Protein AF-0000000067845368 (afdb_homodimer)

Secondary structure (DSSP, 8-state):
-TTHHHHHHHHHH-GGGGS-HHHHHHHHHHHHHHSTTS--TTHHHHHHHHHHHS-GGG--HHHHHHHHHHHHHHHHHHHHHHHHHHHHTT--EETTEE-HHHHHGGGHHHHHHHHHHHHHHHHHHHHTTSTTHHHHHHHHHHHHHHHHHHHHHHHHHSTTGGG--SGGG--HHHHHHHHIIIIIIIIIIHHHHHHHHHTT---HHHHHHHHHHHHHHHHHHHHHHHHHHHHS--BTTB-S-HHHHHT---HHHHHHHHH--HHHHHHHHHHTT---HHHHHHHHHHHHHHTHHHHHHHHHHHHHHHHHHHHHT--TTS-HHHHHHHHHHHS-------/-TTHHHHHHHHHH-GGGGS-HHHHHHHHHHHHHHSTTS--TTHHHHHHHHHHHS-GGG--HHHHHHHHHHHHHHHHHHHHHHHHHHHHTT--EETTEE-HHHHHGGGHHHHHHHHHHHHHHHHHHHHTTSTTHHHHHHHHHHHHHHHHHHHHHHHHHSTTGGG--SSTT--HHHHHHHHIIIIIIIIIIHHHHHHHHHTT---HHHHHHHHHHHHHHHHHHHHHHHHHHHHS--BTTB-S-HHHHHT---HHHHHHHHH--HHHHHHHHHHTT---HHHHHHHHHHHHHHTHHHHHHHHHHHHHHHHHHHHHT--TTS-HHHHHHHHHHHS-------

pLDDT: mean 93.43, std 10.05, range [41.44, 98.81]

InterPro domains:
  IPR000092 Polyprenyl synthetase-like [PF00348] (25-289)
  IPR000092 Polyprenyl synthetase-like [cd00685] (25-271)
  IPR008949 Isoprenoid synthase domain superfamily [G3DSA:1.10.600.10] (2-333)
  IPR008949 Isoprenoid synthase domain superfamily [SSF48576] (16-329)
  IPR039702 Farnesyl pyrophosphate synthase-like [PTHR11525] (3-329)

Sequence (676 aa):
MAIWPDIVRELSEEEYNEELPDVKKWIKKVLEYTVPKGGKRRSVPTVIAYKLLASQDQLTEENIRLARILAWSIEIMQTCHIIIDDILDNANMRRNQPTWHVKVGLGAINDSLILETCTYKLIKKYFKSKNCYTDIVDIFLKYNTKAAHGECLDILISTDWAKNENFNLFSMDRYNHLIKYKTSYFSFILPFSLAMRFAGIIDPEMHREAEKILIKIGHLFQVQNDFLDYYSKEEIGEKSGTDIQEGKCTWPIMIALERATAEQKRILKECYGVADEEKVKRVKEIYDKIGISNIYFDYEEETHNLLNTYIQQLSSKLPPEYFLYLLATSCSKVGRKHMAIWPDIVRELSEEEYNEELPDVKKWIKKVLEYTVPKGGKRRSVPTVIAYKLLASQDQLTEENIRLARILAWSIEIMQTCHIIIDDILDNANMRRNQPTWHVKVGLGAINDSLILETCTYKLIKKYFKSKNCYTDIVDIFLKYNTKAAHGECLDILISTDWAKNENFNLFSMDRYNHLIKYKTSYFSFILPFSLAMRFAGIIDPEMHREAEKILIKIGHLFQVQNDFLDYYSKEEIGEKSGTDIQEGKCTWPIMIALERATAEQKRILKECYGVADEEKVKRVKEIYDKIGISNIYFDYEEETHNLLNTYIQQLSSKLPPEYFLYLLATSCSKVGRKH

Solvent-accessible surface area (backbone atoms only — not comparable to full-atom values): 35754 Å² total; per-residue (Å²): 127,85,56,54,70,59,51,44,48,54,73,26,63,43,83,80,32,76,73,35,55,70,44,26,56,46,46,38,52,51,50,67,67,62,42,72,74,60,88,50,74,41,26,52,53,16,37,52,39,26,66,71,64,29,50,76,88,54,69,38,73,66,48,52,51,49,37,46,50,52,15,49,33,49,44,34,38,49,36,21,55,47,50,52,48,32,60,74,65,66,42,59,59,50,84,88,34,68,22,66,43,70,75,64,34,70,62,41,58,54,49,26,51,45,31,43,39,50,27,52,50,52,47,45,73,77,26,60,89,41,93,49,29,66,57,51,53,49,52,51,51,51,33,52,40,37,26,44,48,14,50,46,42,51,50,69,45,14,26,59,33,93,67,37,72,51,72,82,61,59,43,71,65,55,43,52,43,30,39,41,24,44,38,6,37,44,55,40,36,44,31,46,52,50,19,37,42,74,48,68,52,81,58,64,64,59,53,50,56,49,42,60,52,31,40,53,51,28,44,52,34,49,44,48,52,42,43,45,31,64,65,43,68,69,48,95,79,54,79,49,38,56,52,43,28,55,17,51,78,43,53,61,60,56,53,41,68,74,66,46,50,74,68,52,47,52,50,39,55,71,22,56,31,33,88,39,72,69,36,41,48,52,46,49,49,50,40,56,74,75,35,48,66,60,54,45,48,53,49,52,52,53,48,53,54,52,50,52,54,54,49,72,66,50,60,90,87,56,63,49,67,55,58,52,47,45,43,60,69,66,48,53,79,82,68,80,82,126,124,84,56,55,69,59,50,45,49,54,73,25,61,45,84,78,31,76,75,36,55,70,45,25,55,47,46,38,51,50,50,67,69,62,42,72,74,57,87,49,74,41,28,54,53,15,39,52,39,25,65,70,67,30,51,74,87,54,68,38,73,65,48,52,51,49,36,44,50,53,15,50,33,48,43,34,39,50,36,22,54,48,49,54,48,33,60,72,65,67,43,59,57,50,84,85,34,69,21,64,43,70,75,64,34,70,64,40,58,55,48,24,52,44,32,43,39,48,26,54,51,53,48,46,73,76,27,60,90,41,93,49,31,67,57,50,53,50,51,51,52,52,33,52,40,36,26,43,48,12,49,47,42,52,51,69,46,12,27,59,35,90,68,39,72,53,69,81,62,60,45,71,65,56,43,51,43,28,39,43,24,45,38,7,37,45,55,41,37,42,30,47,52,50,20,37,42,74,50,68,51,79,56,64,64,60,51,50,56,49,44,60,54,32,42,52,50,28,43,52,32,49,44,49,51,42,43,44,32,64,65,44,67,70,49,94,76,52,78,50,38,55,52,42,28,57,16,52,79,43,53,61,60,56,54,42,68,74,66,48,50,74,69,51,47,53,50,39,54,72,22,54,32,33,86,40,72,68,34,43,50,52,47,51,49,51,40,57,73,74,36,49,68,59,54,47,49,53,49,51,52,54,49,51,53,51,50,51,53,53,47,72,65,51,57,90,86,54,65,50,67,55,58,52,48,45,43,59,70,67,48,52,78,81,66,81,82,126

Organism: Apis mellifera (NCBI:txid7460)

Radius of gyration: 26.82 Å; Cα contacts (8 Å, |Δi|>4): 865; chains: 2; bounding box: 61×74×62 Å

Structure (mmCIF, N/CA/C/O backbone):
data_AF-0000000067845368-model_v1
#
loop_
_entity.id
_entity.type
_entity.pdbx_description
1 polymer 'Farnesyl pyrophosphate synthase-like isoform X2'
#
loop_
_atom_site.group_PDB
_atom_site.id
_atom_site.type_symbol
_atom_site.label_atom_id
_atom_site.label_alt_id
_atom_site.label_comp_id
_atom_site.label_asym_id
_atom_site.label_entity_id
_atom_site.label_seq_id
_atom_site.pdbx_PDB_ins_code
_atom_site.Cartn_x
_atom_site.Cartn_y
_atom_site.Cartn_z
_atom_site.occupancy
_atom_site.B_iso_or_equiv
_atom_site.auth_seq_id
_atom_site.auth_comp_id
_atom_site.auth_asym_id
_atom_site.auth_atom_id
_atom_site.pdbx_PDB_model_num
ATOM 1 N N . MET A 1 1 ? -4.355 0.866 26.234 1 75.12 1 MET A N 1
ATOM 2 C CA . MET A 1 1 ? -3.727 0.412 25 1 75.12 1 MET A CA 1
ATOM 3 C C . MET A 1 1 ? -2.957 -0.885 25.219 1 75.12 1 MET A C 1
ATOM 5 O O . MET A 1 1 ? -2.148 -1.286 24.391 1 75.12 1 MET A O 1
ATOM 9 N N . ALA A 1 2 ? -3.328 -1.576 26.125 1 84.44 2 ALA A N 1
ATOM 10 C CA . ALA A 1 2 ? -2.582 -2.74 26.594 1 84.44 2 ALA A CA 1
ATOM 11 C C . ALA A 1 2 ? -2.943 -3.984 25.781 1 84.44 2 ALA A C 1
ATOM 13 O O . ALA A 1 2 ? -2.473 -5.086 26.078 1 84.44 2 ALA A O 1
ATOM 14 N N . ILE A 1 3 ? -3.57 -3.846 24.672 1 94 3 ILE A N 1
ATOM 15 C CA . ILE A 1 3 ? -4.047 -5.035 23.969 1 94 3 ILE A CA 1
ATOM 16 C C . ILE A 1 3 ? -3.133 -5.336 22.781 1 94 3 ILE A C 1
ATOM 18 O O . ILE A 1 3 ? -3.424 -6.223 21.984 1 94 3 ILE A O 1
ATOM 22 N N . TRP A 1 4 ? -2.008 -4.711 22.656 1 95.19 4 TRP A N 1
ATOM 23 C CA . TRP A 1 4 ? -1.117 -4.812 21.5 1 95.19 4 TRP A CA 1
ATOM 24 C C . TRP A 1 4 ? -0.586 -6.234 21.344 1 95.19 4 TRP A C 1
ATOM 26 O O . TRP A 1 4 ? -0.615 -6.797 20.25 1 95.19 4 TRP A O 1
ATOM 36 N N . PRO A 1 5 ? -0.193 -6.91 22.484 1 95 5 PRO A N 1
ATOM 37 C CA . PRO A 1 5 ? 0.302 -8.281 22.312 1 95 5 PRO A CA 1
ATOM 38 C C . PRO A 1 5 ? -0.749 -9.219 21.719 1 95 5 PRO A C 1
ATOM 40 O O . PRO A 1 5 ? -0.416 -10.109 20.938 1 95 5 PRO A O 1
ATOM 43 N N . ASP A 1 6 ? -1.971 -8.969 22.062 1 95.31 6 ASP A N 1
ATOM 44 C CA . ASP A 1 6 ? -3.055 -9.781 21.531 1 95.31 6 ASP A CA 1
ATOM 45 C C . ASP A 1 6 ? -3.256 -9.516 20.047 1 95.31 6 ASP A C 1
ATOM 47 O O . ASP A 1 6 ? -3.51 -10.445 19.266 1 95.31 6 ASP A O 1
ATOM 51 N N . ILE A 1 7 ? -3.123 -8.281 19.672 1 96.12 7 ILE A N 1
ATOM 52 C CA . ILE A 1 7 ? -3.277 -7.891 18.281 1 96.12 7 ILE A CA 1
ATOM 53 C C . ILE A 1 7 ? -2.168 -8.523 17.438 1 96.12 7 ILE A C 1
ATOM 55 O O . ILE A 1 7 ? -2.426 -9.062 16.359 1 96.12 7 ILE A O 1
ATOM 59 N N . VAL A 1 8 ? -0.957 -8.516 17.953 1 96.31 8 VAL A N 1
ATOM 60 C CA . VAL A 1 8 ? 0.176 -9.109 17.25 1 96.31 8 VAL A CA 1
ATOM 61 C C . VAL A 1 8 ? -0.061 -10.602 17.047 1 96.31 8 VAL A C 1
ATOM 63 O O . VAL A 1 8 ? 0.148 -11.133 15.953 1 96.31 8 VAL A O 1
ATOM 66 N N . ARG A 1 9 ? -0.494 -11.234 18.078 1 94.19 9 ARG A N 1
ATOM 67 C CA . ARG A 1 9 ? -0.759 -12.664 18 1 94.19 9 ARG A CA 1
ATOM 68 C C . ARG A 1 9 ? -1.844 -12.969 16.984 1 94.19 9 ARG A C 1
ATOM 70 O O . ARG A 1 9 ? -1.704 -13.891 16.172 1 94.19 9 ARG A O 1
ATOM 77 N N . GLU A 1 10 ? -2.771 -12.188 17 1 93.19 10 GLU A N 1
ATOM 78 C CA . GLU A 1 10 ? -3.902 -12.406 16.094 1 93.19 10 GLU A CA 1
ATOM 79 C C . GLU A 1 10 ? -3.506 -12.18 14.641 1 93.19 10 GLU A C 1
ATOM 81 O O . GLU A 1 10 ? -3.928 -12.922 13.758 1 93.19 10 GLU A O 1
ATOM 86 N N . LEU A 1 11 ? -2.729 -11.188 14.438 1 94.62 11 LEU A N 1
ATOM 87 C CA . LEU A 1 11 ? -2.348 -10.836 13.078 1 94.62 11 LEU A CA 1
ATOM 88 C C . LEU A 1 11 ? -1.277 -11.781 12.547 1 94.62 11 LEU A C 1
ATOM 90 O O . LEU A 1 11 ? -1.144 -11.953 11.336 1 94.62 11 LEU A O 1
ATOM 94 N N . SER A 1 12 ? -0.542 -12.398 13.445 1 91.44 12 SER A N 1
ATOM 95 C CA . SER A 1 12 ? 0.58 -13.219 13 1 91.44 12 SER A CA 1
ATOM 96 C C . SER A 1 12 ? 0.233 -14.703 13.062 1 91.44 12 SER A C 1
ATOM 98 O O . SER A 1 12 ? 0.894 -15.531 12.43 1 91.44 12 SER A O 1
ATOM 100 N N . GLU A 1 13 ? -0.783 -15.18 13.82 1 81.06 13 GLU A N 1
ATOM 101 C CA . GLU A 1 13 ? -1.066 -16.594 14 1 81.06 13 GLU A CA 1
ATOM 102 C C . GLU A 1 13 ? -2.314 -17.016 13.227 1 81.06 13 GLU A C 1
ATOM 104 O O . GLU A 1 13 ? -2.689 -18.188 13.227 1 81.06 13 GLU A O 1
ATOM 109 N N . GLU A 1 14 ? -2.82 -16.281 12.336 1 65.38 14 GLU A N 1
ATOM 110 C CA . GLU A 1 14 ? -4.066 -16.625 11.656 1 65.38 14 GLU A CA 1
ATOM 111 C C . GLU A 1 14 ? -3.943 -17.953 10.922 1 65.38 14 GLU A C 1
ATOM 113 O O . GLU A 1 14 ? -2.84 -18.375 10.578 1 65.38 14 GLU A O 1
ATOM 118 N N . GLU A 1 15 ? -5.148 -18.766 10.68 1 56.59 15 GLU A N 1
ATOM 119 C CA . GLU A 1 15 ? -5.375 -20.125 10.211 1 56.59 15 GLU A CA 1
ATOM 120 C C . GLU A 1 15 ? -4.605 -20.406 8.922 1 56.59 15 GLU A C 1
ATOM 122 O O . GLU A 1 15 ? -4.031 -21.484 8.75 1 56.59 15 GLU A O 1
ATOM 127 N N . TYR A 1 16 ? -4.586 -19.484 7.938 1 54.91 16 TYR A N 1
ATOM 128 C CA . TYR A 1 16 ? -3.949 -19.844 6.676 1 54.91 16 TYR A CA 1
ATOM 129 C C . TYR A 1 16 ? -2.439 -19.953 6.836 1 54.91 16 TYR A C 1
ATOM 131 O O . TYR A 1 16 ? -1.74 -20.391 5.922 1 54.91 16 TYR A O 1
ATOM 139 N N . ASN A 1 17 ? -2.045 -19.812 8.156 1 62.56 17 ASN A N 1
ATOM 140 C CA . ASN A 1 17 ? -0.643 -19.531 8.453 1 62.56 17 ASN A CA 1
ATOM 141 C C . ASN A 1 17 ? 0.162 -20.812 8.617 1 62.56 17 ASN A C 1
ATOM 143 O O . ASN A 1 17 ? 1.394 -20.781 8.664 1 62.56 17 ASN A O 1
ATOM 147 N N . GLU A 1 18 ? -0.631 -21.891 8.32 1 84.25 18 GLU A N 1
ATOM 148 C CA . GLU A 1 18 ? 0.215 -23.078 8.445 1 84.25 18 GLU A CA 1
ATOM 149 C C . GLU A 1 18 ? 1.049 -23.297 7.188 1 84.25 18 GLU A C 1
ATOM 151 O O . GLU A 1 18 ? 2.109 -23.922 7.238 1 84.25 18 GLU A O 1
ATOM 156 N N . GLU A 1 19 ? 0.576 -22.688 6.164 1 92.75 19 GLU A N 1
ATOM 157 C CA . GLU A 1 19 ? 1.27 -22.844 4.887 1 92.75 19 GLU A CA 1
ATOM 158 C C . GLU A 1 19 ? 2.434 -21.859 4.777 1 92.75 19 GLU A C 1
ATOM 160 O O . GLU A 1 19 ? 3.328 -22.047 3.949 1 92.75 19 GLU A O 1
ATOM 165 N N . LEU A 1 20 ? 2.361 -20.844 5.625 1 94.5 20 LEU A N 1
ATOM 166 C CA . LEU A 1 20 ? 3.377 -19.797 5.512 1 94.5 20 LEU A CA 1
ATOM 167 C C . LEU A 1 20 ? 3.996 -19.484 6.871 1 94.5 20 LEU A C 1
ATOM 169 O O . LEU A 1 20 ? 3.969 -18.344 7.324 1 94.5 20 LEU A O 1
ATOM 173 N N . PRO A 1 21 ? 4.629 -20.484 7.465 1 93.5 21 PRO A N 1
ATOM 174 C CA . PRO A 1 21 ? 5.195 -20.25 8.789 1 93.5 21 PRO A CA 1
ATOM 175 C C . PRO A 1 21 ? 6.25 -19.141 8.789 1 93.5 21 PRO A C 1
ATOM 177 O O . PRO A 1 21 ? 6.34 -18.359 9.742 1 93.5 21 PRO A O 1
ATOM 180 N N . ASP A 1 22 ? 7.066 -19.062 7.727 1 93 22 ASP A N 1
ATOM 181 C CA . ASP A 1 22 ? 8.094 -18.031 7.625 1 93 22 ASP A CA 1
ATOM 182 C C . ASP A 1 22 ? 7.473 -16.625 7.594 1 93 22 ASP A C 1
ATOM 184 O O . ASP A 1 22 ? 7.969 -15.711 8.242 1 93 22 ASP A O 1
ATOM 188 N N . VAL A 1 23 ? 6.395 -16.5 6.934 1 95.44 23 VAL A N 1
ATOM 189 C CA . VAL A 1 23 ? 5.719 -15.211 6.77 1 95.44 23 VAL A CA 1
ATOM 190 C C . VAL A 1 23 ? 5.082 -14.789 8.094 1 95.44 23 VAL A C 1
ATOM 192 O O . VAL A 1 23 ? 5.148 -13.617 8.477 1 95.44 23 VAL A O 1
ATOM 195 N N . LYS A 1 24 ? 4.508 -15.773 8.789 1 95 24 LYS A N 1
ATOM 196 C CA . LYS A 1 24 ? 3.906 -15.5 10.094 1 95 24 LYS A CA 1
ATOM 197 C C . LYS A 1 24 ? 4.934 -14.938 11.07 1 95 24 LYS A C 1
ATOM 199 O O . LYS A 1 24 ? 4.676 -13.945 11.75 1 95 24 LYS A O 1
ATOM 204 N N . LYS A 1 25 ? 6.004 -15.609 11.094 1 95.19 25 LYS A N 1
ATOM 205 C CA . LYS A 1 25 ? 7.082 -15.164 11.969 1 95.19 25 LYS A CA 1
ATOM 206 C C . LYS A 1 25 ? 7.574 -13.773 11.57 1 95.19 25 LYS A C 1
ATOM 208 O O . LYS A 1 25 ? 7.855 -12.938 12.438 1 95.19 25 LYS A O 1
ATOM 213 N N . TRP A 1 26 ? 7.641 -13.578 10.312 1 96.44 26 TRP A N 1
ATOM 214 C CA . TRP A 1 26 ? 8.133 -12.297 9.812 1 96.44 26 TRP A CA 1
ATOM 215 C C . TRP A 1 26 ? 7.152 -11.172 10.141 1 96.44 26 TRP A C 1
ATOM 217 O O . TRP A 1 26 ? 7.559 -10.086 10.562 1 96.44 26 TRP A O 1
ATOM 227 N N . ILE A 1 27 ? 5.863 -11.43 9.992 1 97 27 ILE A N 1
ATOM 228 C CA . ILE A 1 27 ? 4.844 -10.43 10.289 1 97 27 ILE A CA 1
ATOM 229 C C . ILE A 1 27 ? 4.918 -10.039 11.766 1 97 27 ILE A C 1
ATOM 231 O O . ILE A 1 27 ? 4.832 -8.852 12.102 1 97 27 ILE A O 1
ATOM 235 N N . LYS A 1 28 ? 5.105 -11.008 12.578 1 96.88 28 LYS A N 1
ATOM 236 C CA . LYS A 1 28 ? 5.27 -10.734 14 1 96.88 28 LYS A CA 1
ATOM 237 C C . LYS A 1 28 ? 6.453 -9.797 14.242 1 96.88 28 LYS A C 1
ATOM 239 O O . LYS A 1 28 ? 6.336 -8.82 14.992 1 96.88 28 LYS A O 1
ATOM 244 N N . LYS A 1 29 ? 7.535 -10.062 13.602 1 97.25 29 LYS A N 1
ATOM 245 C CA . LYS A 1 29 ? 8.734 -9.25 13.734 1 97.25 29 LYS A CA 1
ATOM 246 C C . LYS A 1 29 ? 8.492 -7.82 13.258 1 97.25 29 LYS A C 1
ATOM 248 O O . LYS A 1 29 ? 8.898 -6.859 13.914 1 97.25 29 LYS A O 1
ATOM 253 N N . VAL A 1 30 ? 7.82 -7.691 12.109 1 97.69 30 VAL A N 1
ATOM 254 C CA . VAL A 1 30 ? 7.512 -6.383 11.547 1 97.69 30 VAL A CA 1
ATOM 255 C C . VAL A 1 30 ? 6.652 -5.582 12.523 1 97.69 30 VAL A C 1
ATOM 257 O O . VAL A 1 30 ? 6.961 -4.43 12.828 1 97.69 30 VAL A O 1
ATOM 260 N N . LEU A 1 31 ? 5.617 -6.227 13.008 1 97.38 31 LEU A N 1
ATOM 261 C CA . LEU A 1 31 ? 4.68 -5.555 13.906 1 97.38 31 LEU A CA 1
ATOM 262 C C . LEU A 1 31 ? 5.371 -5.113 15.188 1 97.38 31 LEU A C 1
ATOM 264 O O . LEU A 1 31 ? 5.223 -3.969 15.617 1 97.38 31 LEU A O 1
ATOM 268 N N . GLU A 1 32 ? 6.152 -5.918 15.734 1 97 32 GLU A N 1
ATOM 269 C CA . GLU A 1 32 ? 6.773 -5.652 17.031 1 97 32 GLU A CA 1
ATOM 270 C C . GLU A 1 32 ? 7.848 -4.574 16.906 1 97 32 GLU A C 1
ATOM 272 O O . GLU A 1 32 ? 8.039 -3.781 17.844 1 97 32 GLU A O 1
ATOM 277 N N . TYR A 1 33 ? 8.484 -4.531 15.82 1 97.31 33 TYR A N 1
ATOM 278 C CA . TYR A 1 33 ? 9.594 -3.594 15.664 1 97.31 33 TYR A CA 1
ATOM 279 C C . TYR A 1 33 ? 9.086 -2.215 15.266 1 97.31 33 TYR A C 1
ATOM 281 O O . TYR A 1 33 ? 9.602 -1.196 15.734 1 97.31 33 TYR A O 1
ATOM 289 N N . THR A 1 34 ? 8.031 -2.176 14.453 1 97 34 THR A N 1
ATOM 290 C CA . THR A 1 34 ? 7.801 -0.932 13.727 1 97 34 THR A CA 1
ATOM 291 C C . THR A 1 34 ? 6.621 -0.171 14.32 1 97 34 THR A C 1
ATOM 293 O O . THR A 1 34 ? 6.508 1.044 14.148 1 97 34 THR A O 1
ATOM 296 N N . VAL A 1 35 ? 5.715 -0.759 15.125 1 95.94 35 VAL A N 1
ATOM 297 C CA . VAL A 1 35 ? 4.43 -0.125 15.406 1 95.94 35 VAL A CA 1
ATOM 298 C C . VAL A 1 35 ? 4.453 0.475 16.812 1 95.94 35 VAL A C 1
ATOM 300 O O . VAL A 1 35 ? 4.094 1.641 17 1 95.94 35 VAL A O 1
ATOM 303 N N . PRO A 1 36 ? 4.879 -0.242 17.875 1 89.81 36 PRO A N 1
ATOM 304 C CA . PRO A 1 36 ? 4.566 0.177 19.234 1 89.81 36 PRO A CA 1
ATOM 305 C C . PRO A 1 36 ? 5.406 1.369 19.703 1 89.81 36 PRO A C 1
ATOM 307 O O . PRO A 1 36 ? 5.031 2.066 20.641 1 89.81 36 PRO A O 1
ATOM 310 N N . LYS A 1 37 ? 6.484 1.79 19.125 1 82.38 37 LYS A N 1
ATOM 311 C CA . LYS A 1 37 ? 7.426 2.732 19.719 1 82.38 37 LYS A CA 1
ATOM 312 C C . LYS A 1 37 ? 7.051 4.172 19.391 1 82.38 37 LYS A C 1
ATOM 314 O O . LYS A 1 37 ? 7.777 5.105 19.734 1 82.38 37 LYS A O 1
ATOM 319 N N . GLY A 1 38 ? 5.898 4.402 18.906 1 79.88 38 GLY A N 1
ATOM 320 C CA . GLY A 1 38 ? 5.492 5.773 18.625 1 79.88 38 GLY A CA 1
ATOM 321 C C . GLY A 1 38 ? 4.77 6.422 19.797 1 79.88 38 GLY A C 1
ATOM 322 O O . GLY A 1 38 ? 4.469 5.762 20.797 1 79.88 38 GLY A O 1
ATOM 323 N N . GLY A 1 39 ? 4.535 7.727 19.766 1 78.88 39 GLY A N 1
ATOM 324 C CA . GLY A 1 39 ? 3.932 8.531 20.828 1 78.88 39 GLY A CA 1
ATOM 325 C C . GLY A 1 39 ? 2.441 8.297 20.969 1 78.88 39 GLY A C 1
ATOM 326 O O . GLY A 1 39 ? 1.799 8.891 21.844 1 78.88 39 GLY A O 1
ATOM 327 N N . LYS A 1 40 ? 1.882 7.418 20.172 1 88.31 40 LYS A N 1
ATOM 328 C CA . LYS A 1 40 ? 0.465 7.066 20.203 1 88.31 40 LYS A CA 1
ATOM 329 C C . LYS A 1 40 ? -0.413 8.312 20.078 1 88.31 40 LYS A C 1
ATOM 331 O O . LYS A 1 40 ? -1.432 8.43 20.766 1 88.31 40 LYS A O 1
ATOM 336 N N . ARG A 1 41 ? -0.001 9.203 19.297 1 88.75 41 ARG A N 1
ATOM 337 C CA . ARG A 1 41 ? -0.648 10.5 19.125 1 88.75 41 ARG A CA 1
ATOM 338 C C . ARG A 1 41 ? -1.949 10.367 18.344 1 88.75 41 ARG A C 1
ATOM 340 O O . ARG A 1 41 ? -2.777 11.281 18.359 1 88.75 41 ARG A O 1
ATOM 347 N N . ARG A 1 42 ? -2.197 9.258 17.766 1 94.19 42 ARG A N 1
ATOM 348 C CA . ARG A 1 42 ? -3.424 9.031 17.016 1 94.19 42 ARG A CA 1
ATOM 349 C C . ARG A 1 42 ? -4.332 8.039 17.719 1 94.19 42 ARG A C 1
ATOM 351 O O . ARG A 1 42 ? -5.555 8.195 17.734 1 94.19 42 ARG A O 1
ATOM 358 N N . SER A 1 43 ? -3.686 7.086 18.375 1 94.69 43 SER A N 1
ATOM 359 C CA . SER A 1 43 ? -4.426 6 19 1 94.69 43 SER A CA 1
ATOM 360 C C . SER A 1 43 ? -5.16 6.48 20.25 1 94.69 43 SER A C 1
ATOM 362 O O . SER A 1 43 ? -6.387 6.367 20.344 1 94.69 43 SER A O 1
ATOM 364 N N . VAL A 1 44 ? -4.422 7.176 21.125 1 96.12 44 VAL A N 1
ATOM 365 C CA . VAL A 1 44 ? -5.004 7.605 22.391 1 96.12 44 VAL A CA 1
ATOM 366 C C . VAL A 1 44 ? -6.137 8.594 22.125 1 96.12 44 VAL A C 1
ATOM 368 O O . VAL A 1 44 ? -7.242 8.43 22.641 1 96.12 44 VAL A O 1
ATOM 371 N N . PRO A 1 45 ? -5.945 9.523 21.281 1 98 45 PRO A N 1
ATOM 372 C CA . PRO A 1 45 ? -7.043 10.445 20.984 1 98 45 PRO A CA 1
ATOM 373 C C . PRO A 1 45 ? -8.266 9.742 20.406 1 98 45 PRO A C 1
ATOM 375 O O . PRO A 1 45 ? -9.398 10.172 20.656 1 98 45 PRO A O 1
ATOM 378 N N . THR A 1 46 ? -8.102 8.688 19.656 1 98.44 46 THR A N 1
ATOM 379 C CA . THR A 1 46 ? -9.234 7.945 19.109 1 98.44 46 THR A CA 1
ATOM 380 C C . THR A 1 46 ? -10.109 7.391 20.234 1 98.44 46 THR A C 1
ATOM 382 O O . THR A 1 46 ? -11.336 7.512 20.188 1 98.44 46 THR A O 1
ATOM 385 N N . VAL A 1 47 ? -9.477 6.82 21.203 1 98.44 47 VAL A N 1
ATOM 386 C CA . VAL A 1 47 ? -10.195 6.238 22.328 1 98.44 47 VAL A CA 1
ATOM 387 C C . VAL A 1 47 ? -10.875 7.344 23.141 1 98.44 47 VAL A C 1
ATOM 389 O O . VAL A 1 47 ? -12.031 7.207 23.547 1 98.44 47 VAL A O 1
ATOM 392 N N . ILE A 1 48 ? -10.156 8.484 23.344 1 98.5 48 ILE A N 1
ATOM 393 C CA . ILE A 1 48 ? -10.703 9.617 24.078 1 98.5 48 ILE A CA 1
ATOM 394 C C . ILE A 1 48 ? -11.914 10.18 23.328 1 98.5 48 ILE A C 1
ATOM 396 O O . ILE A 1 48 ? -12.961 10.438 23.938 1 98.5 48 ILE A O 1
ATOM 400 N N . ALA A 1 49 ? -11.781 10.336 22.047 1 98.75 49 ALA A N 1
ATOM 401 C CA . ALA A 1 49 ? -12.898 10.828 21.234 1 98.75 49 ALA A CA 1
ATOM 402 C C . ALA A 1 49 ? -14.125 9.93 21.375 1 98.75 49 ALA A C 1
ATOM 404 O O . ALA A 1 49 ? -15.234 10.422 21.578 1 98.75 49 ALA A O 1
ATOM 405 N N . TYR A 1 50 ? -13.922 8.586 21.328 1 98.75 50 TYR A N 1
ATOM 406 C CA . TYR A 1 50 ? -15.039 7.664 21.469 1 98.75 50 TYR A CA 1
ATOM 407 C C . TYR A 1 50 ? -15.719 7.82 22.812 1 98.75 50 TYR A C 1
ATOM 409 O O . TYR A 1 50 ? -16.953 7.898 22.906 1 98.75 50 TYR A O 1
ATOM 417 N N . LYS A 1 51 ? -14.93 7.91 23.844 1 98.56 51 LYS A N 1
ATOM 418 C CA . LYS A 1 51 ? -15.477 8.016 25.188 1 98.56 51 LYS A CA 1
ATOM 419 C C . LYS A 1 51 ? -16.281 9.297 25.359 1 98.56 51 LYS A C 1
ATOM 421 O O . LYS A 1 51 ? -17.266 9.32 26.094 1 98.56 51 LYS A O 1
ATOM 426 N N . LEU A 1 52 ? -15.883 10.352 24.688 1 98.31 52 LEU A N 1
ATOM 427 C CA . LEU A 1 52 ? -16.531 11.648 24.828 1 98.31 52 LEU A CA 1
ATOM 428 C C . LEU A 1 52 ? -17.781 11.727 23.938 1 98.31 52 LEU A C 1
ATOM 430 O O . LEU A 1 52 ? -18.719 12.461 24.25 1 98.31 52 LEU A O 1
ATOM 434 N N . LEU A 1 53 ? -17.828 10.945 22.891 1 98.25 53 LEU A N 1
ATOM 435 C CA . LEU A 1 53 ? -18.891 11.039 21.906 1 98.25 53 LEU A CA 1
ATOM 436 C C . LEU A 1 53 ? -19.984 10.008 22.188 1 98.25 53 LEU A C 1
ATOM 438 O O . LEU A 1 53 ? -21.156 10.234 21.891 1 98.25 53 LEU A O 1
ATOM 442 N N . ALA A 1 54 ? -19.547 8.859 22.734 1 98.06 54 ALA A N 1
ATOM 443 C CA . ALA A 1 54 ? -20.469 7.738 22.938 1 98.06 54 ALA A CA 1
ATOM 444 C C . ALA A 1 54 ? -21.453 8.039 24.047 1 98.06 54 ALA A C 1
ATOM 446 O O . ALA A 1 54 ? -21.141 8.742 25.016 1 98.06 54 ALA A O 1
ATOM 447 N N . SER A 1 55 ? -22.625 7.504 23.906 1 97.5 55 SER A N 1
ATOM 448 C CA . SER A 1 55 ? -23.578 7.566 25.016 1 97.5 55 SER A CA 1
ATOM 449 C C . SER A 1 55 ? -23.172 6.645 26.156 1 97.5 55 SER A C 1
ATOM 451 O O . SER A 1 55 ? -22.359 5.738 25.969 1 97.5 55 SER A O 1
ATOM 453 N N . GLN A 1 56 ? -23.75 6.902 27.188 1 97.56 56 GLN A N 1
ATOM 454 C CA . GLN A 1 56 ? -23.391 6.152 28.391 1 97.56 56 GLN A CA 1
ATOM 455 C C . GLN A 1 56 ? -23.609 4.656 28.188 1 97.56 56 GLN A C 1
ATOM 457 O O . GLN A 1 56 ? -22.797 3.84 28.641 1 97.56 56 GLN A O 1
ATOM 462 N N . ASP A 1 57 ? -24.625 4.312 27.547 1 97.81 57 ASP A N 1
ATOM 463 C CA . ASP A 1 57 ? -24.953 2.904 27.328 1 97.81 57 ASP A CA 1
ATOM 464 C C . ASP A 1 57 ? -23.969 2.248 26.375 1 97.81 57 ASP A C 1
ATOM 466 O O . ASP A 1 57 ? -23.844 1.021 26.344 1 97.81 57 ASP A O 1
ATOM 470 N N . GLN A 1 58 ? -23.234 3.023 25.625 1 98.12 58 GLN A N 1
ATOM 471 C CA . GLN A 1 58 ? -22.266 2.518 24.672 1 98.12 58 GLN A CA 1
ATOM 472 C C . GLN A 1 58 ? -20.891 2.35 25.312 1 98.12 58 GLN A C 1
ATOM 474 O O . GLN A 1 58 ? -20 1.713 24.75 1 98.12 58 GLN A O 1
ATOM 479 N N . LEU A 1 59 ? -20.797 2.902 26.469 1 98.44 59 LEU A N 1
ATOM 480 C CA . LEU A 1 59 ? -19.5 2.844 27.141 1 98.44 59 LEU A CA 1
ATOM 481 C C . LEU A 1 59 ? -19.344 1.533 27.906 1 98.44 59 LEU A C 1
ATOM 483 O O . LEU A 1 59 ? -19.125 1.539 29.125 1 98.44 59 LEU A O 1
ATOM 487 N N . THR A 1 60 ? -19.391 0.448 27.188 1 98.38 60 THR A N 1
ATOM 488 C CA . THR A 1 60 ? -19.156 -0.888 27.734 1 98.38 60 THR A CA 1
ATOM 489 C C . THR A 1 60 ? -17.688 -1.285 27.578 1 98.38 60 THR A C 1
ATOM 491 O O . THR A 1 60 ? -16.953 -0.69 26.781 1 98.38 60 THR A O 1
ATOM 494 N N . GLU A 1 61 ? -17.328 -2.23 28.312 1 97.62 61 GLU A N 1
ATOM 495 C CA . GLU A 1 61 ? -15.953 -2.74 28.203 1 97.62 61 GLU A CA 1
ATOM 496 C C . GLU A 1 61 ? -15.664 -3.238 26.797 1 97.62 61 GLU A C 1
ATOM 498 O O . GLU A 1 61 ? -14.57 -3.018 26.266 1 97.62 61 GLU A O 1
ATOM 503 N N . GLU A 1 62 ? -16.594 -3.869 26.234 1 97.88 62 GLU A N 1
ATOM 504 C CA . GLU A 1 62 ? -16.438 -4.395 24.875 1 97.88 62 GLU A CA 1
ATOM 505 C C . GLU A 1 62 ? -16.266 -3.264 23.875 1 97.88 62 GLU A C 1
ATOM 507 O O . GLU A 1 62 ? -15.391 -3.324 23 1 97.88 62 GLU A O 1
ATOM 512 N N . ASN A 1 63 ? -17.094 -2.293 24 1 98.56 63 ASN A N 1
ATOM 513 C CA . ASN A 1 63 ? -17 -1.183 23.062 1 98.56 63 ASN A CA 1
ATOM 514 C C . ASN A 1 63 ? -15.695 -0.399 23.25 1 98.56 63 ASN A C 1
ATOM 516 O O . ASN A 1 63 ? -15.117 0.088 22.281 1 98.56 63 ASN A O 1
ATOM 520 N N . ILE A 1 64 ? -15.258 -0.26 24.453 1 98.38 64 ILE A N 1
ATOM 521 C CA . ILE A 1 64 ? -13.984 0.4 24.719 1 98.38 64 ILE A CA 1
ATOM 522 C C . ILE A 1 64 ? -12.852 -0.417 24.109 1 98.38 64 ILE A C 1
ATOM 524 O O . ILE A 1 64 ? -11.914 0.142 23.516 1 98.38 64 ILE A O 1
ATOM 528 N N . ARG A 1 65 ? -12.914 -1.694 24.219 1 98.19 65 ARG A N 1
ATOM 529 C CA . ARG A 1 65 ? -11.93 -2.568 23.578 1 98.19 65 ARG A CA 1
ATOM 530 C C . ARG A 1 65 ? -11.938 -2.385 22.062 1 98.19 65 ARG A C 1
ATOM 532 O O . ARG A 1 65 ? -10.875 -2.309 21.453 1 98.19 65 ARG A O 1
ATOM 539 N N . LEU A 1 66 ? -13.117 -2.281 21.5 1 98.62 66 LEU A N 1
ATOM 540 C CA . LEU A 1 66 ? -13.234 -2.084 20.062 1 98.62 66 LEU A CA 1
ATOM 541 C C . LEU A 1 66 ? -12.656 -0.733 19.656 1 98.62 66 LEU A C 1
ATOM 543 O O . LEU A 1 66 ? -12.039 -0.613 18.594 1 98.62 66 LEU A O 1
ATOM 547 N N . ALA A 1 67 ? -12.852 0.284 20.469 1 98.69 67 ALA A N 1
ATOM 548 C CA . ALA A 1 67 ? -12.227 1.581 20.219 1 98.69 67 ALA A CA 1
ATOM 549 C C . ALA A 1 67 ? -10.711 1.47 20.203 1 98.69 67 ALA A C 1
ATOM 551 O O . ALA A 1 67 ? -10.031 2.111 19.406 1 98.69 67 ALA A O 1
ATOM 552 N N . ARG A 1 68 ? -10.211 0.666 21.094 1 98.31 68 ARG A N 1
ATOM 553 C CA . ARG A 1 68 ? -8.766 0.431 21.125 1 98.31 68 ARG A CA 1
ATOM 554 C C . ARG A 1 68 ? -8.297 -0.309 19.875 1 98.31 68 ARG A C 1
ATOM 556 O O . ARG A 1 68 ? -7.199 -0.065 19.391 1 98.31 68 ARG A O 1
ATOM 563 N N . ILE A 1 69 ? -9.102 -1.191 19.344 1 98.38 69 ILE A N 1
ATOM 564 C CA . ILE A 1 69 ? -8.789 -1.896 18.109 1 98.38 69 ILE A CA 1
ATOM 565 C C . ILE A 1 69 ? -8.703 -0.901 16.953 1 98.38 69 ILE A C 1
ATOM 567 O O . ILE A 1 69 ? -7.77 -0.95 16.156 1 98.38 69 ILE A O 1
ATOM 571 N N . LEU A 1 70 ? -9.641 0.018 16.922 1 98.69 70 LEU A N 1
ATOM 572 C CA . LEU A 1 70 ? -9.586 1.062 15.914 1 98.69 70 LEU A CA 1
ATOM 573 C C . LEU A 1 70 ? -8.32 1.898 16.062 1 98.69 70 LEU A C 1
ATOM 575 O O . LEU A 1 70 ? -7.664 2.213 15.062 1 98.69 70 LEU A O 1
ATOM 579 N N . ALA A 1 71 ? -8.023 2.195 17.266 1 98.19 71 ALA A N 1
ATOM 580 C CA . ALA A 1 71 ? -6.844 3.008 17.562 1 98.19 71 ALA A CA 1
ATOM 581 C C . ALA A 1 71 ? -5.57 2.318 17.078 1 98.19 71 ALA A C 1
ATOM 583 O O . ALA A 1 71 ? -4.73 2.941 16.422 1 98.19 71 ALA A O 1
ATOM 584 N N . TRP A 1 72 ? -5.441 1.062 17.375 1 97.62 72 TRP A N 1
ATOM 585 C CA . TRP A 1 72 ? -4.262 0.316 16.938 1 97.62 72 TRP A CA 1
ATOM 586 C C . TRP A 1 72 ? -4.25 0.141 15.43 1 97.62 72 TRP A C 1
ATOM 588 O O . TRP A 1 72 ? -3.182 0.113 14.805 1 97.62 72 TRP A O 1
ATOM 598 N N . SER A 1 73 ? -5.426 0.018 14.805 1 98.31 73 SER A N 1
ATOM 599 C CA . SER A 1 73 ? -5.496 -0.047 13.352 1 98.31 73 SER A CA 1
ATOM 600 C C . SER A 1 73 ? -4.918 1.212 12.711 1 98.31 73 SER A C 1
ATOM 602 O O . SER A 1 73 ? -4.23 1.136 11.695 1 98.31 73 SER A O 1
ATOM 604 N N . ILE A 1 74 ? -5.137 2.324 13.367 1 98.25 74 ILE A N 1
ATOM 605 C CA . ILE A 1 74 ? -4.578 3.58 12.875 1 98.25 74 ILE A CA 1
ATOM 606 C C . ILE A 1 74 ? -3.055 3.553 13 1 98.25 74 ILE A C 1
ATOM 608 O O . ILE A 1 74 ? -2.34 3.963 12.086 1 98.25 74 ILE A O 1
ATOM 612 N N . GLU A 1 75 ? -2.57 3.057 14.133 1 97.5 75 GLU A N 1
ATOM 613 C CA . GLU A 1 75 ? -1.129 3.002 14.352 1 97.5 75 GLU A CA 1
ATOM 614 C C . GLU A 1 75 ? -0.45 2.088 13.336 1 97.5 75 GLU A C 1
ATOM 616 O O . GLU A 1 75 ? 0.652 2.381 12.867 1 97.5 75 GLU A O 1
ATOM 621 N N . ILE A 1 76 ? -1.09 1.016 13.047 1 97.75 76 ILE A N 1
ATOM 622 C CA . ILE A 1 76 ? -0.539 0.097 12.055 1 97.75 76 ILE A CA 1
ATOM 623 C C . ILE A 1 76 ? -0.5 0.774 10.688 1 97.75 76 ILE A C 1
ATOM 625 O O . ILE A 1 76 ? 0.524 0.742 10 1 97.75 76 ILE A O 1
ATOM 629 N N . MET A 1 77 ? -1.565 1.411 10.305 1 97.94 77 MET A N 1
ATOM 630 C CA . MET A 1 77 ? -1.608 2.113 9.023 1 97.94 77 MET A CA 1
ATOM 631 C C . MET A 1 77 ? -0.586 3.244 8.984 1 97.94 77 MET A C 1
ATOM 633 O O . MET A 1 77 ? 0.067 3.465 7.965 1 97.94 77 MET A O 1
ATOM 637 N N . GLN A 1 78 ? -0.499 3.967 10.086 1 97.44 78 GLN A N 1
ATOM 638 C CA . GLN A 1 78 ? 0.509 5.016 10.18 1 97.44 78 GLN A CA 1
ATOM 639 C C . GLN A 1 78 ? 1.906 4.465 9.914 1 97.44 78 GLN A C 1
ATOM 641 O O . GLN A 1 78 ? 2.727 5.125 9.273 1 97.44 78 GLN A O 1
ATOM 646 N N . THR A 1 79 ? 2.164 3.316 10.414 1 97.56 79 THR A N 1
ATOM 647 C CA . THR A 1 79 ? 3.477 2.703 10.258 1 97.56 79 THR A CA 1
ATOM 648 C C . THR A 1 79 ? 3.738 2.363 8.789 1 97.56 79 THR A C 1
ATOM 650 O O . THR A 1 79 ? 4.875 2.449 8.32 1 97.56 79 THR A O 1
ATOM 653 N N . CYS A 1 80 ? 2.693 1.984 8.078 1 97.81 80 CYS A N 1
ATOM 654 C CA . CYS A 1 80 ? 2.816 1.82 6.637 1 97.81 80 CYS A CA 1
ATOM 655 C C . CYS A 1 80 ? 3.398 3.072 5.992 1 97.81 80 CYS A C 1
ATOM 657 O O . CYS A 1 80 ? 4.391 2.998 5.266 1 97.81 80 CYS A O 1
ATOM 659 N N . HIS A 1 81 ? 2.855 4.18 6.301 1 97.88 81 HIS A N 1
ATOM 660 C CA . HIS A 1 81 ? 3.297 5.449 5.73 1 97.88 81 HIS A CA 1
ATOM 661 C C . HIS A 1 81 ? 4.699 5.812 6.215 1 97.88 81 HIS A C 1
ATOM 663 O O . HIS A 1 81 ? 5.5 6.359 5.457 1 97.88 81 HIS A O 1
ATOM 669 N N . ILE A 1 82 ? 5.027 5.484 7.449 1 96.88 82 ILE A N 1
ATOM 670 C CA . ILE A 1 82 ? 6.32 5.816 8.039 1 96.88 82 ILE A CA 1
ATOM 671 C C . ILE A 1 82 ? 7.426 5.047 7.316 1 96.88 82 ILE A C 1
ATOM 673 O O . ILE A 1 82 ? 8.477 5.609 7.004 1 96.88 82 ILE A O 1
ATOM 677 N N . ILE A 1 83 ? 7.195 3.816 7.043 1 98.12 83 ILE A N 1
ATOM 678 C CA . ILE A 1 83 ? 8.195 2.994 6.371 1 98.12 83 ILE A CA 1
ATOM 679 C C . ILE A 1 83 ? 8.484 3.564 4.984 1 98.12 83 ILE A C 1
ATOM 681 O O . ILE A 1 83 ? 9.648 3.703 4.594 1 98.12 83 ILE A O 1
ATOM 685 N N . ILE A 1 84 ? 7.477 3.945 4.281 1 98.19 84 ILE A N 1
ATOM 686 C CA . ILE A 1 84 ? 7.629 4.516 2.949 1 98.19 84 ILE A CA 1
ATOM 687 C C . ILE A 1 84 ? 8.391 5.836 3.035 1 98.19 84 ILE A C 1
ATOM 689 O O . ILE A 1 84 ? 9.367 6.047 2.311 1 98.19 84 ILE A O 1
ATOM 693 N N . ASP A 1 85 ? 7.98 6.617 3.965 1 96.5 85 ASP A N 1
ATOM 694 C CA . ASP A 1 85 ? 8.609 7.918 4.156 1 96.5 85 ASP A CA 1
ATOM 695 C C . ASP A 1 85 ? 10.094 7.766 4.5 1 96.5 85 ASP A C 1
ATOM 697 O O . ASP A 1 85 ? 10.938 8.5 3.977 1 96.5 85 ASP A O 1
ATOM 701 N N . ASP A 1 86 ? 10.391 6.848 5.402 1 96.62 86 ASP A N 1
ATOM 702 C CA . ASP A 1 86 ? 11.766 6.621 5.82 1 96.62 86 ASP A CA 1
ATOM 703 C C . ASP A 1 86 ? 12.641 6.207 4.641 1 96.62 86 ASP A C 1
ATOM 705 O O . ASP A 1 86 ? 13.797 6.629 4.535 1 96.62 86 ASP A O 1
ATOM 709 N N . ILE A 1 87 ? 12.102 5.426 3.781 1 97.5 87 ILE A N 1
ATOM 710 C CA . ILE A 1 87 ? 12.844 4.977 2.607 1 97.5 87 ILE A CA 1
ATOM 711 C C . ILE A 1 87 ? 13.07 6.152 1.66 1 97.5 87 ILE A C 1
ATOM 713 O O . ILE A 1 87 ? 14.188 6.375 1.191 1 97.5 87 ILE A O 1
ATOM 717 N N . LEU A 1 88 ? 12.055 6.922 1.406 1 95.25 88 LEU A N 1
ATOM 718 C CA . LEU A 1 88 ? 12.109 8.016 0.449 1 95.25 88 LEU A CA 1
ATOM 719 C C . LEU A 1 88 ? 13.062 9.109 0.934 1 95.25 88 LEU A C 1
ATOM 721 O O . LEU A 1 88 ? 13.742 9.75 0.128 1 95.25 88 LEU A O 1
ATOM 725 N N . ASP A 1 89 ? 13.117 9.195 2.258 1 92.5 89 ASP A N 1
ATOM 726 C CA . ASP A 1 89 ? 13.938 10.25 2.848 1 92.5 89 ASP A CA 1
ATOM 727 C C . ASP A 1 89 ? 15.328 9.734 3.199 1 92.5 89 ASP A C 1
ATOM 729 O O . ASP A 1 89 ? 16.156 10.484 3.713 1 92.5 89 ASP A O 1
ATOM 733 N N . ASN A 1 90 ? 15.562 8.508 2.98 1 92.25 90 ASN A N 1
ATOM 734 C CA . ASN A 1 90 ? 16.812 7.867 3.377 1 92.25 90 ASN A CA 1
ATOM 735 C C . ASN A 1 90 ? 17.094 8.062 4.863 1 92.25 90 ASN A C 1
ATOM 737 O O . ASN A 1 90 ? 18.219 8.406 5.242 1 92.25 90 ASN A O 1
ATOM 741 N N . ALA A 1 91 ? 16.031 7.922 5.617 1 92.62 91 ALA A N 1
ATOM 742 C CA . ALA A 1 91 ? 16.188 8.086 7.059 1 92.62 91 ALA A CA 1
ATOM 743 C C . ALA A 1 91 ? 16.812 6.84 7.688 1 92.62 91 ALA A C 1
ATOM 745 O O . ALA A 1 91 ? 16.359 5.723 7.457 1 92.62 91 ALA A O 1
ATOM 746 N N . ASN A 1 92 ? 17.781 7.059 8.57 1 93.31 92 ASN A N 1
ATOM 747 C CA . ASN A 1 92 ? 18.484 5.93 9.172 1 93.31 92 ASN A CA 1
ATOM 748 C C . ASN A 1 92 ? 17.938 5.605 10.562 1 93.31 92 ASN A C 1
ATOM 750 O O . ASN A 1 92 ? 18.078 4.477 11.039 1 93.31 92 ASN A O 1
ATOM 754 N N . MET A 1 93 ? 17.266 6.617 11.164 1 91.62 93 MET A N 1
ATOM 755 C CA . MET A 1 93 ? 16.766 6.434 12.523 1 91.62 93 MET A CA 1
ATOM 756 C C . MET A 1 93 ? 15.328 6.922 12.641 1 91.62 93 MET A C 1
ATOM 758 O O . MET A 1 93 ? 14.945 7.898 12 1 91.62 93 MET A O 1
ATOM 762 N N . ARG A 1 94 ? 14.57 6.266 13.477 1 89.5 94 ARG A N 1
ATOM 763 C CA . ARG A 1 94 ? 13.195 6.602 13.844 1 89.5 94 ARG A CA 1
ATOM 764 C C . ARG A 1 94 ? 12.867 6.094 15.242 1 89.5 94 ARG A C 1
ATOM 766 O O . ARG A 1 94 ? 13.109 4.926 15.562 1 89.5 94 ARG A O 1
ATOM 773 N N . ARG A 1 95 ? 12.422 6.961 16.031 1 87.94 95 ARG A N 1
ATOM 774 C CA . ARG A 1 95 ? 12.039 6.582 17.391 1 87.94 95 ARG A CA 1
ATOM 775 C C . ARG A 1 95 ? 13.203 5.93 18.125 1 87.94 95 ARG A C 1
ATOM 777 O O . ARG A 1 95 ? 13.047 4.871 18.734 1 87.94 95 ARG A O 1
ATOM 784 N N . ASN A 1 96 ? 14.305 6.449 17.922 1 87.5 96 ASN A N 1
ATOM 785 C CA . ASN A 1 96 ? 15.547 6.09 18.609 1 87.5 96 ASN A CA 1
ATOM 786 C C . ASN A 1 96 ? 15.992 4.676 18.25 1 87.5 96 ASN A C 1
ATOM 788 O O . ASN A 1 96 ? 16.625 3.992 19.062 1 87.5 96 ASN A O 1
ATOM 792 N N . GLN A 1 97 ? 15.609 4.227 17.062 1 92.75 97 GLN A N 1
ATOM 793 C CA . GLN A 1 97 ? 16.078 2.953 16.531 1 92.75 97 GLN A CA 1
ATOM 794 C C . GLN A 1 97 ? 16.297 3.037 15.023 1 92.75 97 GLN A C 1
ATOM 796 O O . GLN A 1 97 ? 15.781 3.939 14.367 1 92.75 97 GLN A O 1
ATOM 801 N N . PRO A 1 98 ? 17.125 2.15 14.508 1 96.06 98 PRO A N 1
ATOM 802 C CA . PRO A 1 98 ? 17.266 2.143 13.047 1 96.06 98 PRO A CA 1
ATOM 803 C C . PRO A 1 98 ? 15.938 1.973 12.32 1 96.06 98 PRO A C 1
ATOM 805 O O . PRO A 1 98 ? 15.07 1.226 12.781 1 96.06 98 PRO A O 1
ATOM 808 N N . THR A 1 99 ? 15.812 2.701 11.266 1 97.12 99 THR A N 1
ATOM 809 C CA . THR A 1 99 ? 14.609 2.523 10.469 1 97.12 99 THR A CA 1
ATOM 810 C C . THR A 1 99 ? 14.531 1.106 9.914 1 97.12 99 THR A C 1
ATOM 812 O O . THR A 1 99 ? 15.547 0.415 9.812 1 97.12 99 THR A O 1
ATOM 815 N N . TRP A 1 100 ? 13.375 0.72 9.594 1 97.88 100 TRP A N 1
ATOM 816 C CA . TRP A 1 100 ? 13.133 -0.677 9.242 1 97.88 100 TRP A CA 1
ATOM 817 C C . TRP A 1 100 ? 13.914 -1.07 7.996 1 97.88 100 TRP A C 1
ATOM 819 O O . TRP A 1 100 ? 14.5 -2.154 7.941 1 97.88 100 TRP A O 1
ATOM 829 N N . HIS A 1 101 ? 14.008 -0.171 6.996 1 97.81 101 HIS A N 1
ATOM 830 C CA . HIS A 1 101 ? 14.703 -0.496 5.754 1 97.81 101 HIS A CA 1
ATOM 831 C C . HIS A 1 101 ? 16.203 -0.601 5.973 1 97.81 101 HIS A C 1
ATOM 833 O O . HIS A 1 101 ? 16.906 -1.28 5.215 1 97.81 101 HIS A O 1
ATOM 839 N N . VAL A 1 102 ? 16.688 0.122 6.977 1 97.38 102 VAL A N 1
ATOM 840 C CA . VAL A 1 102 ? 18.094 0.003 7.34 1 97.38 102 VAL A CA 1
ATOM 841 C C . VAL A 1 102 ? 18.375 -1.398 7.875 1 97.38 102 VAL A C 1
ATOM 843 O O . VAL A 1 102 ? 19.422 -1.976 7.605 1 97.38 102 VAL A O 1
ATOM 846 N N . LYS A 1 103 ? 17.422 -1.94 8.523 1 95.94 103 LYS A N 1
ATOM 847 C CA . LYS A 1 103 ? 17.594 -3.252 9.141 1 95.94 103 LYS A CA 1
ATOM 848 C C . LYS A 1 103 ? 17.406 -4.371 8.117 1 95.94 103 LYS A C 1
ATOM 850 O O . LYS A 1 103 ? 18.125 -5.371 8.156 1 95.94 103 LYS A O 1
ATOM 855 N N . VAL A 1 104 ? 16.484 -4.16 7.195 1 96.12 104 VAL A N 1
ATOM 856 C CA . VAL A 1 104 ? 16.094 -5.355 6.457 1 96.12 104 VAL A CA 1
ATOM 857 C C . VAL A 1 104 ? 16.25 -5.105 4.957 1 96.12 104 VAL A C 1
ATOM 859 O O . VAL A 1 104 ? 16.016 -6.008 4.148 1 96.12 104 VAL A O 1
ATOM 862 N N . GLY A 1 105 ? 16.578 -3.92 4.547 1 95.31 105 GLY A N 1
ATOM 863 C CA . GLY A 1 105 ? 16.656 -3.572 3.137 1 95.31 105 GLY A CA 1
ATOM 864 C C . GLY A 1 105 ? 15.328 -3.146 2.543 1 95.31 105 GLY A C 1
ATOM 865 O O . GLY A 1 105 ? 14.406 -2.787 3.273 1 95.31 105 GLY A O 1
ATOM 866 N N . LEU A 1 106 ? 15.258 -3.182 1.234 1 96.25 106 LEU A N 1
ATOM 867 C CA . LEU A 1 106 ? 14.109 -2.641 0.519 1 96.25 106 LEU A CA 1
ATOM 868 C C . LEU A 1 106 ? 12.922 -3.592 0.599 1 96.25 106 LEU A C 1
ATOM 870 O O . LEU A 1 106 ? 11.797 -3.225 0.237 1 96.25 106 LEU A O 1
ATOM 874 N N . GLY A 1 107 ? 13.148 -4.801 1.153 1 96.94 107 GLY A N 1
ATOM 875 C CA . GLY A 1 107 ? 12 -5.645 1.468 1 96.94 107 GLY A CA 1
ATOM 876 C C . GLY A 1 107 ? 10.992 -4.965 2.367 1 96.94 107 GLY A C 1
ATOM 877 O O . GLY A 1 107 ? 9.828 -5.383 2.432 1 96.94 107 GLY A O 1
ATOM 878 N N . ALA A 1 108 ? 11.453 -3.887 3.021 1 98.31 108 ALA A N 1
ATOM 879 C CA . ALA A 1 108 ? 10.586 -3.086 3.885 1 98.31 108 ALA A CA 1
ATOM 880 C C . ALA A 1 108 ? 9.398 -2.525 3.104 1 98.31 108 ALA A C 1
ATOM 882 O O . ALA A 1 108 ? 8.344 -2.248 3.68 1 98.31 108 ALA A O 1
ATOM 883 N N . ILE A 1 109 ? 9.547 -2.375 1.802 1 98.69 109 ILE A N 1
ATOM 884 C CA . ILE A 1 109 ? 8.469 -1.869 0.958 1 98.69 109 ILE A CA 1
ATOM 885 C C . ILE A 1 109 ? 7.281 -2.828 1.005 1 98.69 109 ILE A C 1
ATOM 887 O O . ILE A 1 109 ? 6.145 -2.404 1.223 1 98.69 109 ILE A O 1
ATOM 891 N N . ASN A 1 110 ? 7.512 -4.062 0.883 1 98.56 110 ASN A N 1
ATOM 892 C CA . ASN A 1 110 ? 6.441 -5.047 0.987 1 98.56 110 ASN A CA 1
ATOM 893 C C . ASN A 1 110 ? 5.867 -5.105 2.4 1 98.56 110 ASN A C 1
ATOM 895 O O . ASN A 1 110 ? 4.668 -5.332 2.58 1 98.56 110 ASN A O 1
ATOM 899 N N . ASP A 1 111 ? 6.77 -4.91 3.367 1 98.62 111 ASP A N 1
ATOM 900 C CA . ASP A 1 111 ? 6.297 -4.898 4.746 1 98.62 111 ASP A CA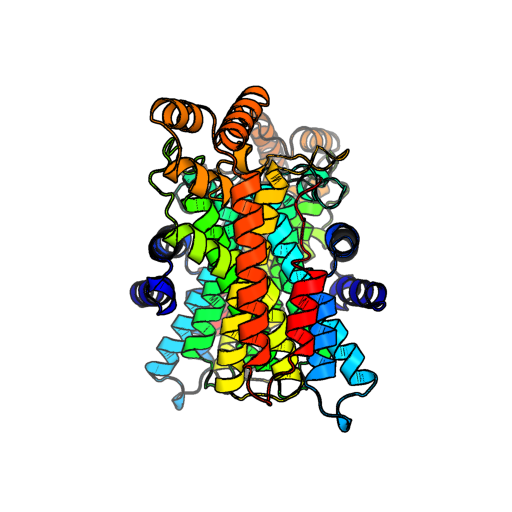 1
ATOM 901 C C . ASP A 1 111 ? 5.289 -3.773 4.977 1 98.62 111 ASP A C 1
ATOM 903 O O . ASP A 1 111 ? 4.352 -3.922 5.758 1 98.62 111 ASP A O 1
ATOM 907 N N . SER A 1 112 ? 5.516 -2.656 4.32 1 98.75 112 SER A N 1
ATOM 908 C CA . SER A 1 112 ? 4.531 -1.582 4.398 1 98.75 112 SER A CA 1
ATOM 909 C C . SER A 1 112 ? 3.176 -2.033 3.869 1 98.75 112 SER A C 1
ATOM 911 O O . SER A 1 112 ? 2.139 -1.736 4.465 1 98.75 112 SER A O 1
ATOM 913 N N . LEU A 1 113 ? 3.146 -2.756 2.805 1 98.38 113 LEU A N 1
ATOM 914 C CA . LEU A 1 113 ? 1.906 -3.297 2.258 1 98.38 113 LEU A CA 1
ATOM 915 C C . LEU A 1 113 ? 1.282 -4.305 3.219 1 98.38 113 LEU A C 1
ATOM 917 O O . LEU A 1 113 ? 0.066 -4.305 3.42 1 98.38 113 LEU A O 1
ATOM 921 N N . ILE A 1 114 ? 2.102 -5.137 3.793 1 97.81 114 ILE A N 1
ATOM 922 C CA . ILE A 1 114 ? 1.623 -6.125 4.754 1 97.81 114 ILE A CA 1
ATOM 923 C C . ILE A 1 114 ? 0.953 -5.422 5.93 1 97.81 114 ILE A C 1
ATOM 925 O O . ILE A 1 114 ? -0.118 -5.836 6.383 1 97.81 114 ILE A O 1
ATOM 929 N N . LEU A 1 115 ? 1.547 -4.371 6.371 1 98.31 115 LEU A N 1
ATOM 930 C CA . LEU A 1 115 ? 0.958 -3.611 7.469 1 98.31 115 LEU A CA 1
ATOM 931 C C . LEU A 1 115 ? -0.394 -3.031 7.066 1 98.31 115 LEU A C 1
ATOM 933 O O . LEU A 1 115 ? -1.346 -3.062 7.848 1 98.31 115 LEU A O 1
ATOM 937 N N . GLU A 1 116 ? -0.469 -2.529 5.902 1 98.19 116 GLU A N 1
ATOM 938 C CA . GLU A 1 116 ? -1.752 -2.029 5.418 1 98.19 116 GLU A CA 1
ATOM 939 C C . GLU A 1 116 ? -2.812 -3.125 5.434 1 98.19 116 GLU A C 1
ATOM 941 O O . GLU A 1 116 ? -3.938 -2.902 5.887 1 98.19 116 GLU A O 1
ATOM 946 N N . THR A 1 117 ? -2.449 -4.277 4.965 1 96.25 117 THR A N 1
ATOM 947 C CA . THR A 1 117 ? -3.418 -5.367 4.926 1 96.25 117 THR A CA 1
ATOM 948 C C . THR A 1 117 ? -3.793 -5.805 6.34 1 96.25 117 THR A C 1
ATOM 950 O O . THR A 1 117 ? -4.93 -6.211 6.59 1 96.25 117 THR A O 1
ATOM 953 N N . CYS A 1 118 ? -2.848 -5.738 7.254 1 97.25 118 CYS A N 1
ATOM 954 C CA . CYS A 1 118 ? -3.117 -6.062 8.648 1 97.25 118 CYS A CA 1
ATOM 955 C C . CYS A 1 118 ? -4.188 -5.145 9.227 1 97.25 118 CYS A C 1
ATOM 957 O O . CYS A 1 118 ? -5.023 -5.578 10.023 1 97.25 118 CYS A O 1
ATOM 959 N N . THR A 1 119 ? -4.168 -3.91 8.828 1 98.06 119 THR A N 1
ATOM 960 C CA . THR A 1 119 ? -5.164 -2.943 9.273 1 98.06 119 THR A CA 1
ATOM 961 C C . THR A 1 119 ? -6.57 -3.414 8.914 1 98.06 119 THR A C 1
ATOM 963 O O . THR A 1 119 ? -7.449 -3.482 9.781 1 98.06 119 THR A O 1
ATOM 966 N N . TYR A 1 120 ? -6.734 -3.816 7.719 1 97.56 120 TYR A N 1
ATOM 967 C CA . TYR A 1 120 ? -8.062 -4.18 7.25 1 97.56 120 TYR A CA 1
ATOM 968 C C . TYR A 1 120 ? -8.469 -5.551 7.773 1 97.56 120 TYR A C 1
ATOM 970 O O . TYR A 1 120 ? -9.656 -5.809 8.008 1 97.56 120 TYR A O 1
ATOM 978 N N . LYS A 1 121 ? -7.48 -6.391 7.996 1 96.19 121 LYS A N 1
ATOM 979 C CA . LYS A 1 121 ? -7.77 -7.676 8.633 1 96.19 121 LYS A CA 1
ATOM 980 C C . LYS A 1 121 ? -8.344 -7.477 10.031 1 96.19 121 LYS A C 1
ATOM 982 O O . LYS A 1 121 ? -9.32 -8.133 10.406 1 96.19 121 LYS A O 1
ATOM 987 N N . LEU A 1 122 ? -7.758 -6.613 10.727 1 96.75 122 LEU A N 1
ATOM 988 C CA . LEU A 1 122 ? -8.211 -6.32 12.078 1 96.75 122 LEU A CA 1
ATOM 989 C C . LEU A 1 122 ? -9.617 -5.727 12.062 1 96.75 122 LEU A C 1
ATOM 991 O O . LEU A 1 122 ? -10.477 -6.133 12.852 1 96.75 122 LEU A O 1
ATOM 995 N N . ILE A 1 123 ? -9.852 -4.805 11.195 1 98.38 123 ILE A N 1
ATOM 996 C CA . ILE A 1 123 ? -11.148 -4.145 11.086 1 98.38 123 ILE A CA 1
ATOM 997 C C . ILE A 1 123 ? -12.219 -5.164 10.711 1 98.38 123 ILE A C 1
ATOM 999 O O . ILE A 1 123 ? -13.305 -5.18 11.305 1 98.38 123 ILE A O 1
ATOM 1003 N N . LYS A 1 124 ? -11.898 -6.008 9.797 1 97.62 124 LYS A N 1
ATOM 1004 C CA . LYS A 1 124 ? -12.867 -7.023 9.391 1 97.62 124 LYS A CA 1
ATOM 1005 C C . LYS A 1 124 ? -13.18 -7.969 10.547 1 97.62 124 LYS A C 1
ATOM 1007 O O . LYS A 1 124 ? -14.344 -8.266 10.812 1 97.62 124 LYS A O 1
ATOM 1012 N N . LYS A 1 125 ? -12.219 -8.375 11.211 1 96.25 125 LYS A N 1
ATOM 1013 C CA . LYS A 1 125 ? -12.383 -9.344 12.297 1 96.25 125 LYS A CA 1
ATOM 1014 C C . LYS A 1 125 ? -13.328 -8.805 13.367 1 96.25 125 LYS A C 1
ATOM 1016 O O . LYS A 1 125 ? -14.195 -9.531 13.852 1 96.25 125 LYS A O 1
ATOM 1021 N N . TYR A 1 126 ? -13.219 -7.57 13.664 1 97.94 126 TYR A N 1
ATOM 1022 C CA . TYR A 1 126 ? -13.891 -7.078 14.859 1 97.94 126 TYR A CA 1
ATOM 1023 C C . TYR A 1 126 ? -15.141 -6.289 14.492 1 97.94 126 TYR A C 1
ATOM 1025 O O . TYR A 1 126 ? -16.047 -6.121 15.32 1 97.94 126 TYR A O 1
ATOM 1033 N N . PHE A 1 127 ? -15.234 -5.863 13.211 1 98.56 127 PHE A N 1
ATOM 1034 C CA . PHE A 1 127 ? -16.312 -4.926 12.922 1 98.56 127 PHE A CA 1
ATOM 1035 C C . PHE A 1 127 ? -17.203 -5.449 11.805 1 98.56 127 PHE A C 1
ATOM 1037 O O . PHE A 1 127 ? -18.219 -4.84 11.477 1 98.56 127 PHE A O 1
ATOM 1044 N N . LYS A 1 128 ? -16.938 -6.609 11.242 1 97.81 128 LYS A N 1
ATOM 1045 C CA . LYS A 1 128 ? -17.672 -7.121 10.086 1 97.81 128 LYS A CA 1
ATOM 1046 C C . LYS A 1 128 ? -19.156 -7.234 10.391 1 97.81 128 LYS A C 1
ATOM 1048 O O . LYS A 1 128 ? -20 -7 9.516 1 97.81 128 LYS A O 1
ATOM 1053 N N . SER A 1 129 ? -19.484 -7.582 11.602 1 97.56 129 SER A N 1
ATOM 1054 C CA . SER A 1 129 ? -20.875 -7.809 11.961 1 97.56 129 SER A CA 1
ATOM 1055 C C . SER A 1 129 ? -21.562 -6.516 12.406 1 97.56 129 SER A C 1
ATOM 1057 O O . SER A 1 129 ? -22.766 -6.496 12.672 1 97.56 129 SER A O 1
ATOM 1059 N N . LYS A 1 130 ? -20.766 -5.469 12.508 1 97.75 130 LYS A N 1
ATOM 1060 C CA . LYS A 1 130 ? -21.312 -4.191 12.953 1 97.75 130 LYS A CA 1
ATOM 1061 C C . LYS A 1 130 ? -21.859 -3.389 11.773 1 97.75 130 LYS A C 1
ATOM 1063 O O . LYS A 1 130 ? -21.312 -3.443 10.672 1 97.75 130 LYS A O 1
ATOM 1068 N N . ASN A 1 131 ? -22.891 -2.625 12.047 1 96.5 131 ASN A N 1
ATOM 1069 C CA . ASN A 1 131 ? -23.531 -1.817 11.016 1 96.5 131 ASN A CA 1
ATOM 1070 C C . ASN A 1 131 ? -22.578 -0.768 10.453 1 96.5 131 ASN A C 1
ATOM 1072 O O . ASN A 1 131 ? -22.766 -0.297 9.328 1 96.5 131 ASN A O 1
ATOM 1076 N N . CYS A 1 132 ? -21.531 -0.436 11.266 1 98 132 CYS A N 1
ATOM 1077 C CA . CYS A 1 132 ? -20.625 0.633 10.844 1 98 132 CYS A CA 1
ATOM 1078 C C . CYS A 1 132 ? -19.422 0.072 10.086 1 98 132 CYS A C 1
ATOM 1080 O O . CYS A 1 132 ? -18.531 0.818 9.711 1 98 132 CYS A O 1
ATOM 1082 N N . TYR A 1 133 ? -19.375 -1.21 9.781 1 98.44 133 TYR A N 1
ATOM 1083 C CA . TYR A 1 133 ? -18.203 -1.856 9.188 1 98.44 133 TYR A CA 1
ATOM 1084 C C . TYR A 1 133 ? -17.812 -1.19 7.875 1 98.44 133 TYR A C 1
ATOM 1086 O O . TYR A 1 133 ? -16.672 -0.75 7.707 1 98.44 133 TYR A O 1
ATOM 1094 N N . THR A 1 134 ? -18.781 -1.048 6.945 1 97.81 134 THR A N 1
ATOM 1095 C CA . THR A 1 134 ? -18.5 -0.493 5.625 1 97.81 134 THR A CA 1
ATOM 1096 C C . THR A 1 134 ? -18.016 0.95 5.734 1 97.81 134 THR A C 1
ATOM 1098 O O . THR A 1 134 ? -17.078 1.354 5.035 1 97.81 134 THR A O 1
ATOM 1101 N N . ASP A 1 135 ? -18.609 1.679 6.656 1 98.19 135 ASP A N 1
ATOM 1102 C CA . ASP A 1 135 ? -18.219 3.07 6.855 1 98.19 135 ASP A CA 1
ATOM 1103 C C . ASP A 1 135 ? -16.781 3.164 7.391 1 98.19 135 ASP A C 1
ATOM 1105 O O . ASP A 1 135 ? -16.016 4.031 6.977 1 98.19 135 ASP A O 1
ATOM 1109 N N . ILE A 1 136 ? -16.469 2.271 8.32 1 98.69 136 ILE A N 1
ATOM 1110 C CA . ILE A 1 136 ? -15.141 2.275 8.914 1 98.69 136 ILE A CA 1
ATOM 1111 C C . ILE A 1 136 ? -14.094 1.967 7.848 1 98.69 136 ILE A C 1
ATOM 1113 O O . ILE A 1 136 ? -13.07 2.646 7.758 1 98.69 136 ILE A O 1
ATOM 1117 N N . VAL A 1 137 ? -14.383 1.016 6.98 1 98.62 137 VAL A N 1
ATOM 1118 C CA . VAL A 1 137 ? -13.477 0.674 5.883 1 98.62 137 VAL A CA 1
ATOM 1119 C C . VAL A 1 137 ? -13.336 1.867 4.941 1 98.62 137 VAL A C 1
ATOM 1121 O O . VAL A 1 137 ? -12.219 2.252 4.582 1 98.62 137 VAL A O 1
ATOM 1124 N N . ASP A 1 138 ? -14.445 2.504 4.645 1 98 138 ASP A N 1
ATOM 1125 C CA . ASP A 1 138 ? -14.445 3.645 3.732 1 98 138 ASP A CA 1
ATOM 1126 C C . ASP A 1 138 ? -13.648 4.812 4.316 1 98 138 ASP A C 1
ATOM 1128 O O . ASP A 1 138 ? -12.961 5.527 3.588 1 98 138 ASP A O 1
ATOM 1132 N N . ILE A 1 139 ? -13.773 5.008 5.605 1 98.38 139 ILE A N 1
ATOM 1133 C CA . ILE A 1 139 ? -13.062 6.086 6.277 1 98.38 139 ILE A CA 1
ATOM 1134 C C . ILE A 1 139 ? -11.555 5.836 6.203 1 98.38 139 ILE A C 1
ATOM 1136 O O . ILE A 1 139 ? -10.789 6.738 5.863 1 98.38 139 ILE A O 1
ATOM 1140 N N . PHE A 1 140 ? -11.125 4.605 6.449 1 98.56 140 PHE A N 1
ATOM 1141 C CA . PHE A 1 140 ? -9.711 4.27 6.336 1 98.56 140 PHE A CA 1
ATOM 1142 C C . PHE A 1 140 ? -9.219 4.469 4.91 1 98.56 140 PHE A C 1
ATOM 1144 O O . PHE A 1 140 ? -8.156 5.055 4.691 1 98.56 140 PHE A O 1
ATOM 1151 N N . LEU A 1 141 ? -9.984 4.027 3.971 1 97.62 141 LEU A N 1
ATOM 1152 C CA . LEU A 1 141 ? -9.594 4.148 2.57 1 97.62 141 LEU A CA 1
ATOM 1153 C C . LEU A 1 141 ? -9.484 5.609 2.16 1 97.62 141 LEU A C 1
ATOM 1155 O O . LEU A 1 141 ? -8.539 6 1.469 1 97.62 141 LEU A O 1
ATOM 1159 N N . LYS A 1 142 ? -10.398 6.391 2.604 1 96.75 142 LYS A N 1
ATOM 1160 C CA . LYS A 1 142 ? -10.445 7.809 2.27 1 96.75 142 LYS A CA 1
ATOM 1161 C C . LYS A 1 142 ? -9.203 8.531 2.781 1 96.75 142 LYS A C 1
ATOM 1163 O O . LYS A 1 142 ? -8.516 9.219 2.018 1 96.75 142 LYS A O 1
ATOM 1168 N N . TYR A 1 143 ? -8.938 8.32 3.98 1 97.75 143 TYR A N 1
ATOM 1169 C CA . TYR A 1 143 ? -7.871 9.133 4.562 1 97.75 143 TYR A CA 1
ATOM 1170 C C . TYR A 1 143 ? -6.504 8.531 4.254 1 97.75 143 TYR A C 1
ATOM 1172 O O . TYR A 1 143 ? -5.5 9.25 4.23 1 97.75 143 TYR A O 1
ATOM 1180 N N . ASN A 1 144 ? -6.426 7.203 3.994 1 97.38 144 ASN A N 1
ATOM 1181 C CA . ASN A 1 144 ? -5.219 6.629 3.41 1 97.38 144 ASN A CA 1
ATOM 1182 C C . ASN A 1 144 ? -4.898 7.262 2.059 1 97.38 144 ASN A C 1
ATOM 1184 O O . ASN A 1 144 ? -3.736 7.566 1.771 1 97.38 144 ASN A O 1
ATOM 1188 N N . THR A 1 145 ? -5.91 7.477 1.262 1 96.69 145 THR A N 1
ATOM 1189 C CA . THR A 1 145 ? -5.762 8.117 -0.04 1 96.69 145 THR A CA 1
ATOM 1190 C C . THR A 1 145 ? -5.223 9.539 0.116 1 96.69 145 THR A C 1
ATOM 1192 O O . THR A 1 145 ? -4.285 9.93 -0.583 1 96.69 145 THR A O 1
ATOM 1195 N N . LYS A 1 146 ? -5.789 10.242 1.025 1 96.94 146 LYS A N 1
ATOM 1196 C CA . LYS A 1 146 ? -5.367 11.625 1.232 1 96.94 146 LYS A CA 1
ATOM 1197 C C . LYS A 1 146 ? -3.914 11.695 1.698 1 96.94 146 LYS A C 1
ATOM 1199 O O . LYS A 1 146 ? -3.145 12.539 1.232 1 96.94 146 LYS A O 1
ATOM 1204 N N . ALA A 1 147 ? -3.564 10.789 2.572 1 97.69 147 ALA A N 1
ATOM 1205 C CA . ALA A 1 147 ? -2.182 10.742 3.041 1 97.69 147 ALA A CA 1
ATOM 1206 C C . ALA A 1 147 ? -1.225 10.438 1.892 1 97.69 147 ALA A C 1
ATOM 1208 O O . ALA A 1 147 ? -0.165 11.062 1.778 1 97.69 147 ALA A O 1
ATOM 1209 N N . ALA A 1 148 ? -1.59 9.508 1.031 1 97.44 148 ALA A N 1
ATOM 1210 C CA . ALA A 1 148 ? -0.76 9.156 -0.119 1 97.44 148 ALA A CA 1
ATOM 1211 C C . ALA A 1 148 ? -0.611 10.344 -1.068 1 97.44 148 ALA A C 1
ATOM 1213 O O . ALA A 1 148 ? 0.458 10.555 -1.647 1 97.44 148 ALA A O 1
ATOM 1214 N N . HIS A 1 149 ? -1.675 11.094 -1.222 1 97 149 HIS A N 1
ATOM 1215 C CA . HIS A 1 149 ? -1.629 12.281 -2.064 1 97 149 HIS A CA 1
ATOM 1216 C C . HIS A 1 149 ? -0.73 13.352 -1.457 1 97 149 HIS A C 1
ATOM 1218 O O . HIS A 1 149 ? 0.001 14.039 -2.178 1 97 149 HIS A O 1
ATOM 1224 N N . GLY A 1 150 ? -0.863 13.523 -0.146 1 97.44 150 GLY A N 1
ATOM 1225 C CA . GLY A 1 150 ? 0.04 14.445 0.521 1 97.44 150 GLY A CA 1
ATOM 1226 C C . GLY A 1 150 ? 1.502 14.078 0.351 1 97.44 150 GLY A C 1
ATOM 1227 O O . GLY A 1 150 ? 2.338 14.945 0.084 1 97.44 150 GLY A O 1
ATOM 1228 N N . GLU A 1 151 ? 1.828 12.797 0.52 1 97.69 151 GLU A N 1
ATOM 1229 C CA . GLU A 1 151 ? 3.189 12.32 0.3 1 97.69 151 GLU A CA 1
ATOM 1230 C C . GLU A 1 151 ? 3.635 12.555 -1.14 1 97.69 151 GLU A C 1
ATOM 1232 O O . GLU A 1 151 ? 4.785 12.922 -1.386 1 97.69 151 GLU A O 1
ATOM 1237 N N . CYS A 1 152 ? 2.729 12.352 -2.053 1 96.81 152 CYS A N 1
ATOM 1238 C CA . CYS A 1 152 ? 3.02 12.609 -3.459 1 96.81 152 CYS A CA 1
ATOM 1239 C C . CYS A 1 152 ? 3.414 14.07 -3.674 1 96.81 152 CYS A C 1
ATOM 1241 O O . CYS A 1 152 ? 4.41 14.352 -4.34 1 96.81 152 CYS A O 1
ATOM 1243 N N . LEU A 1 153 ? 2.633 14.953 -3.139 1 96.31 153 LEU A N 1
ATOM 1244 C CA . LEU A 1 153 ? 2.947 16.375 -3.262 1 96.31 153 LEU A CA 1
ATOM 1245 C C . LEU A 1 153 ? 4.301 16.688 -2.629 1 96.31 153 LEU A C 1
ATOM 1247 O O . LEU A 1 153 ? 5.102 17.422 -3.201 1 96.31 153 LEU A O 1
ATOM 1251 N N . ASP A 1 154 ? 4.562 16.109 -1.455 1 96.69 154 ASP A N 1
ATOM 1252 C CA . ASP A 1 154 ? 5.836 16.297 -0.763 1 96.69 154 ASP A CA 1
ATOM 1253 C C . ASP A 1 154 ? 7.008 15.914 -1.663 1 96.69 154 ASP A C 1
ATOM 1255 O O . ASP A 1 154 ? 7.992 16.641 -1.756 1 96.69 154 ASP A O 1
ATOM 1259 N N . ILE A 1 155 ? 6.832 14.812 -2.361 1 95.44 155 ILE A N 1
ATOM 1260 C CA . ILE A 1 155 ? 7.871 14.305 -3.254 1 95.44 155 ILE A CA 1
ATOM 1261 C C . ILE A 1 155 ? 8.031 15.25 -4.441 1 95.44 155 ILE A C 1
ATOM 1263 O O . ILE A 1 155 ? 9.156 15.656 -4.773 1 95.44 155 ILE A O 1
ATOM 1267 N N . LEU A 1 156 ? 6.949 15.719 -5.016 1 94.5 156 LEU A N 1
ATOM 1268 C CA . LEU A 1 156 ? 6.957 16.469 -6.27 1 94.5 156 LEU A CA 1
ATOM 1269 C C . LEU A 1 156 ? 7.547 17.859 -6.078 1 94.5 156 LEU A C 1
ATOM 1271 O O . LEU A 1 156 ? 8.156 18.406 -6.996 1 94.5 156 LEU A O 1
ATOM 1275 N N . ILE A 1 157 ? 7.426 18.391 -4.871 1 93.88 157 ILE A N 1
ATOM 1276 C CA . ILE A 1 157 ? 7.805 19.781 -4.754 1 93.88 157 ILE A CA 1
ATOM 1277 C C . ILE A 1 157 ? 9.141 19.906 -4.027 1 93.88 157 ILE A C 1
ATOM 1279 O O . ILE A 1 157 ? 9.711 20.984 -3.932 1 93.88 157 ILE A O 1
ATOM 1283 N N . SER A 1 158 ? 9.648 18.75 -3.496 1 91.94 158 SER A N 1
ATOM 1284 C CA . SER A 1 158 ? 10.953 18.797 -2.85 1 91.94 158 SER A CA 1
ATOM 1285 C C . SER A 1 158 ? 12.039 19.234 -3.83 1 91.94 158 SER A C 1
ATOM 1287 O O . SER A 1 158 ? 11.961 18.922 -5.023 1 91.94 158 SER A O 1
ATOM 1289 N N . THR A 1 159 ? 13.07 19.844 -3.371 1 85.38 159 THR A N 1
ATOM 1290 C CA . THR A 1 159 ? 14.07 20.422 -4.262 1 85.38 159 THR A CA 1
ATOM 1291 C C . THR A 1 159 ? 14.961 19.328 -4.859 1 85.38 159 THR A C 1
ATOM 1293 O O . THR A 1 159 ? 15.609 19.547 -5.879 1 85.38 159 THR A O 1
ATOM 1296 N N . ASP A 1 160 ? 15.047 18.297 -4.227 1 71.12 160 ASP A N 1
ATOM 1297 C CA . ASP A 1 160 ? 15.898 17.219 -4.719 1 71.12 160 ASP A CA 1
ATOM 1298 C C . ASP A 1 160 ? 15.164 16.344 -5.742 1 71.12 160 ASP A C 1
ATOM 1300 O O . ASP A 1 160 ? 15.773 15.508 -6.402 1 71.12 160 ASP A O 1
ATOM 1304 N N . TRP A 1 161 ? 13.883 16.781 -5.77 1 68.25 161 TRP A N 1
ATOM 1305 C CA . TRP A 1 161 ? 13.117 16.016 -6.762 1 68.25 161 TRP A CA 1
ATOM 1306 C C . TRP A 1 161 ? 13.359 16.562 -8.164 1 68.25 161 TRP A C 1
ATOM 1308 O O . TRP A 1 161 ? 13.438 17.781 -8.359 1 68.25 161 TRP A O 1
ATOM 1318 N N . ALA A 1 162 ? 13.484 15.812 -9.211 1 59.44 162 ALA A N 1
ATOM 1319 C CA . ALA A 1 162 ? 13.719 16.125 -10.617 1 59.44 162 ALA A CA 1
ATOM 1320 C C . ALA A 1 162 ? 14.852 17.141 -10.773 1 59.44 162 ALA A C 1
ATOM 1322 O O . ALA A 1 162 ? 14.914 17.859 -11.773 1 59.44 162 ALA A O 1
ATOM 1323 N N . LYS A 1 163 ? 15.773 17.203 -9.695 1 56.81 163 LYS A N 1
ATOM 1324 C CA . LYS A 1 163 ? 16.953 18.062 -9.727 1 56.81 163 LYS A CA 1
ATOM 1325 C C . LYS A 1 163 ? 16.562 19.531 -9.867 1 56.81 163 LYS A C 1
ATOM 1327 O O . LYS A 1 163 ? 17.234 20.297 -10.57 1 56.81 163 LYS A O 1
ATOM 1332 N N . ASN A 1 164 ? 15.281 19.688 -9.562 1 55.25 164 ASN A N 1
ATOM 1333 C CA . ASN A 1 164 ? 14.875 21.078 -9.688 1 55.25 164 ASN A CA 1
ATOM 1334 C C . ASN A 1 164 ? 15.555 21.953 -8.641 1 55.25 164 ASN A C 1
ATOM 1336 O O . ASN A 1 164 ? 15.305 21.812 -7.445 1 55.25 164 ASN A O 1
ATOM 1340 N N . GLU A 1 165 ? 16.797 22.203 -8.852 1 59.5 165 GLU A N 1
ATOM 1341 C CA . GLU A 1 165 ? 17.641 23.016 -7.957 1 59.5 165 GLU A CA 1
ATOM 1342 C C . GLU A 1 165 ? 16.906 24.266 -7.508 1 59.5 165 GLU A C 1
ATOM 1344 O O . GLU A 1 165 ? 17.5 25.156 -6.887 1 59.5 165 GLU A O 1
ATOM 1349 N N . ASN A 1 166 ? 15.539 24.391 -7.703 1 72.62 166 ASN A N 1
ATOM 1350 C CA . ASN A 1 166 ? 15.094 25.75 -7.367 1 72.62 166 ASN A CA 1
ATOM 1351 C C . ASN A 1 166 ? 13.82 25.719 -6.531 1 72.62 166 ASN A C 1
ATOM 1353 O O . ASN A 1 166 ? 13.258 24.656 -6.27 1 72.62 166 ASN A O 1
ATOM 1357 N N . PHE A 1 167 ? 13.57 26.75 -5.613 1 90.12 167 PHE A N 1
ATOM 1358 C CA . PHE A 1 167 ? 12.453 27.047 -4.723 1 90.12 167 PHE A CA 1
ATOM 1359 C C . PHE A 1 167 ? 11.203 27.391 -5.52 1 90.12 167 PHE A C 1
ATOM 1361 O O . PHE A 1 167 ? 10.203 27.828 -4.949 1 90.12 167 PHE A O 1
ATOM 1368 N N . ASN A 1 168 ? 11.242 27.047 -6.848 1 87.94 168 ASN A N 1
ATOM 1369 C CA . ASN A 1 168 ? 10.18 27.516 -7.73 1 87.94 168 ASN A CA 1
ATOM 1370 C C . ASN A 1 168 ? 8.859 26.812 -7.426 1 87.94 168 ASN A C 1
ATOM 1372 O O . ASN A 1 168 ? 7.785 27.375 -7.68 1 87.94 168 ASN A O 1
ATOM 1376 N N . LEU A 1 169 ? 9 25.719 -6.773 1 91.5 169 LEU A N 1
ATOM 1377 C CA . LEU A 1 169 ? 7.766 24.984 -6.52 1 91.5 169 LEU A CA 1
ATOM 1378 C C . LEU A 1 169 ? 7.262 25.234 -5.102 1 91.5 169 LEU A C 1
ATOM 1380 O O . LEU A 1 169 ? 6.188 24.766 -4.727 1 91.5 169 LEU A O 1
ATOM 1384 N N . PHE A 1 170 ? 8.078 25.984 -4.395 1 94.81 170 PHE A N 1
ATOM 1385 C CA . PHE A 1 170 ? 7.656 26.297 -3.035 1 94.81 170 PHE A CA 1
ATOM 1386 C C . PHE A 1 170 ? 6.656 27.438 -3.023 1 94.81 170 PHE A C 1
ATOM 1388 O O . PHE A 1 170 ? 6.91 28.5 -3.605 1 94.81 170 PHE A O 1
ATOM 1395 N N . SER A 1 171 ? 5.516 27.266 -2.482 1 95.25 171 SER A N 1
ATOM 1396 C CA . SER A 1 171 ? 4.512 28.281 -2.213 1 95.25 171 SER A CA 1
ATOM 1397 C C . SER A 1 171 ? 3.723 27.969 -0.948 1 95.25 171 SER A C 1
ATOM 1399 O O . SER A 1 171 ? 3.592 26.797 -0.568 1 95.25 171 SER A O 1
ATOM 1401 N N . MET A 1 172 ? 3.193 29 -0.355 1 96 172 MET A N 1
ATOM 1402 C CA . MET A 1 172 ? 2.424 28.781 0.869 1 96 172 MET A CA 1
ATOM 1403 C C . MET A 1 172 ? 1.183 27.938 0.595 1 96 172 MET A C 1
ATOM 1405 O O . MET A 1 172 ? 0.765 27.156 1.442 1 96 172 MET A O 1
ATOM 1409 N N . ASP A 1 173 ? 0.653 28.078 -0.584 1 96.12 173 ASP A N 1
ATOM 1410 C CA . ASP A 1 173 ? -0.506 27.266 -0.95 1 96.12 173 ASP A CA 1
ATOM 1411 C C . ASP A 1 173 ? -0.146 25.781 -1.007 1 96.12 173 ASP A C 1
ATOM 1413 O O . ASP A 1 173 ? -0.848 24.953 -0.435 1 96.12 173 ASP A O 1
ATOM 1417 N N . ARG A 1 174 ? 0.944 25.484 -1.683 1 95.62 174 ARG A N 1
ATOM 1418 C CA . ARG A 1 174 ? 1.39 24.094 -1.77 1 95.62 174 ARG A CA 1
ATOM 1419 C C . ARG A 1 174 ? 1.747 23.547 -0.392 1 95.62 174 ARG A C 1
ATOM 1421 O O . ARG A 1 174 ? 1.4 22.422 -0.06 1 95.62 174 ARG A O 1
ATOM 1428 N N . TYR A 1 175 ? 2.395 24.406 0.404 1 97.5 175 TYR A N 1
ATOM 1429 C CA . TYR A 1 175 ? 2.75 23.984 1.757 1 97.5 175 TYR A CA 1
ATOM 1430 C C . TYR A 1 175 ? 1.503 23.672 2.574 1 97.5 175 TYR A C 1
ATOM 1432 O O . TYR A 1 175 ? 1.433 22.625 3.23 1 97.5 175 TYR A O 1
ATOM 1440 N N . ASN A 1 176 ? 0.544 24.531 2.482 1 97.88 176 ASN A N 1
ATOM 1441 C CA . ASN A 1 176 ? -0.688 24.344 3.244 1 97.88 176 ASN A CA 1
ATOM 1442 C C . ASN A 1 176 ? -1.435 23.094 2.805 1 97.88 176 ASN A C 1
ATOM 1444 O O . ASN A 1 176 ? -1.958 22.344 3.641 1 97.88 176 ASN A O 1
ATOM 1448 N N . HIS A 1 177 ? -1.492 22.844 1.522 1 97.44 177 HIS A N 1
ATOM 1449 C CA . HIS A 1 177 ? -2.15 21.641 1.022 1 97.44 177 HIS A CA 1
ATOM 1450 C C . HIS A 1 177 ? -1.371 20.391 1.406 1 97.44 177 HIS A C 1
ATOM 1452 O O . HIS A 1 177 ? -1.965 19.359 1.745 1 97.44 177 HIS A O 1
ATOM 1458 N N . LEU A 1 178 ? -0.109 20.516 1.352 1 97.44 178 LEU A N 1
ATOM 1459 C CA . LEU A 1 178 ? 0.741 19.406 1.767 1 97.44 178 LEU A CA 1
ATOM 1460 C C . LEU A 1 178 ? 0.438 19 3.205 1 97.44 178 LEU A C 1
ATOM 1462 O O . LEU A 1 178 ? 0.198 17.812 3.482 1 97.44 178 LEU A O 1
ATOM 1466 N N . ILE A 1 179 ? 0.362 19.906 4.082 1 98.25 179 ILE A N 1
ATOM 1467 C CA . ILE A 1 179 ? 0.132 19.641 5.496 1 98.25 179 ILE A CA 1
ATOM 1468 C C . ILE A 1 179 ? -1.281 19.094 5.695 1 98.25 179 ILE A C 1
ATOM 1470 O O . ILE A 1 179 ? -1.488 18.156 6.473 1 98.25 179 ILE A O 1
ATOM 1474 N N . LYS A 1 180 ? -2.207 19.703 5.016 1 98.19 180 LYS A N 1
ATOM 1475 C CA . LYS A 1 180 ? -3.6 19.281 5.121 1 98.19 180 LYS A CA 1
ATOM 1476 C C . LYS A 1 180 ? -3.754 17.812 4.762 1 98.19 180 LYS A C 1
ATOM 1478 O O . LYS A 1 180 ? -4.379 17.047 5.504 1 98.19 180 LYS A O 1
ATOM 1483 N N . TYR A 1 181 ? -3.072 17.391 3.689 1 97.62 181 TYR A N 1
ATOM 1484 C CA . TYR A 1 181 ? -3.26 16.062 3.15 1 97.62 181 TYR A CA 1
ATOM 1485 C C . TYR A 1 181 ? -2.328 15.062 3.832 1 97.62 181 TYR A C 1
ATOM 1487 O O . TYR A 1 181 ? -2.742 13.953 4.184 1 97.62 181 TYR A O 1
ATOM 1495 N N . LYS A 1 182 ? -1.136 15.461 4.047 1 97.62 182 LYS A N 1
ATOM 1496 C CA . LYS A 1 182 ? -0.137 14.531 4.57 1 97.62 182 LYS A CA 1
ATOM 1497 C C . LYS A 1 182 ? -0.292 14.352 6.078 1 97.62 182 LYS A C 1
ATOM 1499 O O . LYS A 1 182 ? 0.017 13.289 6.617 1 97.62 182 LYS A O 1
ATOM 1504 N N . THR A 1 183 ? -0.833 15.367 6.754 1 98 183 THR A N 1
ATOM 1505 C CA . THR A 1 183 ? -0.781 15.32 8.211 1 98 183 THR A CA 1
ATOM 1506 C C . THR A 1 183 ? -2.178 15.477 8.805 1 98 183 THR A C 1
ATOM 1508 O O . THR A 1 183 ? -2.664 14.586 9.508 1 98 183 THR A O 1
ATOM 1511 N N . SER A 1 184 ? -2.938 16.531 8.508 1 98.5 184 SER A N 1
ATOM 1512 C CA . SER A 1 184 ? -4.176 16.875 9.211 1 98.5 184 SER A CA 1
ATOM 1513 C C . SER A 1 184 ? -5.223 15.773 9.023 1 98.5 184 SER A C 1
ATOM 1515 O O . SER A 1 184 ? -5.844 15.336 9.992 1 98.5 184 SER A O 1
ATOM 1517 N N . TYR A 1 185 ? -5.371 15.359 7.82 1 98.12 185 TYR A N 1
ATOM 1518 C CA . TYR A 1 185 ? -6.406 14.375 7.531 1 98.12 185 TYR A CA 1
ATOM 1519 C C . TYR A 1 185 ? -6.129 13.062 8.258 1 98.12 185 TYR A C 1
ATOM 1521 O O . TYR A 1 185 ? -6.992 12.547 8.977 1 98.12 185 TYR A O 1
ATOM 1529 N N . PHE A 1 186 ? -4.949 12.617 8.141 1 98.38 186 PHE A N 1
ATOM 1530 C CA . PHE A 1 186 ? -4.664 11.281 8.648 1 98.38 186 PHE A CA 1
ATOM 1531 C C . PHE A 1 186 ? -4.512 11.297 10.164 1 98.38 186 PHE A C 1
ATOM 1533 O O . PHE A 1 186 ? -5.012 10.406 10.859 1 98.38 186 PHE A O 1
ATOM 1540 N N . SER A 1 187 ? -3.861 12.297 10.695 1 98.12 187 SER A N 1
ATOM 1541 C CA . SER A 1 187 ? -3.457 12.25 12.094 1 98.12 187 SER A CA 1
ATOM 1542 C C . SER A 1 187 ? -4.535 12.836 13 1 98.12 187 SER A C 1
ATOM 1544 O O . SER A 1 187 ? -4.582 12.523 14.195 1 98.12 187 SER A O 1
ATOM 1546 N N . PHE A 1 188 ? -5.414 13.656 12.469 1 98.62 188 PHE A N 1
ATOM 1547 C CA . PHE A 1 188 ? -6.32 14.359 13.367 1 98.62 188 PHE A CA 1
ATOM 1548 C C . PHE A 1 188 ? -7.773 14.117 12.969 1 98.62 188 PHE A C 1
ATOM 1550 O O . PHE A 1 188 ? -8.633 13.914 13.828 1 98.62 188 PHE A O 1
ATOM 1557 N N . ILE A 1 189 ? -8.062 14.078 11.719 1 98.69 189 ILE A N 1
ATOM 1558 C CA . ILE A 1 189 ? -9.445 13.922 11.289 1 98.69 189 ILE A CA 1
ATOM 1559 C C . ILE A 1 189 ? -9.828 12.445 11.305 1 98.69 189 ILE A C 1
ATOM 1561 O O . ILE A 1 189 ? -10.906 12.086 11.781 1 98.69 189 ILE A O 1
ATOM 1565 N N . LEU A 1 190 ? -8.969 11.555 10.828 1 98.75 190 LEU A N 1
ATOM 1566 C CA . LEU A 1 190 ? -9.242 10.125 10.773 1 98.75 190 LEU A CA 1
ATOM 1567 C C . LEU A 1 190 ? -9.609 9.586 12.148 1 98.75 190 LEU A C 1
ATOM 1569 O O . LEU A 1 190 ? -10.656 8.961 12.312 1 98.75 190 LEU A O 1
ATOM 1573 N N . PRO A 1 191 ? -8.812 9.867 13.203 1 98.69 191 PRO A N 1
ATOM 1574 C CA . PRO A 1 191 ? -9.156 9.336 14.531 1 98.69 191 PRO A CA 1
ATOM 1575 C C . PRO A 1 191 ? -10.539 9.773 15 1 98.69 191 PRO A C 1
ATOM 1577 O O . PRO A 1 191 ? -11.312 8.953 15.508 1 98.69 191 PRO A O 1
ATOM 1580 N N . PHE A 1 192 ? -10.82 11.023 14.766 1 98.75 192 PHE A N 1
ATOM 1581 C CA . PHE A 1 192 ? -12.086 11.57 15.234 1 98.75 192 PHE A CA 1
ATOM 1582 C C . PHE A 1 192 ? -13.25 11.008 14.422 1 98.75 192 PHE A C 1
ATOM 1584 O O . PHE A 1 192 ? -14.297 10.68 14.977 1 98.75 192 PHE A O 1
ATOM 1591 N N . SER A 1 193 ? -13.055 10.891 13.102 1 98.69 193 SER A N 1
ATOM 1592 C CA . SER A 1 193 ? -14.078 10.367 12.211 1 98.69 193 SER A CA 1
ATOM 1593 C C . SER A 1 193 ? -14.445 8.93 12.57 1 98.69 193 SER A C 1
ATOM 1595 O O . SER A 1 193 ? -15.617 8.562 12.562 1 98.69 193 SER A O 1
ATOM 1597 N N . LEU A 1 194 ? -13.461 8.125 12.867 1 98.81 194 LEU A N 1
ATOM 1598 C CA . LEU A 1 194 ? -13.703 6.738 13.242 1 98.81 194 LEU A CA 1
ATOM 1599 C C . LEU A 1 194 ? -14.477 6.656 14.562 1 98.81 194 LEU A C 1
ATOM 1601 O O . LEU A 1 194 ? -15.414 5.867 14.688 1 98.81 194 LEU A O 1
ATOM 1605 N N . ALA A 1 195 ? -14.031 7.473 15.5 1 98.75 195 ALA A N 1
ATOM 1606 C CA . ALA A 1 195 ? -14.711 7.492 16.781 1 98.75 195 ALA A CA 1
ATOM 1607 C C . ALA A 1 195 ? -16.172 7.914 16.625 1 98.75 195 ALA A C 1
ATOM 1609 O O . ALA A 1 195 ? -17.062 7.309 17.219 1 98.75 195 ALA A O 1
ATOM 1610 N N . MET A 1 196 ? -16.422 8.977 15.859 1 98.44 196 MET A N 1
ATOM 1611 C CA . MET A 1 196 ? -17.766 9.469 15.602 1 98.44 196 MET A CA 1
ATOM 1612 C C . MET A 1 196 ? -18.641 8.375 14.992 1 98.44 196 MET A C 1
ATOM 1614 O O . MET A 1 196 ? -19.75 8.117 15.477 1 98.44 196 MET A O 1
ATOM 1618 N N . ARG A 1 197 ? -18.141 7.703 14 1 98.5 197 ARG A N 1
ATOM 1619 C CA . ARG A 1 197 ? -18.922 6.684 13.312 1 98.5 197 ARG A CA 1
ATOM 1620 C C . ARG A 1 197 ? -19.188 5.492 14.227 1 98.5 197 ARG A C 1
ATOM 1622 O O . ARG A 1 197 ? -20.297 4.934 14.211 1 98.5 197 ARG A O 1
ATOM 1629 N N . PHE A 1 198 ? -18.172 5.082 14.969 1 98.75 198 PHE A N 1
ATOM 1630 C CA . PHE A 1 198 ? -18.328 3.959 15.883 1 98.75 198 PHE A CA 1
ATOM 1631 C C . PHE A 1 198 ? -19.344 4.285 16.969 1 98.75 198 PHE A C 1
ATOM 1633 O O . PHE A 1 198 ? -20.078 3.408 17.422 1 98.75 198 PHE A O 1
ATOM 1640 N N . ALA A 1 199 ? -19.453 5.57 17.344 1 98.44 199 ALA A N 1
ATOM 1641 C CA . ALA A 1 199 ? -20.406 6.016 18.344 1 98.44 199 ALA A CA 1
ATOM 1642 C C . ALA A 1 199 ? -21.812 6.16 17.75 1 98.44 199 ALA A C 1
ATOM 1644 O O . ALA A 1 199 ? -22.75 6.527 18.453 1 98.44 199 ALA A O 1
ATOM 1645 N N . GLY A 1 200 ? -21.922 5.961 16.469 1 98.06 200 GLY A N 1
ATOM 1646 C CA . GLY A 1 200 ? -23.219 5.996 15.828 1 98.06 200 GLY A CA 1
ATOM 1647 C C . GLY A 1 200 ? -23.594 7.371 15.32 1 98.06 200 GLY A C 1
ATOM 1648 O O . GLY A 1 200 ? -24.75 7.609 14.945 1 98.06 200 GLY A O 1
ATOM 1649 N N . ILE A 1 201 ? -22.625 8.273 15.281 1 97.31 201 ILE A N 1
ATOM 1650 C CA . ILE A 1 201 ? -22.875 9.648 14.852 1 97.31 201 ILE A CA 1
ATOM 1651 C C . ILE A 1 201 ? -22.625 9.773 13.352 1 97.31 201 ILE A C 1
ATOM 1653 O O . ILE A 1 201 ? -21.484 9.609 12.898 1 97.31 201 ILE A O 1
ATOM 1657 N N . ILE A 1 202 ? -23.609 10.109 12.578 1 95.06 202 ILE A N 1
ATOM 1658 C CA . ILE A 1 202 ? -23.5 10.188 11.125 1 95.06 202 ILE A CA 1
ATOM 1659 C C . ILE A 1 202 ? -23.906 11.586 10.648 1 95.06 202 ILE A C 1
ATOM 1661 O O . ILE A 1 202 ? -24.156 11.789 9.461 1 95.06 202 ILE A O 1
ATOM 1665 N N . ASP A 1 203 ? -23.938 12.578 11.516 1 95.44 203 ASP A N 1
ATOM 1666 C CA . ASP A 1 203 ? -24.312 13.953 11.188 1 95.44 203 ASP A CA 1
ATOM 1667 C C . ASP A 1 203 ? -23.203 14.648 10.391 1 95.44 203 ASP A C 1
ATOM 1669 O O . ASP A 1 203 ? -22.156 14.961 10.938 1 95.44 203 ASP A O 1
ATOM 1673 N N . PRO A 1 204 ? -23.438 15.008 9.164 1 95.44 204 PRO A N 1
ATOM 1674 C CA . PRO A 1 204 ? -22.391 15.609 8.336 1 95.44 204 PRO A CA 1
ATOM 1675 C C . PRO A 1 204 ? -21.969 17 8.82 1 95.44 204 PRO A C 1
ATOM 1677 O O . PRO A 1 204 ? -20.828 17.406 8.633 1 95.44 204 PRO A O 1
ATOM 1680 N N . GLU A 1 205 ? -22.859 17.688 9.445 1 96.12 205 GLU A N 1
ATOM 1681 C CA . GLU A 1 205 ? -22.531 19.031 9.938 1 96.12 205 GLU A CA 1
ATOM 1682 C C . GLU A 1 205 ? -21.562 18.953 11.117 1 96.12 205 GLU A C 1
ATOM 1684 O O . GLU A 1 205 ? -20.656 19.781 11.227 1 96.12 205 GLU A O 1
ATOM 1689 N N . MET A 1 206 ? -21.844 17.984 11.93 1 95.94 206 MET A N 1
ATOM 1690 C CA . MET A 1 206 ? -20.922 17.781 13.047 1 95.94 206 MET A CA 1
ATOM 1691 C C . MET A 1 206 ? -19.531 17.438 12.547 1 95.94 206 MET A C 1
ATOM 1693 O O . MET A 1 206 ? -18.531 17.953 13.07 1 95.94 206 MET A O 1
ATOM 1697 N N . HIS A 1 207 ? -19.516 16.562 11.594 1 96.81 207 HIS A N 1
ATOM 1698 C CA . HIS A 1 207 ? -18.219 16.172 11.016 1 96.81 207 HIS A CA 1
ATOM 1699 C C . HIS A 1 207 ? -17.516 17.375 10.391 1 96.81 207 HIS A C 1
ATOM 1701 O O . HIS A 1 207 ? -16.312 17.562 10.586 1 96.81 207 HIS A O 1
ATOM 1707 N N . ARG A 1 208 ? -18.219 18.203 9.695 1 96.81 208 ARG A N 1
ATOM 1708 C CA . ARG A 1 208 ? -17.672 19.375 9.031 1 96.81 208 ARG A CA 1
ATOM 1709 C C . ARG A 1 208 ? -17.109 20.375 10.047 1 96.81 208 ARG A C 1
ATOM 1711 O O . ARG A 1 208 ? -16.047 20.953 9.836 1 96.81 208 ARG A O 1
ATOM 1718 N N . GLU A 1 209 ? -17.859 20.578 11.039 1 97.12 209 GLU A N 1
ATOM 1719 C CA . GLU A 1 209 ? -17.438 21.516 12.078 1 97.12 209 GLU A CA 1
ATOM 1720 C C . GLU A 1 209 ? -16.156 21.016 12.766 1 97.12 209 GLU A C 1
ATOM 1722 O O . GLU A 1 209 ? -15.227 21.797 12.984 1 97.12 209 GLU A O 1
ATOM 1727 N N . ALA A 1 210 ? -16.125 19.734 13.07 1 97.75 210 ALA A N 1
ATOM 1728 C CA . ALA A 1 210 ? -14.93 19.156 13.688 1 97.75 210 ALA A CA 1
ATOM 1729 C C . ALA A 1 210 ? -13.734 19.25 12.742 1 97.75 210 ALA A C 1
ATOM 1731 O O . ALA A 1 210 ? -12.625 19.594 13.164 1 97.75 210 ALA A O 1
ATOM 1732 N N . GLU A 1 211 ? -13.969 18.953 11.523 1 97.81 211 GLU A N 1
ATOM 1733 C CA . GLU A 1 211 ? -12.906 18.969 10.523 1 97.81 211 GLU A CA 1
ATOM 1734 C C . GLU A 1 211 ? -12.258 20.344 10.414 1 97.81 211 GLU A C 1
ATOM 1736 O O . GLU A 1 211 ? -11.039 20.453 10.281 1 97.81 211 GLU A O 1
ATOM 1741 N N . LYS A 1 212 ? -13 21.391 10.445 1 97.25 212 LYS A N 1
ATOM 1742 C CA . LYS A 1 212 ? -12.484 22.75 10.328 1 97.25 212 LYS A CA 1
ATOM 1743 C C . LYS A 1 212 ? -11.445 23.031 11.406 1 97.25 212 LYS A C 1
ATOM 1745 O O . LYS A 1 212 ? -10.383 23.594 11.117 1 97.25 212 LYS A O 1
ATOM 1750 N N . ILE A 1 213 ? -11.75 22.641 12.594 1 97.62 213 ILE A N 1
ATOM 1751 C CA . ILE A 1 213 ? -10.844 22.922 13.703 1 97.62 213 ILE A CA 1
ATOM 1752 C C . ILE A 1 213 ? -9.672 21.953 13.672 1 97.62 213 ILE A C 1
ATOM 1754 O O . ILE A 1 213 ? -8.523 22.344 13.938 1 97.62 213 ILE A O 1
ATOM 1758 N N . LEU A 1 214 ? -9.953 20.703 13.344 1 98.62 214 LEU A N 1
ATOM 1759 C CA . LEU A 1 214 ? -8.914 19.672 13.352 1 98.62 214 LEU A CA 1
ATOM 1760 C C . LEU A 1 214 ? -7.883 19.922 12.258 1 98.62 214 LEU A C 1
ATOM 1762 O O . LEU A 1 214 ? -6.699 19.625 12.438 1 98.62 214 LEU A O 1
ATOM 1766 N N . ILE A 1 215 ? -8.297 20.516 11.133 1 98.44 215 ILE A N 1
ATOM 1767 C CA . ILE A 1 215 ? -7.367 20.891 10.078 1 98.44 215 ILE A CA 1
ATOM 1768 C C . ILE A 1 215 ? -6.379 21.938 10.602 1 98.44 215 ILE A C 1
ATOM 1770 O O . ILE A 1 215 ? -5.18 21.844 10.336 1 98.44 215 ILE A O 1
ATOM 1774 N N . LYS A 1 216 ? -6.867 22.844 11.359 1 98.19 216 LYS A N 1
ATOM 1775 C CA . LYS A 1 216 ? -6.031 23.906 11.906 1 98.19 216 LYS A CA 1
ATOM 1776 C C . LYS A 1 216 ? -5.098 23.375 12.992 1 98.19 216 LYS A C 1
ATOM 1778 O O . LYS A 1 216 ? -3.959 23.844 13.109 1 98.19 216 LYS A O 1
ATOM 1783 N N . ILE A 1 217 ? -5.605 22.484 13.812 1 98.5 217 ILE A N 1
ATOM 1784 C CA . ILE A 1 217 ? -4.758 21.859 14.82 1 98.5 217 ILE A CA 1
ATOM 1785 C C . ILE A 1 217 ? -3.646 21.062 14.141 1 98.5 217 ILE A C 1
ATOM 1787 O O . ILE A 1 217 ? -2.484 21.141 14.547 1 98.5 217 ILE A O 1
ATOM 1791 N N . GLY A 1 218 ? -4.031 20.312 13.148 1 98.5 218 GLY A N 1
ATOM 1792 C CA . GLY A 1 218 ? -3.031 19.578 12.383 1 98.5 218 GLY A CA 1
ATOM 1793 C C . GLY A 1 218 ? -1.988 20.469 11.75 1 98.5 218 GLY A C 1
ATOM 1794 O O . GLY A 1 218 ? -0.81 20.109 11.688 1 98.5 218 GLY A O 1
ATOM 1795 N N . HIS A 1 219 ? -2.449 21.609 11.266 1 98.62 219 HIS A N 1
ATOM 1796 C CA . HIS A 1 219 ? -1.523 22.578 10.688 1 98.62 219 HIS A CA 1
ATOM 1797 C C . HIS A 1 219 ? -0.525 23.078 11.727 1 98.62 219 HIS A C 1
ATOM 1799 O O . HIS A 1 219 ? 0.68 23.125 11.469 1 98.62 219 HIS A O 1
ATOM 1805 N N . LEU A 1 220 ? -1.009 23.453 12.875 1 98.56 220 LEU A N 1
ATOM 1806 C CA . LEU A 1 220 ? -0.138 23.891 13.961 1 98.56 220 LEU A CA 1
ATOM 1807 C C . LEU A 1 220 ? 0.856 22.797 14.336 1 98.56 220 LEU A C 1
ATOM 1809 O O . LEU A 1 220 ? 2.039 23.078 14.555 1 98.56 220 LEU A O 1
ATOM 1813 N N . PHE A 1 221 ? 0.38 21.625 14.43 1 98.12 221 PHE A N 1
ATOM 1814 C CA . PHE A 1 221 ? 1.215 20.469 14.766 1 98.12 221 PHE A CA 1
ATOM 1815 C C . PHE A 1 221 ? 2.383 20.359 13.789 1 98.12 221 PHE A C 1
ATOM 1817 O O . PHE A 1 221 ? 3.529 20.188 14.211 1 98.12 221 PHE A O 1
ATOM 1824 N N . GLN A 1 222 ? 2.105 20.438 12.508 1 97.94 222 GLN A N 1
ATOM 1825 C CA . GLN A 1 222 ? 3.16 20.25 11.516 1 97.94 222 GLN A CA 1
ATOM 1826 C C . GLN A 1 222 ? 4.133 21.422 11.523 1 97.94 222 GLN A C 1
ATOM 1828 O O . GLN A 1 222 ? 5.344 21.234 11.383 1 97.94 222 GLN A O 1
ATOM 1833 N N . VAL A 1 223 ? 3.604 22.641 11.656 1 97.94 223 VAL A N 1
ATOM 1834 C CA . VAL A 1 223 ? 4.477 23.797 11.742 1 97.94 223 VAL A CA 1
ATOM 1835 C C . VAL A 1 223 ? 5.438 23.641 12.922 1 97.94 223 VAL A C 1
ATOM 1837 O O . VAL A 1 223 ? 6.633 23.938 12.797 1 97.94 223 VAL A O 1
ATOM 1840 N N . GLN A 1 224 ? 4.926 23.203 14.008 1 96.69 224 GLN A N 1
ATOM 1841 C CA . GLN A 1 224 ? 5.762 22.969 15.18 1 96.69 224 GLN A CA 1
ATOM 1842 C C . GLN A 1 224 ? 6.832 21.922 14.898 1 96.69 224 GLN A C 1
ATOM 1844 O O . GLN A 1 224 ? 7.992 22.094 15.273 1 96.69 224 GLN A O 1
ATOM 1849 N N . ASN A 1 225 ? 6.422 20.859 14.281 1 94.5 225 ASN A N 1
ATOM 1850 C CA . ASN A 1 225 ? 7.387 19.812 13.93 1 94.5 225 ASN A CA 1
ATOM 1851 C C . ASN A 1 225 ? 8.469 20.344 12.992 1 94.5 225 ASN A C 1
ATOM 1853 O O . ASN A 1 225 ? 9.648 20.016 13.148 1 94.5 225 ASN A O 1
ATOM 1857 N N . ASP A 1 226 ? 8.078 21.125 12.039 1 96.31 226 ASP A N 1
ATOM 1858 C CA . ASP A 1 226 ? 9.039 21.75 11.133 1 96.31 226 ASP A CA 1
ATOM 1859 C C . ASP A 1 226 ? 10.047 22.609 11.898 1 96.31 226 ASP A C 1
ATOM 1861 O O . ASP A 1 226 ? 11.25 22.547 11.633 1 96.31 226 ASP A O 1
ATOM 1865 N N . PHE A 1 227 ? 9.547 23.359 12.812 1 96.5 227 PHE A N 1
ATOM 1866 C CA . PHE A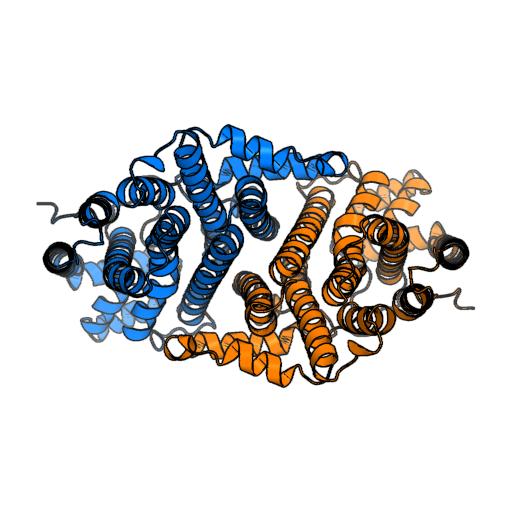 1 227 ? 10.375 24.266 13.609 1 96.5 227 PHE A CA 1
ATOM 1867 C C . PHE A 1 227 ? 11.352 23.469 14.477 1 96.5 227 PHE A C 1
ATOM 1869 O O . PHE A 1 227 ? 12.539 23.797 14.539 1 96.5 227 PHE A O 1
ATOM 1876 N N . LEU A 1 228 ? 10.836 22.422 15.062 1 93.62 228 LEU A N 1
ATOM 1877 C CA . LEU A 1 228 ? 11.648 21.641 15.992 1 93.62 228 LEU A CA 1
ATOM 1878 C C . LEU A 1 228 ? 12.75 20.891 15.25 1 93.62 228 LEU A C 1
ATOM 1880 O O . LEU A 1 228 ? 13.805 20.594 15.82 1 93.62 228 LEU A O 1
ATOM 1884 N N . ASP A 1 229 ? 12.594 20.625 14.016 1 92.5 229 ASP A N 1
ATOM 1885 C CA . ASP A 1 229 ? 13.625 19.984 13.211 1 92.5 229 ASP A CA 1
ATOM 1886 C C . ASP A 1 229 ? 14.852 20.891 13.062 1 92.5 229 ASP A C 1
ATOM 1888 O O . ASP A 1 229 ? 15.977 20.391 12.922 1 92.5 229 ASP A O 1
ATOM 1892 N N . TYR A 1 230 ? 14.578 22.109 13.094 1 88.69 230 TYR A N 1
ATOM 1893 C CA . TYR A 1 230 ? 15.617 23.125 13 1 88.69 230 TYR A CA 1
ATOM 1894 C C . TYR A 1 230 ? 16.094 23.547 14.383 1 88.69 230 TYR A C 1
ATOM 1896 O O . TYR A 1 230 ? 17.297 23.625 14.641 1 88.69 230 TYR A O 1
ATOM 1904 N N . TYR A 1 231 ? 15.328 23.75 15.281 1 89.06 231 TYR A N 1
ATOM 1905 C CA . TYR A 1 231 ? 15.562 24.438 16.547 1 89.06 231 TYR A CA 1
ATOM 1906 C C . TYR A 1 231 ? 16.141 23.469 17.594 1 89.06 231 TYR A C 1
ATOM 1908 O O . TYR A 1 231 ? 16.906 23.859 18.469 1 89.06 231 TYR A O 1
ATOM 1916 N N . SER A 1 232 ? 15.648 22.281 17.594 1 77.19 232 SER A N 1
ATOM 1917 C CA . SER A 1 232 ? 16 21.328 18.656 1 77.19 232 SER A CA 1
ATOM 1918 C C . SER A 1 232 ? 17.484 20.953 18.578 1 77.19 232 SER A C 1
ATOM 1920 O O . SER A 1 232 ? 18.047 20.828 17.5 1 77.19 232 SER A O 1
ATOM 1922 N N . LYS A 1 233 ? 18.141 21.531 19.719 1 62.59 233 LYS A N 1
ATOM 1923 C CA . LYS A 1 233 ? 19.531 21.109 19.859 1 62.59 233 LYS A CA 1
ATOM 1924 C C . LYS A 1 233 ? 19.656 19.594 19.781 1 62.59 233 LYS A C 1
ATOM 1926 O O . LYS A 1 233 ? 18.719 18.875 20.094 1 62.59 233 LYS A O 1
ATOM 1931 N N . GLU A 1 234 ? 20.547 19.203 18.922 1 54.75 234 GLU A N 1
ATOM 1932 C CA . GLU A 1 234 ? 20.828 17.797 18.656 1 54.75 234 GLU A CA 1
ATOM 1933 C C . GLU A 1 234 ? 20.609 16.953 19.922 1 54.75 234 GLU A C 1
ATOM 1935 O O . GLU A 1 234 ? 21.172 17.25 20.969 1 54.75 234 GLU A O 1
ATOM 1940 N N . GLU A 1 235 ? 19.406 16.734 20.297 1 45.59 235 GLU A N 1
ATOM 1941 C CA . GLU A 1 235 ? 19.547 15.648 21.266 1 45.59 235 GLU A CA 1
ATOM 1942 C C . GLU A 1 235 ? 20.219 14.43 20.641 1 45.59 235 GLU A C 1
ATOM 1944 O O . GLU A 1 235 ? 20.172 14.242 19.422 1 45.59 235 GLU A O 1
ATOM 1949 N N . ILE A 1 236 ? 21 13.695 21.391 1 41.44 236 ILE A N 1
ATOM 1950 C CA . ILE A 1 236 ? 21.703 12.453 21.062 1 41.44 236 ILE A CA 1
ATOM 1951 C C . ILE A 1 236 ? 20.766 11.516 20.297 1 41.44 236 ILE A C 1
ATOM 1953 O O . ILE A 1 236 ? 19.719 11.125 20.812 1 41.44 236 ILE A O 1
ATOM 1957 N N . GLY A 1 237 ? 20.938 11.32 18.953 1 47.81 237 GLY A N 1
ATOM 1958 C CA . GLY A 1 237 ? 20.328 10.273 18.141 1 47.81 237 GLY A CA 1
ATOM 1959 C C . GLY A 1 237 ? 19.328 10.797 17.141 1 47.81 237 GLY A C 1
ATOM 1960 O O . GLY A 1 237 ? 18.969 10.102 16.188 1 47.81 237 GLY A O 1
ATOM 1961 N N . GLU A 1 238 ? 18.594 11.961 17.531 1 55.53 238 GLU A N 1
ATOM 1962 C CA . GLU A 1 238 ? 17.656 12.422 16.516 1 55.53 238 GLU A CA 1
ATOM 1963 C C . GLU A 1 238 ? 18.234 13.594 15.719 1 55.53 238 GLU A C 1
ATOM 1965 O O . GLU A 1 238 ? 18.688 14.586 16.297 1 55.53 238 GLU A O 1
ATOM 1970 N N . LYS A 1 239 ? 18.609 13.289 14.5 1 61.06 239 LYS A N 1
ATOM 1971 C CA . LYS A 1 239 ? 19.219 14.25 13.594 1 61.06 239 LYS A CA 1
ATOM 1972 C C . LYS A 1 239 ? 18.359 15.492 13.43 1 61.06 239 LYS A C 1
ATOM 1974 O O . LYS A 1 239 ? 17.141 15.391 13.273 1 61.06 239 LYS A O 1
ATOM 1979 N N . SER A 1 240 ? 18.812 16.578 13.758 1 75.81 240 SER A N 1
ATOM 1980 C CA . SER A 1 240 ? 18.203 17.875 13.445 1 75.81 240 SE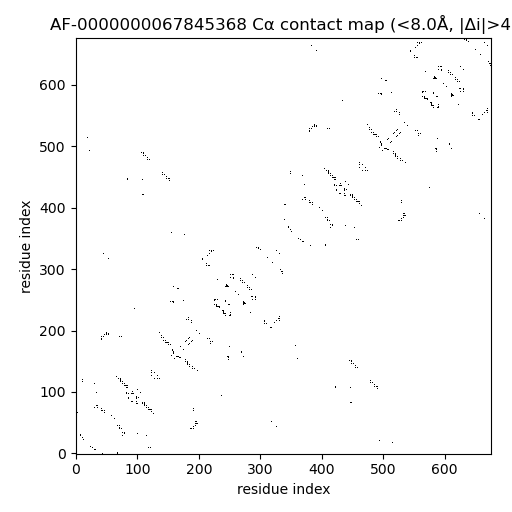R A CA 1
ATOM 1981 C C . SER A 1 240 ? 18.594 18.344 12.055 1 75.81 240 SER A C 1
ATOM 1983 O O . SER A 1 240 ? 19.641 17.984 11.539 1 75.81 240 SER A O 1
ATOM 1985 N N . GLY A 1 241 ? 17.641 18.984 11.359 1 86.44 241 GLY A N 1
ATOM 1986 C CA . GLY A 1 241 ? 17.875 19.594 10.055 1 86.44 241 GLY A CA 1
ATOM 1987 C C . GLY A 1 241 ? 17.688 18.625 8.906 1 86.44 241 GLY A C 1
ATOM 1988 O O . GLY A 1 241 ? 18.297 18.781 7.844 1 86.44 241 GLY A O 1
ATOM 1989 N N . THR A 1 242 ? 16.984 17.609 9.195 1 90.31 242 THR A N 1
ATOM 1990 C CA . THR A 1 242 ? 16.766 16.625 8.148 1 90.31 242 THR A CA 1
ATOM 1991 C C . THR A 1 242 ? 15.938 17.219 7.012 1 90.31 242 THR A C 1
ATOM 1993 O O . THR A 1 242 ? 16.141 16.891 5.844 1 90.31 242 THR A O 1
ATOM 1996 N N . ASP A 1 243 ? 15.07 18.172 7.367 1 93.75 243 ASP A N 1
ATOM 1997 C CA . ASP A 1 243 ? 14.258 18.844 6.352 1 93.75 243 ASP A CA 1
ATOM 1998 C C . ASP A 1 243 ? 15.141 19.656 5.402 1 93.75 243 ASP A C 1
ATOM 2000 O O . ASP A 1 243 ? 14.867 19.719 4.203 1 93.75 243 ASP A O 1
ATOM 2004 N N . ILE A 1 244 ? 16.141 20.234 6.004 1 94 244 ILE A N 1
ATOM 2005 C CA . ILE A 1 244 ? 17.078 21.016 5.215 1 94 244 ILE A CA 1
ATOM 2006 C C . ILE A 1 244 ? 17.859 20.109 4.27 1 94 244 ILE A C 1
ATOM 2008 O O . ILE A 1 244 ? 17.969 20.391 3.076 1 94 244 ILE A O 1
ATOM 2012 N N . GLN A 1 245 ? 18.328 19.016 4.781 1 92 245 GLN A N 1
ATOM 2013 C CA . GLN A 1 245 ? 19.109 18.062 3.998 1 92 245 GLN A CA 1
ATOM 2014 C C . GLN A 1 245 ? 18.281 17.484 2.848 1 92 245 GLN A C 1
ATOM 2016 O O . GLN A 1 245 ? 18.797 17.297 1.743 1 92 245 GLN A O 1
ATOM 2021 N N . GLU A 1 246 ? 17.016 17.312 3.082 1 91.38 246 GLU A N 1
ATOM 2022 C CA . GLU A 1 246 ? 16.156 16.609 2.143 1 91.38 246 GLU A CA 1
ATOM 2023 C C . GLU A 1 246 ? 15.477 17.594 1.184 1 91.38 246 GLU A C 1
ATOM 2025 O O . GLU A 1 246 ? 14.805 17.172 0.236 1 91.38 246 GLU A O 1
ATOM 2030 N N . GLY A 1 247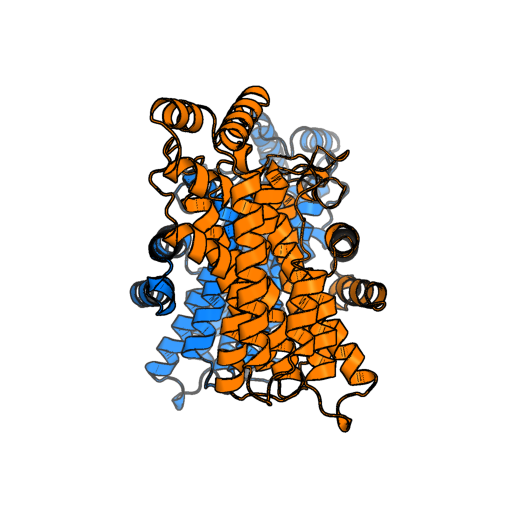 ? 15.633 18.859 1.45 1 93.62 247 GLY A N 1
ATOM 2031 C CA . GLY A 1 247 ? 15.062 19.859 0.557 1 93.62 247 GLY A CA 1
ATOM 2032 C C . GLY A 1 247 ? 13.555 19.938 0.648 1 93.62 247 GLY A C 1
ATOM 2033 O O . GLY A 1 247 ? 12.875 20.188 -0.354 1 93.62 247 GLY A O 1
ATOM 2034 N N . LYS A 1 248 ? 12.992 19.781 1.802 1 95.44 248 LYS A N 1
ATOM 2035 C CA . LYS A 1 248 ? 11.547 19.719 1.997 1 95.44 248 LYS A CA 1
ATOM 2036 C C . LYS A 1 248 ? 10.938 21.109 2.047 1 95.44 248 LYS A C 1
ATOM 2038 O O . LYS A 1 248 ? 11.578 22.062 2.521 1 95.44 248 LYS A O 1
ATOM 2043 N N . CYS A 1 249 ? 9.758 21.203 1.549 1 96.5 249 CYS A N 1
ATOM 2044 C CA . CYS A 1 249 ? 8.969 22.422 1.715 1 96.5 249 CYS A CA 1
ATOM 2045 C C . CYS A 1 249 ? 8.375 22.5 3.115 1 96.5 249 CYS A C 1
ATOM 2047 O O . CYS A 1 249 ? 7.324 21.906 3.383 1 96.5 249 CYS A O 1
ATOM 2049 N N . THR A 1 250 ? 9.062 23.234 4.016 1 97.38 250 THR A N 1
ATOM 2050 C CA . THR A 1 250 ? 8.641 23.328 5.406 1 97.38 250 THR A CA 1
ATOM 2051 C C . THR A 1 250 ? 8.453 24.781 5.824 1 97.38 250 THR A C 1
ATOM 2053 O O . THR A 1 250 ? 8.797 25.688 5.07 1 97.38 250 THR A O 1
ATOM 2056 N N . TRP A 1 251 ? 7.961 24.969 7.012 1 98.06 251 TRP A N 1
ATOM 2057 C CA . TRP A 1 251 ? 7.57 26.297 7.477 1 98.06 251 TRP A CA 1
ATOM 2058 C C . TRP A 1 251 ? 8.781 27.203 7.59 1 98.06 251 TRP A C 1
ATOM 2060 O O . TRP A 1 251 ? 8.758 28.344 7.098 1 98.06 251 TRP A O 1
ATOM 2070 N N . PRO A 1 252 ? 9.93 26.75 8.148 1 97.81 252 PRO A N 1
ATOM 2071 C CA . PRO A 1 252 ? 11.07 27.656 8.297 1 97.81 252 PRO A CA 1
ATOM 2072 C C . PRO A 1 252 ? 11.594 28.172 6.957 1 97.81 252 PRO A C 1
ATOM 2074 O O . PRO A 1 252 ? 11.891 29.375 6.824 1 97.81 252 PRO A O 1
ATOM 2077 N N . ILE A 1 253 ? 11.719 27.312 5.98 1 97.75 253 ILE A N 1
ATOM 2078 C CA . ILE A 1 253 ? 12.242 27.75 4.691 1 97.75 253 ILE A CA 1
ATOM 2079 C C . ILE A 1 253 ? 11.258 28.688 4.012 1 97.75 253 ILE A C 1
ATOM 2081 O O . ILE A 1 253 ? 11.656 29.625 3.318 1 97.75 253 ILE A O 1
ATOM 2085 N N . MET A 1 254 ? 9.977 28.453 4.184 1 97.69 254 MET A N 1
ATOM 2086 C CA . MET A 1 254 ? 8.969 29.328 3.594 1 97.69 254 MET A CA 1
ATOM 2087 C C . MET A 1 254 ? 9.055 30.734 4.172 1 97.69 254 MET A C 1
ATOM 2089 O O . MET A 1 254 ? 8.984 31.719 3.432 1 97.69 254 MET A O 1
ATOM 2093 N N . ILE A 1 255 ? 9.211 30.828 5.457 1 97.94 255 ILE A N 1
ATOM 2094 C CA . ILE A 1 255 ? 9.344 32.125 6.117 1 97.94 255 ILE A CA 1
ATOM 2095 C C . ILE A 1 255 ? 10.664 32.781 5.707 1 97.94 255 ILE A C 1
ATOM 2097 O O . ILE A 1 255 ? 10.719 33.969 5.445 1 97.94 255 ILE A O 1
ATOM 2101 N N . ALA A 1 256 ? 11.711 32 5.629 1 98 256 ALA A N 1
ATOM 2102 C CA . ALA A 1 256 ? 13.031 32.5 5.254 1 98 256 ALA A CA 1
ATOM 2103 C C . ALA A 1 256 ? 13.016 33.094 3.85 1 98 256 ALA A C 1
ATOM 2105 O O . ALA A 1 256 ? 13.578 34.156 3.611 1 98 256 ALA A O 1
ATOM 2106 N N . LEU A 1 257 ? 12.383 32.438 2.963 1 96.56 257 LEU A N 1
ATOM 2107 C CA . LEU A 1 257 ? 12.352 32.875 1.576 1 96.56 257 LEU A CA 1
ATOM 2108 C C . LEU A 1 257 ? 11.578 34.188 1.448 1 96.56 257 LEU A C 1
ATOM 2110 O O . LEU A 1 257 ? 11.859 35 0.559 1 96.56 257 LEU A O 1
ATOM 2114 N N . GLU A 1 258 ? 10.68 34.438 2.301 1 96.56 258 GLU A N 1
ATOM 2115 C CA . GLU A 1 258 ? 9.883 35.656 2.295 1 96.56 258 GLU A CA 1
ATOM 2116 C C . GLU A 1 258 ? 10.68 36.812 2.867 1 96.56 258 GLU A C 1
ATOM 2118 O O . GLU A 1 258 ? 10.484 37.969 2.461 1 96.56 258 GLU A O 1
ATOM 2123 N N . ARG A 1 259 ? 11.648 36.531 3.695 1 97.19 259 ARG A N 1
ATOM 2124 C CA . ARG A 1 259 ? 12.266 37.594 4.484 1 97.19 259 ARG A CA 1
ATOM 2125 C C . ARG A 1 259 ? 13.734 37.781 4.125 1 97.19 259 ARG A C 1
ATOM 2127 O O . ARG A 1 259 ? 14.352 38.781 4.465 1 97.19 259 ARG A O 1
ATOM 2134 N N . ALA A 1 260 ? 14.281 36.844 3.461 1 97.25 260 ALA A N 1
ATOM 2135 C CA . ALA A 1 260 ? 15.719 36.781 3.211 1 97.25 260 ALA A CA 1
ATOM 2136 C C . ALA A 1 260 ? 16.141 37.875 2.232 1 97.25 260 ALA A C 1
ATOM 2138 O O . ALA A 1 260 ? 15.383 38.25 1.34 1 97.25 260 ALA A O 1
ATOM 2139 N N . THR A 1 261 ? 17.359 38.375 2.436 1 98 261 THR A N 1
ATOM 2140 C CA . THR A 1 261 ? 17.984 39.25 1.45 1 98 261 THR A CA 1
ATOM 2141 C C . THR A 1 261 ? 18.375 38.438 0.207 1 98 261 THR A C 1
ATOM 2143 O O . THR A 1 261 ? 18.359 37.219 0.21 1 98 261 THR A O 1
ATOM 2146 N N . ALA A 1 262 ? 18.75 39.219 -0.779 1 97.31 262 ALA A N 1
ATOM 2147 C CA . ALA A 1 262 ? 19.188 38.562 -2.016 1 97.31 262 ALA A CA 1
ATOM 2148 C C . ALA A 1 262 ? 20.391 37.688 -1.769 1 97.31 262 ALA A C 1
ATOM 2150 O O . ALA A 1 262 ? 20.484 36.594 -2.332 1 97.31 262 ALA A O 1
ATOM 2151 N N . GLU A 1 263 ? 21.219 38.156 -0.963 1 97.44 263 GLU A N 1
ATOM 2152 C CA . GLU A 1 263 ? 22.422 37.375 -0.646 1 97.44 263 GLU A CA 1
ATOM 2153 C C . GLU A 1 263 ? 22.062 36.125 0.13 1 97.44 263 GLU A C 1
ATOM 2155 O O . GLU A 1 263 ? 22.609 35.031 -0.146 1 97.44 263 GLU A O 1
ATOM 2160 N N . GLN A 1 264 ? 21.188 36.219 1.042 1 97.62 264 GLN A N 1
ATOM 2161 C CA . GLN A 1 264 ? 20.734 35.062 1.833 1 97.62 264 GLN A CA 1
ATOM 2162 C C . GLN A 1 264 ? 20.031 34.062 0.961 1 97.62 264 GLN A C 1
ATOM 2164 O O . GLN A 1 264 ? 20.219 32.844 1.129 1 97.62 264 GLN A O 1
ATOM 2169 N N . LYS A 1 265 ? 19.25 34.594 0.028 1 96.38 265 LYS A N 1
ATOM 2170 C CA . LYS A 1 265 ? 18.531 33.688 -0.876 1 96.38 265 LYS A CA 1
ATOM 2171 C C . LYS A 1 265 ? 19.5 32.906 -1.742 1 96.38 265 LYS A C 1
ATOM 2173 O O . LYS A 1 265 ? 19.25 31.719 -2.045 1 96.38 265 LYS A O 1
ATOM 2178 N N . ARG A 1 266 ? 20.547 33.5 -2.129 1 95.56 266 ARG A N 1
ATOM 2179 C CA . ARG A 1 266 ? 21.562 32.781 -2.916 1 95.56 266 ARG A CA 1
ATOM 2180 C C . ARG A 1 266 ? 22.188 31.656 -2.121 1 95.56 266 ARG A C 1
ATOM 2182 O O . ARG A 1 266 ? 22.375 30.547 -2.645 1 95.56 266 ARG A O 1
ATOM 2189 N N . ILE A 1 267 ? 22.453 31.922 -0.907 1 96.06 267 ILE A N 1
ATOM 2190 C CA . ILE A 1 267 ? 23.047 30.906 -0.042 1 96.06 267 ILE A CA 1
ATOM 2191 C C . ILE A 1 267 ? 22.047 29.766 0.186 1 96.06 267 ILE A C 1
ATOM 2193 O O . ILE A 1 267 ? 22.422 28.594 0.151 1 96.06 267 ILE A O 1
ATOM 2197 N N . LEU A 1 268 ? 20.812 30.156 0.434 1 96.62 268 LEU A N 1
ATOM 2198 C CA . LEU A 1 268 ? 19.797 29.141 0.621 1 96.62 268 LEU A CA 1
ATOM 2199 C C . LEU A 1 268 ? 19.688 28.25 -0.607 1 96.62 268 LEU A C 1
ATOM 2201 O O . LEU A 1 268 ? 19.609 27.016 -0.482 1 96.62 268 LEU A O 1
ATOM 2205 N N . LYS A 1 269 ? 19.688 28.828 -1.752 1 93.56 269 LYS A N 1
ATOM 2206 C CA . LYS A 1 269 ? 19.562 28.078 -2.996 1 93.56 269 LYS A CA 1
ATOM 2207 C C . LYS A 1 269 ? 20.734 27.109 -3.158 1 93.56 269 LYS A C 1
ATOM 2209 O O . LYS A 1 269 ? 20.562 26 -3.672 1 93.56 269 LYS A O 1
ATOM 2214 N N . GLU A 1 270 ? 21.844 27.453 -2.693 1 93.25 270 GLU A N 1
ATOM 2215 C CA . GLU A 1 270 ? 23.062 26.656 -2.842 1 93.25 270 GLU A CA 1
ATOM 2216 C C . GLU A 1 270 ? 23.094 25.531 -1.816 1 93.25 270 GLU A C 1
ATOM 2218 O O . GLU A 1 270 ? 23.625 24.453 -2.094 1 93.25 270 GLU A O 1
ATOM 2223 N N . CYS A 1 271 ? 22.5 25.781 -0.688 1 94.31 271 CYS A N 1
ATOM 2224 C CA . CYS A 1 271 ? 22.797 24.906 0.441 1 94.31 271 CYS A CA 1
ATOM 2225 C C . CYS A 1 271 ? 21.609 24.031 0.767 1 94.31 271 CYS A C 1
ATOM 2227 O O . CYS A 1 271 ? 21.766 22.969 1.377 1 94.31 271 CYS A O 1
ATOM 2229 N N . TYR A 1 272 ? 20.375 24.469 0.44 1 95.12 272 TYR A N 1
ATOM 2230 C CA . TYR A 1 272 ? 19.172 23.734 0.811 1 95.12 272 TYR A CA 1
ATOM 2231 C C . TYR A 1 272 ? 19.016 22.5 -0.063 1 95.12 272 TYR A C 1
ATOM 2233 O O . TYR A 1 272 ? 19.219 22.547 -1.277 1 95.12 272 TYR A O 1
ATOM 2241 N N . GLY A 1 273 ? 18.688 21.344 0.543 1 92.06 273 GLY A N 1
ATOM 2242 C CA . GLY A 1 273 ? 18.484 20.109 -0.185 1 92.06 273 GLY A CA 1
ATOM 2243 C C . GLY A 1 273 ? 19.781 19.344 -0.432 1 92.06 273 GLY A C 1
ATOM 2244 O O . GLY A 1 273 ? 19.859 18.516 -1.34 1 92.06 273 GLY A O 1
ATOM 2245 N N . VAL A 1 274 ? 20.797 19.734 0.333 1 91.12 274 VAL A N 1
ATOM 2246 C CA . VAL A 1 274 ? 22.109 19.094 0.205 1 91.12 274 VAL A CA 1
ATOM 2247 C C . VAL A 1 274 ? 22.484 18.438 1.528 1 91.12 274 VAL A C 1
ATOM 2249 O O . VAL A 1 274 ? 22.516 19.094 2.57 1 91.12 274 VAL A O 1
ATOM 2252 N N . ALA A 1 275 ? 22.766 17.172 1.373 1 89.38 275 ALA A N 1
ATOM 2253 C CA . ALA A 1 275 ? 23.141 16.422 2.57 1 89.38 275 ALA A CA 1
ATOM 2254 C C . ALA A 1 275 ? 24.609 16.656 2.924 1 89.38 275 ALA A C 1
ATOM 2256 O O . ALA A 1 275 ? 25.453 15.766 2.748 1 89.38 275 ALA A O 1
ATOM 2257 N N . ASP A 1 276 ? 24.906 17.797 3.391 1 92.69 276 ASP A N 1
ATOM 2258 C CA . ASP A 1 276 ? 26.219 18.266 3.832 1 92.69 276 ASP A CA 1
ATOM 2259 C C . ASP A 1 276 ? 26.109 19.062 5.125 1 92.69 276 ASP A C 1
ATOM 2261 O O . ASP A 1 276 ? 25.359 20.047 5.188 1 92.69 276 ASP A O 1
ATOM 2265 N N . GLU A 1 277 ? 26.797 18.672 6.07 1 93.06 277 GLU A N 1
ATOM 2266 C CA . GLU A 1 277 ? 26.688 19.25 7.406 1 93.06 277 GLU A CA 1
ATOM 2267 C C . GLU A 1 277 ? 26.969 20.766 7.379 1 93.06 277 GLU A C 1
ATOM 2269 O O . GLU A 1 277 ? 26.297 21.531 8.07 1 93.06 277 GLU A O 1
ATOM 2274 N N . GLU A 1 278 ? 27.938 21.062 6.625 1 96.12 278 GLU A N 1
ATOM 2275 C CA . GLU A 1 278 ? 28.297 22.484 6.559 1 96.12 278 GLU A CA 1
ATOM 2276 C C . GLU A 1 278 ? 27.203 23.297 5.867 1 96.12 278 GLU A C 1
ATOM 2278 O O . GLU A 1 278 ? 26.922 24.422 6.262 1 96.12 278 GLU A O 1
ATOM 2283 N N . LYS A 1 279 ? 26.641 22.781 4.887 1 95.69 279 LYS A N 1
ATOM 2284 C CA . LYS A 1 279 ? 25.578 23.469 4.176 1 95.69 279 LYS A CA 1
ATOM 2285 C C . LYS A 1 279 ? 24.312 23.578 5.031 1 95.69 279 LYS A C 1
ATOM 2287 O O . LYS A 1 279 ? 23.625 24.594 5.008 1 95.69 279 LYS A O 1
ATOM 2292 N N . VAL A 1 280 ? 24.047 22.578 5.789 1 95.19 280 VAL A N 1
ATOM 2293 C CA . VAL A 1 280 ? 22.922 22.609 6.719 1 95.19 280 VAL A CA 1
ATOM 2294 C C . VAL A 1 280 ? 23.141 23.703 7.758 1 95.19 280 VAL A C 1
ATOM 2296 O O . VAL A 1 280 ? 22.219 24.469 8.07 1 95.19 280 VAL A O 1
ATOM 2299 N N . LYS A 1 281 ? 24.328 23.75 8.234 1 95.88 281 LYS A N 1
ATOM 2300 C CA . LYS A 1 281 ? 24.672 24.766 9.219 1 95.88 281 LYS A CA 1
ATOM 2301 C C . LYS A 1 281 ? 24.469 26.172 8.648 1 95.88 281 LYS A C 1
ATOM 2303 O O . LYS A 1 281 ? 23.984 27.062 9.344 1 95.88 281 LYS A O 1
ATOM 2308 N N . ARG A 1 282 ? 24.828 26.344 7.41 1 97.31 282 ARG A N 1
ATOM 2309 C CA . ARG A 1 282 ? 24.688 27.641 6.758 1 97.31 282 ARG A CA 1
ATOM 2310 C C . ARG A 1 282 ? 23.219 28.031 6.652 1 97.31 282 ARG A C 1
ATOM 2312 O O . ARG A 1 282 ? 22.859 29.188 6.867 1 97.31 282 ARG A O 1
ATOM 2319 N N . VAL A 1 283 ? 22.406 27.125 6.34 1 97.19 283 VAL A N 1
ATOM 2320 C CA . VAL A 1 283 ? 20.969 27.391 6.262 1 97.19 283 VAL A CA 1
ATOM 2321 C C . VAL A 1 283 ? 20.438 27.766 7.641 1 97.19 283 VAL A C 1
ATOM 2323 O O . VAL A 1 283 ? 19.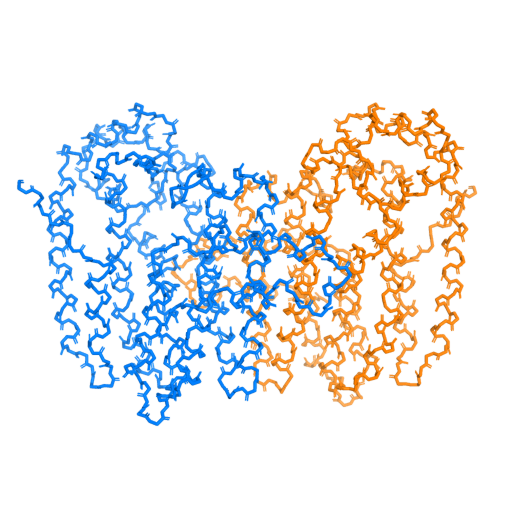703 28.75 7.777 1 97.19 283 VAL A O 1
ATOM 2326 N N . LYS A 1 284 ? 20.875 27.047 8.672 1 96.69 284 LYS A N 1
ATOM 2327 C CA . LYS A 1 284 ? 20.438 27.312 10.031 1 96.69 284 LYS A CA 1
ATOM 2328 C C . LYS A 1 284 ? 20.875 28.703 10.484 1 96.69 284 LYS A C 1
ATOM 2330 O O . LYS A 1 284 ? 20.141 29.406 11.188 1 96.69 284 LYS A O 1
ATOM 2335 N N . GLU A 1 285 ? 22.031 29.031 10.094 1 97.69 285 GLU A N 1
ATOM 2336 C CA . GLU A 1 285 ? 22.547 30.359 10.438 1 97.69 285 GLU A CA 1
ATOM 2337 C C . GLU A 1 285 ? 21.672 31.453 9.82 1 97.69 285 GLU A C 1
ATOM 2339 O O . GLU A 1 285 ? 21.422 32.469 10.453 1 97.69 285 GLU A O 1
ATOM 2344 N N . ILE A 1 286 ? 21.297 31.25 8.625 1 98.19 286 ILE A N 1
ATOM 2345 C CA . ILE A 1 286 ? 20.406 32.219 7.969 1 98.19 286 ILE A CA 1
ATOM 2346 C C . ILE A 1 286 ? 19.078 32.281 8.711 1 98.19 286 ILE A C 1
ATOM 2348 O O . ILE A 1 286 ? 18.531 33.375 8.93 1 98.19 286 ILE A O 1
ATOM 2352 N N . TYR A 1 287 ? 18.531 31.125 9.102 1 98 287 TYR A N 1
ATOM 2353 C CA . TYR A 1 287 ? 17.312 31.094 9.906 1 98 287 TYR A CA 1
ATOM 2354 C C . TYR A 1 287 ? 17.469 31.922 11.164 1 98 287 TYR A C 1
ATOM 2356 O O . TYR A 1 287 ? 16.562 32.688 11.516 1 98 287 TYR A O 1
ATOM 2364 N N . ASP A 1 288 ? 18.609 31.797 11.773 1 97.25 288 ASP A N 1
ATOM 2365 C CA . ASP A 1 288 ? 18.891 32.5 13.016 1 97.25 288 ASP A CA 1
ATOM 2366 C C . ASP A 1 288 ? 18.953 34 12.781 1 97.25 288 ASP A C 1
ATOM 2368 O O . ASP A 1 288 ? 18.406 34.781 13.555 1 97.25 288 ASP A O 1
ATOM 2372 N N . LYS A 1 289 ? 19.672 34.375 11.758 1 97.94 289 LYS A N 1
ATOM 2373 C CA . LYS A 1 289 ? 19.844 35.781 11.445 1 97.94 289 LYS A CA 1
ATOM 2374 C C . LYS A 1 289 ? 18.516 36.438 11.141 1 97.94 289 LYS A C 1
ATOM 2376 O O . LYS A 1 289 ? 18.297 37.625 11.484 1 97.94 289 LYS A O 1
ATOM 2381 N N . ILE A 1 290 ? 17.656 35.75 10.469 1 97.56 290 ILE A N 1
ATOM 2382 C CA . ILE A 1 290 ? 16.344 36.25 10.109 1 97.56 290 ILE A CA 1
ATOM 2383 C C . ILE A 1 290 ? 15.461 36.344 11.359 1 97.56 290 ILE A C 1
ATOM 2385 O O . ILE A 1 290 ? 14.531 37.156 11.43 1 97.56 290 ILE A O 1
ATOM 2389 N N . GLY A 1 291 ? 15.758 35.438 12.398 1 97.19 291 GLY A N 1
ATOM 2390 C CA . GLY A 1 291 ? 14.961 35.375 13.609 1 97.19 291 GLY A CA 1
ATOM 2391 C C . GLY A 1 291 ? 13.75 34.469 13.492 1 97.19 291 GLY A C 1
ATOM 2392 O O . GLY A 1 291 ? 12.664 34.812 13.969 1 97.19 291 GLY A O 1
ATOM 2393 N N . ILE A 1 292 ? 13.906 33.375 12.883 1 97.06 292 ILE A N 1
ATOM 2394 C CA . ILE A 1 292 ? 12.82 32.438 12.648 1 97.06 292 ILE A CA 1
ATOM 2395 C C . ILE A 1 292 ? 12.234 31.969 13.984 1 97.06 292 ILE A C 1
ATOM 2397 O O . ILE A 1 292 ? 11.031 31.766 14.102 1 97.06 292 ILE A O 1
ATOM 2401 N N . SER A 1 293 ? 13.047 31.828 14.992 1 95.94 293 SER A N 1
ATOM 2402 C CA . SER A 1 293 ? 12.57 31.375 16.297 1 95.94 293 SER A CA 1
ATOM 2403 C C . SER A 1 293 ? 11.57 32.344 16.891 1 95.94 293 SER A C 1
ATOM 2405 O O . SER A 1 293 ? 10.508 31.953 17.359 1 95.94 293 SER A O 1
ATOM 2407 N N . ASN A 1 294 ? 11.867 33.625 16.812 1 96.44 294 ASN A N 1
ATOM 2408 C CA . ASN A 1 294 ? 10.961 34.625 17.344 1 96.44 294 ASN A CA 1
ATOM 2409 C C . ASN A 1 294 ? 9.656 34.688 16.562 1 96.44 294 ASN A C 1
ATOM 2411 O O . ASN A 1 294 ? 8.578 34.844 17.141 1 96.44 294 ASN A O 1
ATOM 2415 N N . ILE A 1 295 ? 9.82 34.562 15.266 1 97.31 295 ILE A N 1
ATOM 2416 C CA . ILE A 1 295 ? 8.641 34.562 14.406 1 97.31 295 ILE A CA 1
ATOM 2417 C C . ILE A 1 295 ? 7.75 33.375 14.75 1 97.31 295 ILE A C 1
ATOM 2419 O O . ILE A 1 295 ? 6.527 33.5 14.812 1 97.31 295 ILE A O 1
ATOM 2423 N N . TYR A 1 296 ? 8.359 32.219 15.016 1 97.38 296 TYR A N 1
ATOM 2424 C CA . TYR A 1 296 ? 7.609 31.016 15.375 1 97.38 296 TYR A CA 1
ATOM 2425 C C . TYR A 1 296 ? 6.883 31.219 16.703 1 97.38 296 TYR A C 1
ATOM 2427 O O . TYR A 1 296 ? 5.719 30.828 16.844 1 97.38 296 TYR A O 1
ATOM 2435 N N . PHE A 1 297 ? 7.543 31.797 17.672 1 97 297 PHE A N 1
ATOM 2436 C CA . PHE A 1 297 ? 6.949 31.953 19 1 97 297 PHE A CA 1
ATOM 2437 C C . PHE A 1 297 ? 5.738 32.875 18.938 1 97 297 PHE A C 1
ATOM 2439 O O . PHE A 1 297 ? 4.738 32.656 19.625 1 97 297 PHE A O 1
ATOM 2446 N N . ASP A 1 298 ? 5.887 33.906 18.125 1 97.31 298 ASP A N 1
ATOM 2447 C CA . ASP A 1 298 ? 4.73 34.781 17.906 1 97.31 298 ASP A CA 1
ATOM 2448 C C . ASP A 1 298 ? 3.594 34.031 17.219 1 97.31 298 ASP A C 1
ATOM 2450 O O . ASP A 1 298 ? 2.436 34.125 17.641 1 97.31 298 ASP A O 1
ATOM 2454 N N . TYR A 1 299 ? 3.902 33.281 16.219 1 97.62 299 TYR A N 1
ATOM 2455 C CA . TYR A 1 299 ? 2.938 32.469 15.477 1 97.62 299 TYR A CA 1
ATOM 2456 C C . TYR A 1 299 ? 2.242 31.484 16.406 1 97.62 299 TYR A C 1
ATOM 2458 O O . TYR A 1 299 ? 1.02 31.328 16.359 1 97.62 299 TYR A O 1
ATOM 2466 N N . GLU A 1 300 ? 3.035 30.766 17.188 1 97.25 300 GLU A N 1
ATOM 2467 C CA . GLU A 1 300 ? 2.533 29.75 18.109 1 97.25 300 GLU A CA 1
ATOM 2468 C C . GLU A 1 300 ? 1.529 30.328 19.094 1 97.25 300 GLU A C 1
ATOM 2470 O O . GLU A 1 300 ? 0.45 29.781 19.297 1 97.25 300 GLU A O 1
ATOM 2475 N N . GLU A 1 301 ? 1.896 31.484 19.641 1 96.69 301 GLU A N 1
ATOM 2476 C CA . GLU A 1 301 ? 1.031 32.156 20.625 1 96.69 301 GLU A CA 1
ATOM 2477 C C . GLU A 1 301 ? -0.283 32.594 19.984 1 96.69 301 GLU A C 1
ATOM 2479 O O . GLU A 1 301 ? -1.36 32.312 20.516 1 96.69 301 GLU A O 1
ATOM 2484 N N . GLU A 1 302 ? -0.146 33.219 18.891 1 97.69 302 GLU A N 1
ATOM 2485 C CA . GLU A 1 302 ? -1.326 33.719 18.203 1 97.69 302 GLU A CA 1
ATOM 2486 C C . GLU A 1 302 ? -2.24 32.562 17.766 1 97.69 302 GLU A C 1
ATOM 2488 O O . GLU A 1 302 ? -3.463 32.656 17.891 1 97.69 302 GLU A O 1
ATOM 2493 N N . THR A 1 303 ? -1.692 31.531 17.266 1 97.88 303 THR A N 1
ATOM 2494 C CA . THR A 1 303 ? -2.469 30.406 16.766 1 97.88 303 THR A CA 1
ATOM 2495 C C . THR A 1 303 ? -3.162 29.688 17.906 1 97.88 303 THR A C 1
ATOM 2497 O O . THR A 1 303 ? -4.32 29.266 17.781 1 97.88 303 THR A O 1
ATOM 2500 N N . HIS A 1 304 ? -2.467 29.5 19.031 1 97.44 304 HIS A N 1
ATOM 2501 C CA . HIS A 1 304 ? -3.09 28.891 20.203 1 97.44 304 HIS A CA 1
ATOM 2502 C C . HIS A 1 304 ? -4.297 29.703 20.656 1 97.44 304 HIS A C 1
ATOM 2504 O O . HIS A 1 304 ? -5.344 29.125 20.984 1 97.44 304 HIS A O 1
ATOM 2510 N N . ASN A 1 305 ? -4.07 31.016 20.719 1 97.44 305 ASN A N 1
ATOM 2511 C CA . ASN A 1 305 ? -5.176 31.875 21.125 1 97.44 305 ASN A CA 1
ATOM 2512 C C . ASN A 1 305 ? -6.363 31.75 20.172 1 97.44 305 ASN A C 1
ATOM 2514 O O . ASN A 1 305 ? -7.512 31.656 20.625 1 97.44 305 ASN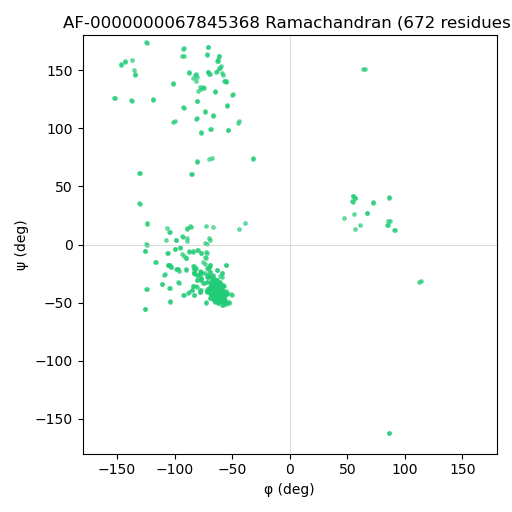 A O 1
ATOM 2518 N N . LEU A 1 306 ? -6.117 31.766 18.953 1 97.88 306 LEU A N 1
ATOM 2519 C CA . LEU A 1 306 ? -7.156 31.641 17.938 1 97.88 306 LEU A CA 1
ATOM 2520 C C . LEU A 1 306 ? -7.887 30.297 18.062 1 97.88 306 LEU A C 1
ATOM 2522 O O . LEU A 1 306 ? -9.117 30.266 18.031 1 97.88 306 LEU A O 1
ATOM 2526 N N . LEU A 1 307 ? -7.172 29.203 18.234 1 98.12 307 LEU A N 1
ATOM 2527 C CA . LEU A 1 307 ? -7.766 27.875 18.312 1 98.12 307 LEU A CA 1
ATOM 2528 C C . LEU A 1 307 ? -8.586 27.734 19.594 1 98.12 307 LEU A C 1
ATOM 2530 O O . LEU A 1 307 ? -9.656 27.109 19.578 1 98.12 307 LEU A O 1
ATOM 2534 N N . ASN A 1 308 ? -8.094 28.344 20.625 1 97.19 308 ASN A N 1
ATOM 2535 C CA . ASN A 1 308 ? -8.867 28.344 21.859 1 97.19 308 ASN A CA 1
ATOM 2536 C C . ASN A 1 308 ? -10.203 29.047 21.688 1 97.19 308 ASN A C 1
ATOM 2538 O O . ASN A 1 308 ? -11.227 28.594 22.203 1 97.19 308 ASN A O 1
ATOM 2542 N N . THR A 1 309 ? -10.148 30.141 21.016 1 97.56 309 THR A N 1
ATOM 2543 C CA . THR A 1 309 ? -11.375 30.891 20.75 1 97.56 309 THR A CA 1
ATOM 2544 C C . THR A 1 309 ? -12.336 30.047 19.906 1 97.56 309 THR A C 1
ATOM 2546 O O . THR A 1 309 ? -13.531 29.984 20.188 1 97.56 309 THR A O 1
ATOM 2549 N N . TYR A 1 310 ? -11.844 29.375 18.844 1 96.75 310 TYR A N 1
ATOM 2550 C CA . TYR A 1 310 ? -12.672 28.531 17.984 1 96.75 310 TYR A CA 1
ATOM 2551 C C . TYR A 1 310 ? -13.297 27.391 18.797 1 96.75 310 TYR A C 1
ATOM 2553 O O . TYR A 1 310 ? -14.469 27.062 18.594 1 96.75 310 TYR A O 1
ATOM 2561 N N . ILE A 1 311 ? -12.531 26.781 19.672 1 97.44 311 ILE A N 1
ATOM 2562 C CA . ILE A 1 311 ? -12.992 25.641 20.469 1 97.44 311 ILE A CA 1
ATOM 2563 C C . ILE A 1 311 ? -14.117 26.078 21.406 1 97.44 311 ILE A C 1
ATOM 2565 O O . ILE A 1 311 ? -15.094 25.344 21.594 1 97.44 311 ILE A O 1
ATOM 2569 N N . GLN A 1 312 ? -14.062 27.297 21.922 1 95.38 312 GLN A N 1
ATOM 2570 C CA . GLN A 1 312 ? -15.078 27.828 22.812 1 95.38 312 GLN A CA 1
ATOM 2571 C C . GLN A 1 312 ? -16.375 28.109 22.062 1 95.38 312 GLN A C 1
ATOM 2573 O O . GLN A 1 312 ? -17.453 28.172 22.672 1 95.38 312 GLN A O 1
ATOM 2578 N N . GLN A 1 313 ? -16.297 28.25 20.781 1 95.5 313 GLN A N 1
ATOM 2579 C CA . GLN A 1 313 ? -17.453 28.609 19.969 1 95.5 313 GLN A CA 1
ATOM 2580 C C . GLN A 1 313 ? -18.062 27.375 19.312 1 95.5 313 GLN A C 1
ATOM 2582 O O . GLN A 1 313 ? -19 27.5 18.516 1 95.5 313 GLN A O 1
ATOM 2587 N N . LEU A 1 314 ? -17.578 26.234 19.594 1 94.19 314 LEU A N 1
ATOM 2588 C CA . LEU A 1 314 ? -18.078 25 19 1 94.19 314 LEU A CA 1
ATOM 2589 C C . LEU A 1 314 ? -19.531 24.75 19.406 1 94.19 314 LEU A C 1
ATOM 2591 O O . LEU A 1 314 ? -19.953 25.156 20.484 1 94.19 314 LEU A O 1
ATOM 2595 N N . SER A 1 315 ? -20.203 24.125 18.5 1 91.5 315 SER A N 1
ATOM 2596 C CA . SER A 1 315 ? -21.562 23.719 18.828 1 91.5 315 SER A CA 1
ATOM 2597 C C . SER A 1 315 ? -21.562 22.75 20.016 1 91.5 315 SER A C 1
ATOM 2599 O O . SER A 1 315 ? -20.562 22.078 20.281 1 91.5 315 SER A O 1
ATOM 2601 N N . SER A 1 316 ? -22.75 22.625 20.609 1 88.75 316 SER A N 1
ATOM 2602 C CA . SER A 1 316 ? -22.875 21.797 21.812 1 88.75 316 SER A CA 1
ATOM 2603 C C . SER A 1 316 ? -22.781 20.312 21.469 1 88.75 316 SER A C 1
ATOM 2605 O O . SER A 1 316 ? -22.625 19.484 22.359 1 88.75 316 SER A O 1
ATOM 2607 N N . LYS A 1 317 ? -22.75 20.016 20.219 1 92.25 317 LYS A N 1
ATOM 2608 C CA . LYS A 1 317 ? -22.703 18.609 19.812 1 92.25 317 LYS A CA 1
ATOM 2609 C C . LYS A 1 317 ? -21.281 18.078 19.859 1 92.25 317 LYS A C 1
ATOM 2611 O O . LYS A 1 317 ? -21.062 16.859 19.859 1 92.25 317 LYS A O 1
ATOM 2616 N N . LEU A 1 318 ? -20.328 18.953 19.812 1 96.69 318 LEU A N 1
ATOM 2617 C CA . LEU A 1 318 ? -18.922 18.547 19.828 1 96.69 318 LEU A CA 1
ATOM 2618 C C . LEU A 1 318 ? -18.312 18.734 21.219 1 96.69 318 LEU A C 1
ATOM 2620 O O . LEU A 1 318 ? -18.609 19.734 21.891 1 96.69 318 LEU A O 1
ATOM 2624 N N . PRO A 1 319 ? -17.547 17.828 21.641 1 97.44 319 PRO A N 1
ATOM 2625 C CA . PRO A 1 319 ? -16.906 17.969 22.953 1 97.44 319 PRO A CA 1
ATOM 2626 C C . PRO A 1 319 ? -15.672 18.859 22.906 1 97.44 319 PRO A C 1
ATOM 2628 O O . PRO A 1 319 ? -14.609 18.422 22.438 1 97.44 319 PRO A O 1
ATOM 2631 N N . PRO A 1 320 ? -15.727 20.016 23.453 1 97.62 320 PRO A N 1
ATOM 2632 C CA . PRO A 1 320 ? -14.555 20.891 23.422 1 97.62 320 PRO A CA 1
ATOM 2633 C C . PRO A 1 320 ? -13.344 20.281 24.125 1 97.62 320 PRO A C 1
ATOM 2635 O O . PRO A 1 320 ? -12.203 20.578 23.766 1 97.62 320 PRO A O 1
ATOM 2638 N N . GLU A 1 321 ? -13.602 19.406 25.094 1 97.44 321 GLU A N 1
ATOM 2639 C CA . GLU A 1 321 ? -12.539 18.75 25.859 1 97.44 321 GLU A CA 1
ATOM 2640 C C . GLU A 1 321 ? -11.586 17.984 24.938 1 97.44 321 GLU A C 1
ATOM 2642 O O . GLU A 1 321 ? -10.383 17.922 25.203 1 97.44 321 GLU A O 1
ATOM 2647 N N . TYR A 1 322 ? -12.133 17.422 23.906 1 98.25 322 TYR A N 1
ATOM 2648 C CA . TYR A 1 322 ? -11.305 16.656 22.984 1 98.25 322 TYR A CA 1
ATOM 2649 C C . TYR A 1 322 ? -10.297 17.547 22.281 1 98.25 322 TYR A C 1
ATOM 2651 O O . TYR A 1 322 ? -9.109 17.219 22.203 1 98.25 322 TYR A O 1
ATOM 2659 N N . PHE A 1 323 ? -10.742 18.641 21.766 1 98.38 323 PHE A N 1
ATOM 2660 C CA . PHE A 1 323 ? -9.898 19.547 21 1 98.38 323 PHE A CA 1
ATOM 2661 C C . PHE A 1 323 ? -8.867 20.219 21.891 1 98.38 323 PHE A C 1
ATOM 2663 O O . PHE A 1 323 ? -7.719 20.406 21.484 1 98.38 323 PHE A O 1
ATOM 2670 N N . LEU A 1 324 ? -9.289 20.531 23.109 1 97.75 324 LEU A N 1
ATOM 2671 C CA . LEU A 1 324 ? -8.352 21.062 24.078 1 97.75 324 LEU A CA 1
ATOM 2672 C C . LEU A 1 324 ? -7.277 20.047 24.438 1 97.75 324 LEU A C 1
ATOM 2674 O O . LEU A 1 324 ? -6.109 20.391 24.609 1 97.75 324 LEU A O 1
ATOM 2678 N N . TYR A 1 325 ? -7.695 18.828 24.547 1 97.25 325 TYR A N 1
ATOM 2679 C CA . TYR A 1 325 ? -6.754 17.75 24.812 1 97.25 325 TYR A CA 1
ATOM 2680 C C . TYR A 1 325 ? -5.711 17.656 23.703 1 97.25 325 TYR A C 1
ATOM 2682 O O . TYR A 1 325 ? -4.516 17.5 23.984 1 97.25 325 TYR A O 1
ATOM 2690 N N . LEU A 1 326 ? -6.148 17.75 22.453 1 97.75 326 LEU A N 1
ATOM 2691 C CA . LEU A 1 326 ? -5.219 17.672 21.328 1 97.75 326 LEU A CA 1
ATOM 2692 C C . LEU A 1 326 ? -4.223 18.828 21.375 1 97.75 326 LEU A C 1
ATOM 2694 O O . LEU A 1 326 ? -3.027 18.625 21.156 1 97.75 326 LEU A O 1
ATOM 2698 N N . LEU A 1 327 ? -4.734 20.016 21.641 1 96.56 327 LEU A N 1
ATOM 2699 C CA . LEU A 1 327 ? -3.859 21.188 21.703 1 96.56 327 LEU A CA 1
ATOM 2700 C C . LEU A 1 327 ? -2.812 21.016 22.797 1 96.56 327 LEU A C 1
ATOM 2702 O O . LEU A 1 327 ? -1.643 21.359 22.609 1 96.56 327 LEU A O 1
ATOM 2706 N N . ALA A 1 328 ? -3.207 20.422 23.875 1 94.88 328 ALA A N 1
ATOM 2707 C CA . ALA A 1 328 ? -2.336 20.281 25.031 1 94.88 328 ALA A CA 1
ATOM 2708 C C . ALA A 1 328 ? -1.311 19.172 24.828 1 94.88 328 ALA A C 1
ATOM 2710 O O . ALA A 1 328 ? -0.194 19.25 25.344 1 94.88 328 ALA A O 1
ATOM 2711 N N . THR A 1 329 ? -1.645 18.172 24.078 1 94.69 329 THR A N 1
ATOM 2712 C CA . THR A 1 329 ? -0.785 17 24 1 94.69 329 THR A CA 1
ATOM 2713 C C . THR A 1 329 ? -0.007 16.969 22.688 1 94.69 329 THR A C 1
ATOM 2715 O O . THR A 1 329 ? 1.174 16.625 22.672 1 94.69 329 THR A O 1
ATOM 2718 N N . SER A 1 330 ? -0.619 17.375 21.594 1 93.38 330 SER A N 1
ATOM 2719 C CA . SER A 1 330 ? 0.026 17.297 20.281 1 93.38 330 SER A CA 1
ATOM 2720 C C . SER A 1 330 ? 0.673 18.625 19.891 1 93.38 330 SER A C 1
ATOM 2722 O O . SER A 1 330 ? 1.587 18.656 19.062 1 93.38 330 SER A O 1
ATOM 2724 N N . CYS A 1 331 ? 0.194 19.719 20.5 1 94.25 331 CYS A N 1
ATOM 2725 C CA . CYS A 1 331 ? 0.678 21.047 20.125 1 94.25 331 CYS A CA 1
ATOM 2726 C C . CYS A 1 331 ? 1.083 21.844 21.359 1 94.25 331 CYS A C 1
ATOM 2728 O O . CYS A 1 331 ? 0.816 23.047 21.438 1 94.25 331 CYS A O 1
ATOM 2730 N N . SER A 1 332 ? 1.615 21.141 22.312 1 91.69 332 SER A N 1
ATOM 2731 C CA . SER A 1 332 ? 2.068 21.859 23.5 1 91.69 332 SER A CA 1
ATOM 2732 C C . SER A 1 332 ? 3.068 22.953 23.125 1 91.69 332 SER A C 1
ATOM 2734 O O . SER A 1 332 ? 3.953 22.734 22.297 1 91.69 332 SER A O 1
ATOM 2736 N N . LYS A 1 333 ? 2.969 24.094 23.781 1 89.25 333 LYS A N 1
ATOM 2737 C CA . LYS A 1 333 ? 3.812 25.234 23.438 1 89.25 333 LYS A CA 1
ATOM 2738 C C . LYS A 1 333 ? 5.281 24.938 23.719 1 89.25 333 LYS A C 1
ATOM 2740 O O . LYS A 1 333 ? 5.613 24.391 24.781 1 89.25 333 LYS A O 1
ATOM 2745 N N . VAL A 1 334 ? 6.047 25.219 22.797 1 84.81 334 VAL A N 1
ATOM 2746 C CA . VAL A 1 334 ? 7.492 25.109 22.938 1 84.81 334 VAL A CA 1
ATOM 2747 C C . VAL A 1 334 ? 8.008 26.266 23.797 1 84.81 334 VAL A C 1
ATOM 2749 O O . VAL A 1 334 ? 8.75 26.047 24.766 1 84.81 334 VAL A O 1
ATOM 2752 N N . GLY A 1 335 ? 7.391 27.406 23.703 1 79.19 335 GLY A N 1
ATOM 2753 C CA . GLY A 1 335 ? 7.699 28.594 24.5 1 79.19 335 GLY A CA 1
ATOM 2754 C C . GLY A 1 335 ? 9.086 29.141 24.25 1 79.19 335 GLY A C 1
ATOM 2755 O O . GLY A 1 335 ? 9.977 28.422 23.797 1 79.19 335 GLY A O 1
ATOM 2756 N N . ARG A 1 336 ? 9.188 30.469 24.438 1 70.88 336 ARG A N 1
ATOM 2757 C CA . ARG A 1 336 ? 10.461 31.172 24.344 1 70.88 336 ARG A CA 1
ATOM 2758 C C . ARG A 1 336 ? 11.391 30.781 25.484 1 70.88 336 ARG A C 1
ATOM 2760 O O . ARG A 1 336 ? 10.977 30.734 26.641 1 70.88 336 ARG A O 1
ATOM 2767 N N . LYS A 1 337 ? 12.359 29.859 25.25 1 57.47 337 LYS A N 1
ATOM 2768 C CA . LYS A 1 337 ? 13.32 29.578 26.297 1 57.47 337 LYS A CA 1
ATOM 2769 C C . LYS A 1 337 ? 13.992 30.844 26.797 1 57.47 337 LYS A C 1
ATOM 2771 O O . LYS A 1 337 ? 14.484 31.656 26 1 57.47 337 LYS A O 1
ATOM 2776 N N . HIS A 1 338 ? 13.555 31.422 27.922 1 44.81 338 HIS A N 1
ATOM 2777 C CA . HIS A 1 338 ? 14.305 32.5 28.578 1 44.81 338 HIS A CA 1
ATOM 2778 C C . HIS A 1 338 ? 15.68 32 29.031 1 44.81 338 HIS A C 1
ATOM 2780 O O . HIS A 1 338 ? 15.852 30.828 29.344 1 44.81 338 HIS A O 1
ATOM 2786 N N . MET B 1 1 ? -12.695 -3.572 -23.328 1 75 1 MET B N 1
ATOM 2787 C CA . MET B 1 1 ? -11.805 -2.924 -22.375 1 75 1 MET B CA 1
ATOM 2788 C C . MET B 1 1 ? -11.5 -1.49 -22.797 1 75 1 MET B C 1
ATOM 2790 O O . MET B 1 1 ? -10.578 -0.866 -22.266 1 75 1 MET B O 1
ATOM 2794 N N . ALA B 1 2 ? -12.305 -0.951 -23.484 1 84.38 2 ALA B N 1
ATOM 2795 C CA . ALA B 1 2 ? -12.078 0.337 -24.141 1 84.38 2 ALA B CA 1
ATOM 2796 C C . ALA B 1 2 ? -12.438 1.491 -23.203 1 84.38 2 ALA B C 1
ATOM 2798 O O . ALA B 1 2 ? -12.398 2.656 -23.609 1 84.38 2 ALA B O 1
ATOM 2799 N N . ILE B 1 3 ? -12.57 1.259 -21.938 1 94 3 ILE B N 1
ATOM 2800 C CA . ILE B 1 3 ? -13.055 2.326 -21.062 1 94 3 ILE B CA 1
ATOM 2801 C C . ILE B 1 3 ? -11.891 2.893 -20.25 1 94 3 ILE B C 1
ATOM 2803 O O . ILE B 1 3 ? -12.102 3.721 -19.359 1 94 3 ILE B O 1
ATOM 2807 N N . TRP B 1 4 ? -10.672 2.574 -20.547 1 95.12 4 TRP B N 1
ATOM 2808 C CA . TRP B 1 4 ? -9.5 2.941 -19.766 1 95.12 4 TRP B CA 1
ATOM 2809 C C . TRP B 1 4 ? -9.312 4.453 -19.734 1 95.12 4 TRP B C 1
ATOM 2811 O O . TRP B 1 4 ? -9.094 5.039 -18.672 1 95.12 4 TRP B O 1
ATOM 2821 N N . PRO B 1 5 ? -9.508 5.156 -20.922 1 95 5 PRO B N 1
ATOM 2822 C CA . PRO B 1 5 ? -9.328 6.609 -20.875 1 95 5 PRO B CA 1
ATOM 2823 C C . PRO B 1 5 ? -10.312 7.289 -19.922 1 95 5 PRO B C 1
ATOM 2825 O O . PRO B 1 5 ? -9.961 8.266 -19.25 1 95 5 PRO B O 1
ATOM 2828 N N . ASP B 1 6 ? -11.469 6.738 -19.828 1 95.31 6 ASP B N 1
ATOM 2829 C CA . ASP B 1 6 ? -12.469 7.289 -18.922 1 95.31 6 ASP B CA 1
ATOM 2830 C C . ASP B 1 6 ? -12.086 7.047 -17.469 1 95.31 6 ASP B C 1
ATOM 2832 O O . ASP B 1 6 ? -12.281 7.914 -16.609 1 95.31 6 ASP B O 1
ATOM 2836 N N . ILE B 1 7 ? -11.547 5.895 -17.219 1 96.12 7 ILE B N 1
ATOM 2837 C CA . ILE B 1 7 ? -11.109 5.539 -15.875 1 96.12 7 ILE B CA 1
ATOM 2838 C C . ILE B 1 7 ? -9.977 6.457 -15.438 1 96.12 7 ILE B C 1
ATOM 2840 O O . ILE B 1 7 ? -9.977 6.965 -14.312 1 96.12 7 ILE B O 1
ATOM 2844 N N . VAL B 1 8 ? -9.047 6.727 -16.328 1 96.25 8 VAL B N 1
ATOM 2845 C CA . VAL B 1 8 ? -7.922 7.605 -16.031 1 96.25 8 VAL B CA 1
ATOM 2846 C C . VAL B 1 8 ? -8.438 9.008 -15.695 1 96.25 8 VAL B C 1
ATOM 2848 O O . VAL B 1 8 ? -8 9.617 -14.711 1 96.25 8 VAL B O 1
ATOM 2851 N N . ARG B 1 9 ? -9.336 9.469 -16.484 1 94.06 9 ARG B N 1
ATOM 2852 C CA . ARG B 1 9 ? -9.898 10.797 -16.266 1 94.06 9 ARG B CA 1
ATOM 2853 C C . ARG B 1 9 ? -10.609 10.875 -14.914 1 94.06 9 ARG B C 1
ATOM 2855 O O . ARG B 1 9 ? -10.438 11.836 -14.164 1 94.06 9 ARG B O 1
ATOM 2862 N N . GLU B 1 10 ? -11.258 9.883 -14.648 1 93.12 10 GLU B N 1
ATOM 2863 C CA . GLU B 1 10 ? -12.031 9.859 -13.414 1 93.12 10 GLU B CA 1
ATOM 2864 C C . GLU B 1 10 ? -11.117 9.797 -12.188 1 93.12 10 GLU B C 1
ATOM 2866 O O . GLU B 1 10 ? -11.383 10.453 -11.18 1 93.12 10 GLU B O 1
ATOM 2871 N N . LEU B 1 11 ? -10.109 9.047 -12.305 1 94.56 11 LEU B N 1
ATOM 2872 C CA . LEU B 1 11 ? -9.219 8.852 -11.172 1 94.56 11 LEU B CA 1
ATOM 2873 C C . LEU B 1 11 ? -8.289 10.055 -11 1 94.56 11 LEU B C 1
ATOM 2875 O O . LEU B 1 11 ? -7.789 10.305 -9.898 1 94.56 11 LEU B O 1
ATOM 2879 N N . SER B 1 12 ? -8.078 10.797 -12.062 1 91.31 12 SER B N 1
ATOM 2880 C CA . SER B 1 12 ? -7.109 11.891 -12 1 91.31 12 SER B CA 1
ATOM 2881 C C . SER B 1 12 ? -7.805 13.242 -11.883 1 91.31 12 SER B C 1
ATOM 2883 O O . SER B 1 12 ? -7.188 14.227 -11.469 1 91.31 12 SER B O 1
ATOM 2885 N N . GLU B 1 13 ? -9.102 13.43 -12.219 1 80.88 13 GLU B N 1
ATOM 2886 C CA . GLU B 1 13 ? -9.758 14.727 -12.25 1 80.88 13 GLU B CA 1
ATOM 2887 C C . GLU B 1 13 ? -10.742 14.883 -11.086 1 80.88 13 GLU B C 1
ATOM 2889 O O . GLU B 1 13 ? -11.273 15.969 -10.859 1 80.88 13 GLU B O 1
ATOM 2894 N N . GLU B 1 14 ? -10.891 14.031 -10.203 1 65.25 14 GLU B N 1
ATOM 2895 C CA . GLU B 1 14 ? -11.922 14.148 -9.18 1 65.25 14 GLU B CA 1
ATOM 2896 C C . GLU B 1 14 ? -11.703 15.383 -8.312 1 65.25 14 GLU B C 1
ATOM 2898 O O . GLU B 1 14 ? -10.602 15.93 -8.266 1 65.25 14 GLU B O 1
ATOM 2903 N N . GLU B 1 15 ? -12.852 15.938 -7.523 1 56.59 15 GLU B N 1
ATOM 2904 C CA . GLU B 1 15 ? -13.18 17.188 -6.863 1 56.59 15 GLU B CA 1
ATOM 2905 C C . GLU B 1 15 ? -12.055 17.641 -5.938 1 56.59 15 GLU B C 1
ATOM 2907 O O . GLU B 1 15 ? -11.727 18.828 -5.875 1 56.59 15 GLU B O 1
ATOM 2912 N N . TYR B 1 16 ? -11.414 16.766 -5.141 1 55.09 16 TYR B N 1
ATOM 2913 C CA . TYR B 1 16 ? -10.445 17.297 -4.191 1 55.09 16 TYR B CA 1
ATOM 2914 C C . TYR B 1 16 ? -9.219 17.844 -4.91 1 55.09 16 TYR B C 1
ATOM 2916 O O . TYR B 1 16 ? -8.367 18.484 -4.301 1 55.09 16 TYR B O 1
ATOM 2924 N N . ASN B 1 17 ? -9.383 17.781 -6.309 1 62.47 17 ASN B N 1
ATOM 2925 C CA . ASN B 1 17 ? -8.188 17.859 -7.141 1 62.47 17 ASN B CA 1
ATOM 2926 C C . ASN B 1 17 ? -7.848 19.312 -7.492 1 62.47 17 ASN B C 1
ATOM 2928 O O . ASN B 1 17 ? -6.75 19.594 -7.98 1 62.47 17 ASN B O 1
ATOM 2932 N N . GLU B 1 18 ? -8.742 20.156 -6.848 1 84.19 18 GLU B N 1
ATOM 2933 C CA . GLU B 1 18 ? -8.32 21.5 -7.199 1 84.19 18 GLU B CA 1
ATOM 2934 C C . GLU B 1 18 ? -7.191 21.984 -6.293 1 84.19 18 GLU B C 1
ATOM 2936 O O . GLU B 1 18 ? -6.406 22.859 -6.676 1 84.19 18 GLU B O 1
ATOM 2941 N N . GLU B 1 19 ? -7.125 21.328 -5.188 1 92.81 19 GLU B N 1
ATOM 2942 C CA . GLU B 1 19 ? -6.098 21.703 -4.223 1 92.81 19 GLU B CA 1
ATOM 2943 C C . GLU B 1 19 ? -4.762 21.047 -4.555 1 92.81 19 GLU B C 1
ATOM 2945 O O . GLU B 1 19 ? -3.713 21.484 -4.074 1 92.81 19 GLU B O 1
ATOM 2950 N N . LEU B 1 20 ? -4.863 20 -5.363 1 94.44 20 LEU B N 1
ATOM 2951 C CA . LEU B 1 20 ? -3.643 19.25 -5.645 1 94.44 20 LEU B CA 1
ATOM 2952 C C . LEU B 1 20 ? -3.463 19.047 -7.145 1 94.44 20 LEU B C 1
ATOM 2954 O O . LEU B 1 20 ? -3.357 17.922 -7.609 1 94.44 20 LEU B O 1
ATOM 2958 N N . PRO B 1 21 ? -3.33 20.141 -7.871 1 93.44 21 PRO B N 1
ATOM 2959 C CA . PRO B 1 21 ? -3.201 20 -9.32 1 93.44 21 PRO B CA 1
ATOM 2960 C C . PRO B 1 21 ? -1.975 19.172 -9.727 1 93.44 21 PRO B C 1
ATOM 2962 O O . PRO B 1 21 ? -2.029 18.406 -10.688 1 93.44 21 PRO B O 1
ATOM 2965 N N . ASP B 1 22 ? -0.856 19.359 -9.016 1 93 22 ASP B N 1
ATOM 2966 C CA . ASP B 1 22 ? 0.364 18.609 -9.312 1 93 22 ASP B CA 1
ATOM 2967 C C . ASP B 1 22 ? 0.15 17.109 -9.133 1 93 22 ASP B C 1
ATOM 2969 O O . ASP B 1 22 ? 0.605 16.312 -9.953 1 93 22 ASP B O 1
ATOM 2973 N N . VAL B 1 23 ? -0.57 16.75 -8.156 1 95.38 23 VAL B N 1
ATOM 2974 C CA . VAL B 1 23 ? -0.815 15.344 -7.828 1 95.38 23 VAL B CA 1
ATOM 2975 C C . VAL B 1 23 ? -1.742 14.727 -8.867 1 95.38 23 VAL B C 1
ATOM 2977 O O . VAL B 1 23 ? -1.526 13.594 -9.305 1 95.38 23 VAL B O 1
ATOM 2980 N N . LYS B 1 24 ? -2.742 15.5 -9.281 1 94.94 24 LYS B N 1
ATOM 2981 C CA . LYS B 1 24 ? -3.668 15.031 -10.305 1 94.94 24 LYS B CA 1
ATOM 2982 C C . LYS B 1 24 ? -2.93 14.695 -11.602 1 94.94 24 LYS B C 1
ATOM 2984 O O . LYS B 1 24 ? -3.152 13.641 -12.195 1 94.94 24 LYS B O 1
ATOM 2989 N N . LYS B 1 25 ? -2.127 15.602 -11.961 1 95.12 25 LYS B N 1
ATOM 2990 C CA . LYS B 1 25 ? -1.34 15.398 -13.172 1 95.12 25 LYS B CA 1
ATOM 2991 C C . LYS B 1 25 ? -0.418 14.188 -13.031 1 95.12 25 LYS B C 1
ATOM 2993 O O . LYS B 1 25 ? -0.25 13.414 -13.969 1 95.12 25 LYS B O 1
ATOM 2998 N N . TRP B 1 26 ? 0.118 14.07 -11.883 1 96.44 26 TRP B N 1
ATOM 2999 C CA . TRP B 1 26 ? 1.047 12.969 -11.633 1 96.44 26 TRP B CA 1
ATOM 3000 C C . TRP B 1 26 ? 0.321 11.633 -11.656 1 96.44 26 TRP B C 1
ATOM 3002 O O . TRP B 1 26 ? 0.814 10.656 -12.234 1 96.44 26 TRP B O 1
ATOM 3012 N N . ILE B 1 27 ? -0.852 11.562 -11.062 1 96.94 27 ILE B N 1
ATOM 3013 C CA . ILE B 1 27 ? -1.639 10.336 -11.039 1 96.94 27 ILE B CA 1
ATOM 3014 C C . ILE B 1 27 ? -1.976 9.906 -12.469 1 96.94 27 ILE B C 1
ATOM 3016 O O . ILE B 1 27 ? -1.881 8.727 -12.805 1 96.94 27 ILE B O 1
ATOM 3020 N N . LYS B 1 28 ? -2.328 10.867 -13.25 1 96.81 28 LYS B N 1
ATOM 3021 C CA . LYS B 1 28 ? -2.594 10.578 -14.656 1 96.81 28 LYS B CA 1
ATOM 3022 C C . LYS B 1 28 ? -1.377 9.945 -15.328 1 96.81 28 LYS B C 1
ATOM 3024 O O . LYS B 1 28 ? -1.501 8.945 -16.031 1 96.81 28 LYS B O 1
ATOM 3029 N N . LYS B 1 29 ? -0.236 10.5 -15.078 1 97.25 29 LYS B N 1
ATOM 3030 C CA . LYS B 1 29 ? 1.008 9.992 -15.648 1 97.25 29 LYS B CA 1
ATOM 3031 C C . LYS B 1 29 ? 1.298 8.578 -15.172 1 97.25 29 LYS B C 1
ATOM 3033 O O . LYS B 1 29 ? 1.678 7.715 -15.969 1 97.25 29 LYS B O 1
ATOM 3038 N N . VAL B 1 30 ? 1.107 8.336 -13.875 1 97.69 30 VAL B N 1
ATOM 3039 C CA . VAL B 1 30 ? 1.339 7.016 -13.297 1 97.69 30 VAL B CA 1
ATOM 3040 C C . VAL B 1 30 ? 0.422 5.988 -13.953 1 97.69 30 VAL B C 1
ATOM 3042 O O . VAL B 1 30 ? 0.879 4.934 -14.398 1 97.69 30 VAL B O 1
ATOM 3045 N N . LEU B 1 31 ? -0.836 6.336 -14.039 1 97.38 31 LEU B N 1
ATOM 3046 C CA . LEU B 1 31 ? -1.83 5.418 -14.586 1 97.38 31 LEU B CA 1
ATOM 3047 C C . LEU B 1 31 ? -1.535 5.105 -16.047 1 97.38 31 LEU B C 1
ATOM 3049 O O . LEU B 1 31 ? -1.533 3.939 -16.453 1 97.38 31 LEU B O 1
ATOM 3053 N N . GLU B 1 32 ? -1.212 6.051 -16.797 1 97 32 GLU B N 1
ATOM 3054 C CA . GLU B 1 32 ? -1.024 5.891 -18.234 1 97 32 GLU B CA 1
ATOM 3055 C C . GLU B 1 32 ? 0.252 5.109 -18.547 1 97 32 GLU B C 1
ATOM 3057 O O . GLU B 1 32 ? 0.307 4.352 -19.516 1 97 32 GLU B O 1
ATOM 3062 N N . TYR B 1 33 ? 1.214 5.273 -17.734 1 97.25 33 TYR B N 1
ATOM 3063 C CA . TYR B 1 33 ? 2.498 4.641 -18 1 97.25 33 TYR B CA 1
ATOM 3064 C C . TYR B 1 33 ? 2.516 3.199 -17.516 1 97.25 33 TYR B C 1
ATOM 3066 O O . TYR B 1 33 ? 3.062 2.316 -18.188 1 97.25 33 TYR B O 1
ATOM 3074 N N . THR B 1 34 ? 1.847 2.938 -16.391 1 97 34 THR B N 1
ATOM 3075 C CA . THR B 1 34 ? 2.188 1.706 -15.688 1 97 34 THR B CA 1
ATOM 3076 C C . THR B 1 34 ? 1.099 0.655 -15.875 1 97 34 THR B C 1
ATOM 3078 O O . THR B 1 34 ? 1.354 -0.543 -15.734 1 97 34 THR B O 1
ATOM 3081 N N . VAL B 1 35 ? -0.14 0.968 -16.297 1 95.94 35 VAL B N 1
ATOM 3082 C CA . VAL B 1 35 ? -1.246 0.027 -16.141 1 95.94 35 VAL B CA 1
ATOM 3083 C C . VAL B 1 35 ? -1.555 -0.617 -17.5 1 95.94 35 VAL B C 1
ATOM 3085 O O . VAL B 1 35 ? -1.653 -1.842 -17.594 1 95.94 35 VAL B O 1
ATOM 3088 N N . PRO B 1 36 ? -1.718 0.136 -18.609 1 89.62 36 PRO B N 1
ATOM 3089 C CA . PRO B 1 36 ? -2.35 -0.414 -19.812 1 89.62 36 PRO B CA 1
ATOM 3090 C C . PRO B 1 36 ? -1.442 -1.382 -20.562 1 89.62 36 PRO B C 1
ATOM 3092 O O . PRO B 1 36 ? -1.924 -2.193 -21.359 1 89.62 36 PRO B O 1
ATOM 3095 N N . LYS B 1 37 ? -0.165 -1.503 -20.422 1 81.88 37 LYS B N 1
ATOM 3096 C CA . LYS B 1 37 ? 0.725 -2.213 -21.328 1 81.88 37 LYS B CA 1
ATOM 3097 C C . LYS B 1 37 ? 0.856 -3.682 -20.938 1 81.88 37 LYS B C 1
ATOM 3099 O O . LYS B 1 37 ? 1.641 -4.422 -21.531 1 81.88 37 LYS B O 1
ATOM 3104 N N . GLY B 1 38 ? 0.014 -4.164 -20.109 1 79.5 38 GLY B N 1
ATOM 3105 C CA . GLY B 1 38 ? 0.069 -5.578 -19.781 1 79.5 38 GLY B CA 1
ATOM 3106 C C . GLY B 1 38 ? -0.824 -6.434 -20.656 1 79.5 38 GLY B C 1
ATOM 3107 O O . GLY B 1 38 ? -1.594 -5.91 -21.469 1 79.5 38 GLY B O 1
ATOM 3108 N N . GLY B 1 39 ? -0.708 -7.762 -20.625 1 78.88 39 GLY B N 1
ATOM 3109 C CA . GLY B 1 39 ? -1.417 -8.734 -21.438 1 78.88 39 GLY B CA 1
ATOM 3110 C C . GLY B 1 39 ? -2.879 -8.875 -21.062 1 78.88 39 GLY B C 1
ATOM 3111 O O . GLY B 1 39 ? -3.615 -9.641 -21.688 1 78.88 39 GLY B O 1
ATOM 3112 N N . LYS B 1 40 ? -3.338 -8.125 -20.078 1 88.19 40 LYS B N 1
ATOM 3113 C CA . LYS B 1 40 ? -4.723 -8.133 -19.625 1 88.19 40 LYS B CA 1
ATOM 3114 C C . LYS B 1 40 ? -5.172 -9.539 -19.25 1 88.19 40 LYS B C 1
ATOM 3116 O O . LYS B 1 40 ? -6.301 -9.938 -19.547 1 88.19 40 LYS B O 1
ATOM 3121 N N . ARG B 1 41 ? -4.305 -10.266 -18.688 1 88.69 41 ARG B N 1
ATOM 3122 C CA . ARG B 1 41 ? -4.516 -11.672 -18.375 1 88.69 41 ARG B CA 1
ATOM 3123 C C . ARG B 1 41 ? -5.461 -11.828 -17.188 1 88.69 41 ARG B C 1
ATOM 3125 O O . ARG B 1 41 ? -5.992 -12.914 -16.938 1 88.69 41 ARG B O 1
ATOM 3132 N N . ARG B 1 42 ? -5.762 -10.789 -16.516 1 94.19 42 ARG B N 1
ATOM 3133 C CA . ARG B 1 42 ? -6.672 -10.836 -15.375 1 94.19 42 ARG B CA 1
ATOM 3134 C C . ARG B 1 42 ? -7.98 -10.117 -15.695 1 94.19 42 ARG B C 1
ATOM 3136 O O . ARG B 1 42 ? -9.055 -10.57 -15.289 1 94.19 42 ARG B O 1
ATOM 3143 N N . SER B 1 43 ? -7.852 -9.078 -16.484 1 94.69 43 SER B N 1
ATOM 3144 C CA . SER B 1 43 ? -9 -8.234 -16.781 1 94.69 43 SER B CA 1
ATOM 3145 C C . SER B 1 43 ? -9.977 -8.938 -17.719 1 94.69 43 SER B C 1
ATOM 3147 O O . SER B 1 43 ? -11.148 -9.125 -17.375 1 94.69 43 SER B O 1
ATOM 3149 N N . VAL B 1 44 ? -9.438 -9.477 -18.828 1 96.12 44 VAL B N 1
ATOM 3150 C CA . VAL B 1 44 ? -10.297 -10.086 -19.828 1 96.12 44 VAL B CA 1
ATOM 3151 C C . VAL B 1 44 ? -10.992 -11.312 -19.234 1 96.12 44 VAL B C 1
ATOM 3153 O O . VAL B 1 44 ? -12.219 -11.445 -19.344 1 96.12 44 VAL B O 1
ATOM 3156 N N . PRO B 1 45 ? -10.305 -12.125 -18.547 1 98 45 PRO B N 1
ATOM 3157 C CA . PRO B 1 45 ? -10.969 -13.273 -17.922 1 98 45 PRO B CA 1
ATOM 3158 C C . PRO B 1 45 ? -12.062 -12.859 -16.938 1 98 45 PRO B C 1
ATOM 3160 O O . PRO B 1 45 ? -13.062 -13.562 -16.797 1 98 45 PRO B O 1
ATOM 3163 N N . THR B 1 46 ? -11.914 -11.773 -16.25 1 98.44 46 THR B N 1
ATOM 3164 C CA . THR B 1 46 ? -12.938 -11.297 -15.312 1 98.44 46 THR B CA 1
ATOM 3165 C C . THR B 1 46 ? -14.25 -11.023 -16.047 1 98.44 46 THR B C 1
ATOM 3167 O O . THR B 1 46 ? -15.312 -11.438 -15.594 1 98.44 46 THR B O 1
ATOM 3170 N N . VAL B 1 47 ? -14.141 -10.367 -17.156 1 98.44 47 VAL B N 1
ATOM 3171 C CA . VAL B 1 47 ? -15.32 -10.031 -17.938 1 98.44 47 VAL B CA 1
ATOM 3172 C C . VAL B 1 47 ? -15.938 -11.305 -18.516 1 98.44 47 VAL B C 1
ATOM 3174 O O . VAL B 1 47 ? -17.156 -11.477 -18.5 1 98.44 47 VAL B O 1
ATOM 3177 N N . ILE B 1 48 ? -15.078 -12.242 -19 1 98.5 48 ILE B N 1
ATOM 3178 C CA . ILE B 1 48 ? -15.547 -13.508 -19.547 1 98.5 48 ILE B CA 1
ATOM 3179 C C . ILE B 1 48 ? -16.25 -14.312 -18.453 1 98.5 48 ILE B C 1
ATOM 3181 O O . ILE B 1 48 ? -17.344 -14.844 -18.672 1 98.5 48 ILE B O 1
ATOM 3185 N N . ALA B 1 49 ? -15.664 -14.375 -17.297 1 98.75 49 ALA B N 1
ATOM 3186 C CA . ALA B 1 49 ? -16.281 -15.086 -16.172 1 98.75 49 ALA B CA 1
ATOM 3187 C C . ALA B 1 49 ? -17.656 -14.523 -15.859 1 98.75 49 ALA B C 1
ATOM 3189 O O . ALA B 1 49 ? -18.625 -15.281 -15.695 1 98.75 49 ALA B O 1
ATOM 3190 N N . TYR B 1 50 ? -17.781 -13.172 -15.836 1 98.75 50 TYR B N 1
ATOM 3191 C CA . TYR B 1 50 ? -19.078 -12.555 -15.539 1 98.75 50 TYR B CA 1
ATOM 3192 C C . TYR B 1 50 ? -20.109 -12.93 -16.578 1 98.75 50 TYR B C 1
ATOM 3194 O O . TYR B 1 50 ? -21.234 -13.312 -16.25 1 98.75 50 TYR B O 1
ATOM 3202 N N . LYS B 1 51 ? -19.719 -12.867 -17.812 1 98.56 51 LYS B N 1
ATOM 3203 C CA . LYS B 1 51 ? -20.656 -13.164 -18.891 1 98.56 51 LYS B CA 1
ATOM 3204 C C . LYS B 1 51 ? -21.125 -14.609 -18.844 1 98.56 51 LYS B C 1
ATOM 3206 O O . LYS B 1 51 ? -22.266 -14.906 -19.188 1 98.56 51 LYS B O 1
ATOM 3211 N N . LEU B 1 52 ? -20.281 -15.508 -18.391 1 98.38 52 LEU B N 1
ATOM 3212 C CA . LEU B 1 52 ? -20.594 -16.938 -18.344 1 98.38 52 LEU B CA 1
ATOM 3213 C C . LEU B 1 52 ? -21.406 -17.266 -17.094 1 98.38 52 LEU B C 1
ATOM 3215 O O . LEU B 1 52 ? -22.188 -18.219 -17.094 1 98.38 52 LEU B O 1
ATOM 3219 N N . LEU B 1 53 ? -21.281 -16.484 -16.062 1 98.25 53 LEU B N 1
ATOM 3220 C CA . LEU B 1 53 ? -21.891 -16.781 -14.773 1 98.25 53 LEU B CA 1
ATOM 3221 C C . LEU B 1 53 ? -23.234 -16.062 -14.625 1 98.25 53 LEU B C 1
ATOM 3223 O O . LEU B 1 53 ? -24.141 -16.562 -13.953 1 98.25 53 LEU B O 1
ATOM 3227 N N . ALA B 1 54 ? -23.297 -14.867 -15.234 1 98.06 54 ALA B N 1
ATOM 3228 C CA . ALA B 1 54 ? -24.469 -14.016 -15.055 1 98.06 54 ALA B CA 1
ATOM 32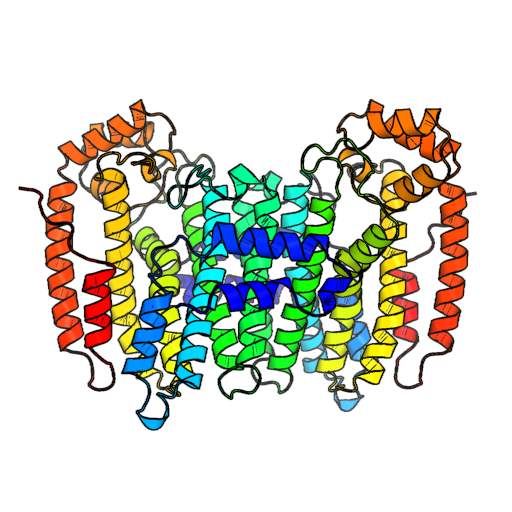29 C C . ALA B 1 54 ? -25.688 -14.594 -15.781 1 98.06 54 ALA B C 1
ATOM 3231 O O . ALA B 1 54 ? -25.547 -15.227 -16.828 1 98.06 54 ALA B O 1
ATOM 3232 N N . SER B 1 55 ? -26.828 -14.359 -15.234 1 97.5 55 SER B N 1
ATOM 3233 C CA . SER B 1 55 ? -28.047 -14.695 -15.938 1 97.5 55 SER B CA 1
ATOM 3234 C C . SER B 1 55 ? -28.297 -13.758 -17.109 1 97.5 55 SER B C 1
ATOM 3236 O O . SER B 1 55 ? -27.719 -12.672 -17.172 1 97.5 55 SER B O 1
ATOM 3238 N N . GLN B 1 56 ? -29.109 -14.195 -17.891 1 97.5 56 GLN B N 1
ATOM 3239 C CA . GLN B 1 56 ? -29.375 -13.438 -19.109 1 97.5 56 GLN B CA 1
ATOM 3240 C C . GLN B 1 56 ? -29.875 -12.023 -18.781 1 97.5 56 GLN B C 1
ATOM 3242 O O . GLN B 1 56 ? -29.484 -11.062 -19.453 1 97.5 56 GLN B O 1
ATOM 3247 N N . ASP B 1 57 ? -30.672 -11.922 -17.812 1 97.81 57 ASP B N 1
ATOM 3248 C CA . ASP B 1 57 ? -31.234 -10.625 -17.438 1 97.81 57 ASP B CA 1
ATOM 3249 C C . ASP B 1 57 ? -30.172 -9.703 -16.859 1 97.81 57 ASP B C 1
ATOM 3251 O O . ASP B 1 57 ? -30.344 -8.484 -16.812 1 97.81 57 ASP B O 1
ATOM 3255 N N . GLN B 1 58 ? -29.062 -10.25 -16.438 1 98.12 58 GLN B N 1
ATOM 3256 C CA . GLN B 1 58 ? -27.969 -9.477 -15.844 1 98.12 58 GLN B CA 1
ATOM 3257 C C . GLN B 1 58 ? -26.984 -9.016 -16.906 1 98.12 58 GLN B C 1
ATOM 3259 O O . GLN B 1 58 ? -26.125 -8.164 -16.641 1 98.12 58 GLN B O 1
ATOM 3264 N N . LEU B 1 59 ? -27.156 -9.57 -18.062 1 98.44 59 LEU B N 1
ATOM 3265 C CA . LEU B 1 59 ? -26.219 -9.227 -19.125 1 98.44 59 LEU B CA 1
ATOM 3266 C C . LEU B 1 59 ? -26.656 -7.949 -19.844 1 98.44 59 LEU B C 1
ATOM 3268 O O . LEU B 1 59 ? -26.859 -7.953 -21.047 1 98.44 59 LEU B O 1
ATOM 3272 N N . THR B 1 60 ? -26.734 -6.875 -19.109 1 98.38 60 THR B N 1
ATOM 3273 C CA . THR B 1 60 ? -27.031 -5.551 -19.641 1 98.38 60 THR B CA 1
ATOM 3274 C C . THR B 1 60 ? -25.75 -4.801 -19.984 1 98.38 60 THR B C 1
ATOM 3276 O O . THR B 1 60 ? -24.672 -5.164 -19.5 1 98.38 60 THR B O 1
ATOM 3279 N N . GLU B 1 61 ? -25.891 -3.834 -20.75 1 97.62 61 GLU B N 1
ATOM 3280 C CA . GLU B 1 61 ? -24.75 -3.002 -21.094 1 97.62 61 GLU B CA 1
ATOM 3281 C C . GLU B 1 61 ? -24.109 -2.385 -19.844 1 97.62 61 GLU B C 1
ATOM 3283 O O . GLU B 1 61 ? -22.891 -2.312 -19.734 1 97.62 61 GLU B O 1
ATOM 3288 N N . GLU B 1 62 ? -24.938 -1.969 -18.969 1 97.88 62 GLU B N 1
ATOM 3289 C CA . GLU B 1 62 ? -24.453 -1.363 -17.734 1 97.88 62 GLU B CA 1
ATOM 3290 C C . GLU B 1 62 ? -23.688 -2.371 -16.891 1 97.88 62 GLU B C 1
ATOM 3292 O O . GLU B 1 62 ? -22.609 -2.061 -16.375 1 97.88 62 GLU B O 1
ATOM 3297 N N . ASN B 1 63 ? -24.219 -3.514 -16.781 1 98.56 63 ASN B N 1
ATOM 3298 C CA . ASN B 1 63 ? -23.547 -4.523 -15.977 1 98.56 63 ASN B CA 1
ATOM 3299 C C . ASN B 1 63 ? -22.234 -4.977 -16.625 1 98.56 63 ASN B C 1
ATOM 3301 O O . ASN B 1 63 ? -21.266 -5.262 -15.938 1 98.56 63 ASN B O 1
ATOM 3305 N N . ILE B 1 64 ? -22.234 -5.059 -17.906 1 98.38 64 ILE B N 1
ATOM 3306 C CA . ILE B 1 64 ? -21 -5.402 -18.625 1 98.38 64 ILE B CA 1
ATOM 3307 C C . ILE B 1 64 ? -19.953 -4.305 -18.406 1 98.38 64 ILE B C 1
ATOM 3309 O O . ILE B 1 64 ? -18.781 -4.594 -18.203 1 98.38 64 ILE B O 1
ATOM 3313 N N . ARG B 1 65 ? -20.359 -3.088 -18.438 1 98.19 65 ARG B N 1
ATOM 3314 C CA . ARG B 1 65 ? -19.469 -1.974 -18.141 1 98.19 65 ARG B CA 1
ATOM 3315 C C . ARG B 1 65 ? -18.906 -2.082 -16.734 1 98.19 65 ARG B C 1
ATOM 3317 O O . ARG B 1 65 ? -17.719 -1.87 -16.516 1 98.19 65 ARG B O 1
ATOM 3324 N N . LEU B 1 66 ? -19.766 -2.443 -15.797 1 98.62 66 LEU B N 1
ATOM 3325 C CA . LEU B 1 66 ? -19.328 -2.6 -14.414 1 98.62 66 LEU B CA 1
ATOM 3326 C C . LEU B 1 66 ? -18.328 -3.75 -14.281 1 98.62 66 LEU B C 1
ATOM 3328 O O . LEU B 1 66 ? -17.375 -3.67 -13.5 1 98.62 66 LEU B O 1
ATOM 3332 N N . ALA B 1 67 ? -18.547 -4.82 -15.023 1 98.69 67 ALA B N 1
ATOM 3333 C CA . ALA B 1 67 ? -17.578 -5.918 -15.055 1 98.69 67 ALA B CA 1
ATOM 3334 C C . ALA B 1 67 ? -16.219 -5.438 -15.562 1 98.69 67 ALA B C 1
ATOM 3336 O O . ALA B 1 67 ? -15.172 -5.859 -15.062 1 98.69 67 ALA B O 1
ATOM 3337 N N . ARG B 1 68 ? -16.266 -4.582 -16.531 1 98.25 68 ARG B N 1
ATOM 3338 C CA . ARG B 1 68 ? -15.031 -4.004 -17.047 1 98.25 68 ARG B CA 1
ATOM 3339 C C . ARG B 1 68 ? -14.367 -3.115 -16 1 98.25 68 ARG B C 1
ATOM 3341 O O . ARG B 1 68 ? -13.133 -3.062 -15.922 1 98.25 68 ARG B O 1
ATOM 3348 N N . ILE B 1 69 ? -15.125 -2.428 -15.188 1 98.38 69 ILE B N 1
ATOM 3349 C CA . ILE B 1 69 ? -14.586 -1.612 -14.102 1 98.38 69 ILE B CA 1
ATOM 3350 C C . ILE B 1 69 ? -13.875 -2.504 -13.086 1 98.38 69 ILE B C 1
ATOM 3352 O O . ILE B 1 69 ? -12.766 -2.191 -12.656 1 98.38 69 ILE B O 1
ATOM 3356 N N . LEU B 1 70 ? -14.492 -3.619 -12.789 1 98.69 70 LEU B N 1
ATOM 3357 C CA . LEU B 1 70 ? -13.844 -4.574 -11.898 1 98.69 70 LEU B CA 1
ATOM 3358 C C . LEU B 1 70 ? -12.531 -5.078 -12.5 1 98.69 70 LEU B C 1
ATOM 3360 O O . LEU B 1 70 ? -11.523 -5.18 -11.805 1 98.69 70 LEU B O 1
ATOM 3364 N N . ALA B 1 71 ? -12.609 -5.348 -13.75 1 98.19 71 ALA B N 1
ATOM 3365 C CA . ALA B 1 71 ? -11.438 -5.859 -14.461 1 98.19 71 ALA B CA 1
ATOM 3366 C C . ALA B 1 71 ? -10.289 -4.859 -14.414 1 98.19 71 ALA B C 1
ATOM 3368 O O . ALA B 1 71 ? -9.148 -5.227 -14.109 1 98.19 71 ALA B O 1
ATOM 3369 N N . TRP B 1 72 ? -10.578 -3.625 -14.672 1 97.56 72 TRP B N 1
ATOM 3370 C CA . TRP B 1 72 ? -9.547 -2.596 -14.641 1 97.56 72 TRP B CA 1
ATOM 3371 C C . TRP B 1 72 ? -9.055 -2.357 -13.211 1 97.56 72 TRP B C 1
ATOM 3373 O O . TRP B 1 72 ? -7.887 -2.043 -12.992 1 97.56 72 TRP B O 1
ATOM 3383 N N . SER B 1 73 ? -9.945 -2.498 -12.227 1 98.25 73 SER B N 1
ATOM 3384 C CA . SER B 1 73 ? -9.523 -2.391 -10.828 1 98.25 73 SER B CA 1
ATOM 3385 C C . SER B 1 73 ? -8.477 -3.439 -10.484 1 98.25 73 SER B C 1
ATOM 3387 O O . SER B 1 73 ? -7.52 -3.154 -9.758 1 98.25 73 SER B O 1
ATOM 3389 N N . ILE B 1 74 ? -8.625 -4.594 -11.078 1 98.25 74 ILE B N 1
ATOM 3390 C CA . ILE B 1 74 ? -7.641 -5.652 -10.859 1 98.25 74 ILE B CA 1
ATOM 3391 C C . ILE B 1 74 ? -6.312 -5.262 -11.5 1 98.25 74 ILE B C 1
ATOM 3393 O O . ILE B 1 74 ? -5.25 -5.438 -10.898 1 98.25 74 ILE B O 1
ATOM 3397 N N . GLU B 1 75 ? -6.387 -4.707 -12.703 1 97.44 75 GLU B N 1
ATOM 3398 C CA . GLU B 1 75 ? -5.164 -4.312 -13.398 1 97.44 75 GLU B CA 1
ATOM 3399 C C . GLU B 1 75 ? -4.426 -3.217 -12.633 1 97.44 75 GLU B C 1
ATOM 3401 O O . GLU B 1 75 ? -3.193 -3.211 -12.586 1 97.44 75 GLU B O 1
ATOM 3406 N N . ILE B 1 76 ? -5.168 -2.32 -12.102 1 97.69 76 ILE B N 1
ATOM 3407 C CA . ILE B 1 76 ? -4.555 -1.252 -11.32 1 97.69 76 ILE B CA 1
ATOM 3408 C C . ILE B 1 76 ? -3.889 -1.838 -10.078 1 97.69 76 ILE B C 1
ATOM 3410 O O . ILE B 1 76 ? -2.732 -1.525 -9.781 1 97.69 76 ILE B O 1
ATOM 3414 N N . MET B 1 77 ? -4.566 -2.703 -9.383 1 97.94 77 MET B N 1
ATOM 3415 C CA . MET B 1 77 ? -3.996 -3.336 -8.195 1 97.94 77 MET B CA 1
ATOM 3416 C C . MET B 1 77 ? -2.779 -4.18 -8.555 1 97.94 77 MET B C 1
ATOM 3418 O O . MET B 1 77 ? -1.784 -4.191 -7.832 1 97.94 77 MET B O 1
ATOM 3422 N N . GLN B 1 78 ? -2.898 -4.906 -9.656 1 97.44 78 GLN B N 1
ATOM 3423 C CA . GLN B 1 78 ? -1.758 -5.68 -10.133 1 97.44 78 GLN B CA 1
ATOM 3424 C C . GLN B 1 78 ? -0.534 -4.789 -10.328 1 97.44 78 GLN B C 1
ATOM 3426 O O . GLN B 1 78 ? 0.591 -5.199 -10.039 1 97.44 78 GLN B O 1
ATOM 3431 N N . THR B 1 79 ? -0.757 -3.639 -10.844 1 97.56 79 THR B N 1
ATOM 3432 C CA . THR B 1 79 ? 0.339 -2.715 -11.109 1 97.56 79 THR B CA 1
ATOM 3433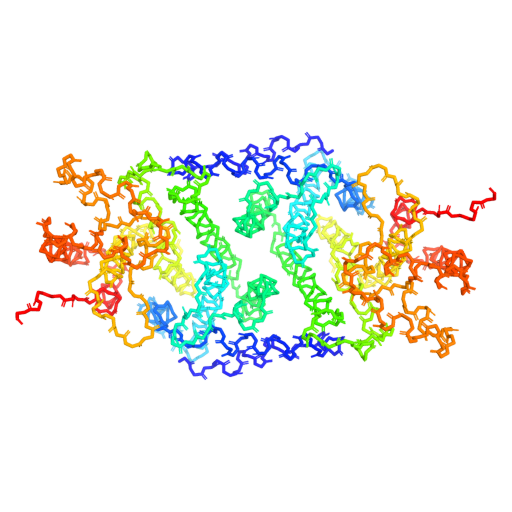 C C . THR B 1 79 ? 0.993 -2.256 -9.812 1 97.56 79 THR B C 1
ATOM 3435 O O . THR B 1 79 ? 2.205 -2.041 -9.766 1 97.56 79 THR B O 1
ATOM 3438 N N . CYS B 1 80 ? 0.196 -2.119 -8.766 1 97.81 80 CYS B N 1
ATOM 3439 C CA . CYS B 1 80 ? 0.76 -1.865 -7.445 1 97.81 80 CYS B CA 1
ATOM 3440 C C . CYS B 1 80 ? 1.819 -2.904 -7.098 1 97.81 80 CYS B C 1
ATOM 3442 O O . CYS B 1 80 ? 2.947 -2.553 -6.75 1 97.81 80 CYS B O 1
ATOM 3444 N N . HIS B 1 81 ? 1.499 -4.121 -7.262 1 97.88 81 HIS B N 1
ATOM 3445 C CA . HIS B 1 81 ? 2.406 -5.215 -6.934 1 97.88 81 HIS B CA 1
ATOM 3446 C C . HIS B 1 81 ? 3.6 -5.242 -7.883 1 97.88 81 HIS B C 1
ATOM 3448 O O . HIS B 1 81 ? 4.723 -5.543 -7.469 1 97.88 81 HIS B O 1
ATOM 3454 N N . ILE B 1 82 ? 3.396 -4.906 -9.141 1 96.88 82 ILE B N 1
ATOM 3455 C CA . ILE B 1 82 ? 4.449 -4.934 -10.148 1 96.88 82 ILE B CA 1
ATOM 3456 C C . ILE B 1 82 ? 5.508 -3.885 -9.812 1 96.88 82 ILE B C 1
ATOM 3458 O O . ILE B 1 82 ? 6.711 -4.156 -9.914 1 96.88 82 ILE B O 1
ATOM 3462 N N . ILE B 1 83 ? 5.086 -2.738 -9.422 1 98.12 83 ILE B N 1
ATOM 3463 C CA . ILE B 1 83 ? 6.02 -1.666 -9.094 1 98.12 83 ILE B CA 1
ATOM 3464 C C . ILE B 1 83 ? 6.898 -2.086 -7.918 1 98.12 83 ILE B C 1
ATOM 3466 O O . ILE B 1 83 ? 8.117 -1.915 -7.957 1 98.12 83 ILE B O 1
ATOM 3470 N N . ILE B 1 84 ? 6.316 -2.676 -6.934 1 98.19 84 ILE B N 1
ATOM 3471 C CA . ILE B 1 84 ? 7.051 -3.133 -5.758 1 98.19 84 ILE B CA 1
ATOM 3472 C C . ILE B 1 84 ? 8.039 -4.227 -6.16 1 98.19 84 ILE B C 1
ATOM 3474 O O . ILE B 1 84 ? 9.227 -4.156 -5.828 1 98.19 84 ILE B O 1
ATOM 3478 N N . ASP B 1 85 ? 7.539 -5.121 -6.926 1 96.62 85 ASP B N 1
ATOM 3479 C CA . ASP B 1 85 ? 8.367 -6.234 -7.379 1 96.62 85 ASP B CA 1
ATOM 3480 C C . ASP B 1 85 ? 9.555 -5.738 -8.203 1 96.62 85 ASP B C 1
ATOM 3482 O O . ASP B 1 85 ? 10.672 -6.219 -8.039 1 96.62 85 ASP B O 1
ATOM 3486 N N . ASP B 1 86 ? 9.289 -4.82 -9.117 1 96.69 86 ASP B N 1
ATOM 3487 C CA . ASP B 1 86 ? 10.336 -4.277 -9.969 1 96.69 86 ASP B CA 1
ATOM 3488 C C . ASP B 1 86 ? 11.438 -3.611 -9.141 1 96.69 86 ASP B C 1
ATOM 3490 O O . ASP B 1 86 ? 12.617 -3.734 -9.453 1 96.69 86 ASP B O 1
ATOM 3494 N N . ILE B 1 87 ? 11.047 -2.951 -8.109 1 97.5 87 ILE B N 1
ATOM 3495 C CA . ILE B 1 87 ? 12.008 -2.285 -7.242 1 97.5 87 ILE B CA 1
ATOM 3496 C C . ILE B 1 87 ? 12.828 -3.326 -6.484 1 97.5 87 ILE B C 1
ATOM 3498 O O . ILE B 1 87 ? 14.055 -3.246 -6.434 1 97.5 87 ILE B O 1
ATOM 3502 N N . LEU B 1 88 ? 12.18 -4.312 -5.934 1 95.38 88 LEU B N 1
ATOM 3503 C CA . LEU B 1 88 ? 12.828 -5.32 -5.102 1 95.38 88 LEU B CA 1
ATOM 3504 C C . LEU B 1 88 ? 13.789 -6.168 -5.93 1 95.38 88 LEU B C 1
ATOM 3506 O O . LEU B 1 88 ? 14.836 -6.586 -5.438 1 95.38 88 LEU B O 1
ATOM 3510 N N . ASP B 1 89 ? 13.406 -6.297 -7.195 1 92.62 89 ASP B N 1
ATOM 3511 C CA . ASP B 1 89 ? 14.203 -7.148 -8.078 1 92.62 89 ASP B CA 1
ATOM 3512 C C . ASP B 1 89 ? 15.219 -6.324 -8.859 1 92.62 89 ASP B C 1
ATOM 3514 O O . ASP B 1 89 ? 15.977 -6.867 -9.664 1 92.62 89 ASP B O 1
ATOM 3518 N N . ASN B 1 90 ? 15.203 -5.066 -8.688 1 92.31 90 ASN B N 1
ATOM 3519 C CA . ASN B 1 90 ? 16.047 -4.16 -9.461 1 92.31 90 ASN B CA 1
ATOM 3520 C C . ASN B 1 90 ? 15.844 -4.348 -10.961 1 92.31 90 ASN B C 1
ATOM 3522 O O . ASN B 1 90 ? 16.812 -4.43 -11.711 1 92.31 90 ASN B O 1
ATOM 3526 N N . ALA B 1 91 ? 14.594 -4.496 -11.297 1 92.75 91 ALA B N 1
ATOM 3527 C CA . ALA B 1 91 ? 14.266 -4.68 -12.711 1 92.75 91 ALA B CA 1
ATOM 3528 C C . ALA B 1 91 ? 14.32 -3.352 -13.461 1 92.75 91 ALA B C 1
ATOM 3530 O O . ALA B 1 91 ? 13.695 -2.371 -13.047 1 92.75 91 ALA B O 1
ATOM 3531 N N . ASN B 1 92 ? 14.961 -3.352 -14.625 1 93.31 92 ASN B N 1
ATOM 3532 C CA . ASN B 1 92 ? 15.125 -2.113 -15.383 1 93.31 92 ASN B CA 1
ATOM 3533 C C . ASN B 1 92 ? 14.07 -1.99 -16.484 1 93.31 92 ASN B C 1
ATOM 3535 O O . ASN B 1 92 ? 13.758 -0.885 -16.922 1 93.31 92 ASN B O 1
ATOM 3539 N N . MET B 1 93 ? 13.5 -3.178 -16.859 1 91.62 93 MET B N 1
ATOM 3540 C CA . MET B 1 93 ? 12.531 -3.182 -17.953 1 91.62 93 MET B CA 1
ATOM 3541 C C . MET B 1 93 ? 11.305 -4.008 -17.594 1 91.62 93 MET B C 1
ATOM 3543 O O . MET B 1 93 ? 11.414 -5.016 -16.891 1 91.62 93 MET B O 1
ATOM 3547 N N . ARG B 1 94 ? 10.172 -3.586 -18.078 1 89.44 94 ARG B N 1
ATOM 3548 C CA . ARG B 1 94 ? 8.883 -4.262 -17.969 1 89.44 94 ARG B CA 1
ATOM 3549 C C . ARG B 1 94 ? 7.98 -3.91 -19.141 1 89.44 94 ARG B C 1
ATOM 3551 O O . ARG B 1 94 ? 7.805 -2.734 -19.469 1 89.44 94 ARG B O 1
ATOM 3558 N N . ARG B 1 95 ? 7.527 -4.895 -19.766 1 88 95 ARG B N 1
ATOM 3559 C CA . ARG B 1 95 ? 6.621 -4.684 -20.891 1 88 95 ARG B CA 1
ATOM 3560 C C . ARG B 1 95 ? 7.262 -3.797 -21.953 1 88 95 ARG B C 1
ATOM 3562 O O . ARG B 1 95 ? 6.648 -2.84 -22.438 1 88 95 ARG B O 1
ATOM 3569 N N . ASN B 1 96 ? 8.461 -4.016 -22.172 1 87.56 96 ASN B N 1
ATOM 3570 C CA . ASN B 1 96 ? 9.266 -3.395 -23.219 1 87.56 96 ASN B CA 1
ATOM 3571 C C . ASN B 1 96 ? 9.453 -1.9 -22.969 1 87.56 96 ASN B C 1
ATOM 3573 O O . ASN B 1 96 ? 9.586 -1.122 -23.922 1 87.56 96 ASN B O 1
ATOM 3577 N N . GLN B 1 97 ? 9.398 -1.511 -21.719 1 92.75 97 GLN B N 1
ATOM 3578 C CA . GLN B 1 97 ? 9.695 -0.139 -21.312 1 92.75 97 GLN B CA 1
ATOM 3579 C C . GLN B 1 97 ? 10.43 -0.101 -19.984 1 92.75 97 GLN B C 1
ATOM 3581 O O . GLN B 1 97 ? 10.398 -1.071 -19.219 1 92.75 97 GLN B O 1
ATOM 3586 N N . PRO B 1 98 ? 11.148 0.986 -19.75 1 96 98 PRO B N 1
ATOM 3587 C CA . PRO B 1 98 ? 11.781 1.095 -18.438 1 96 98 PRO B CA 1
ATOM 3588 C C . PRO B 1 98 ? 10.773 0.965 -17.297 1 96 98 PRO B C 1
ATOM 3590 O O . PRO B 1 98 ? 9.648 1.457 -17.391 1 96 98 PRO B O 1
ATOM 3593 N N . THR B 1 99 ? 11.195 0.278 -16.281 1 97.12 99 THR B N 1
ATOM 3594 C CA . THR B 1 99 ? 10.328 0.186 -15.117 1 97.12 99 THR B CA 1
ATOM 3595 C C . THR B 1 99 ? 10.102 1.565 -14.508 1 97.12 99 THR B C 1
ATOM 3597 O O . THR B 1 99 ? 10.883 2.49 -14.734 1 97.12 99 THR B O 1
ATOM 3600 N N . TRP B 1 100 ? 9.062 1.672 -13.797 1 97.81 100 TRP B N 1
ATOM 3601 C CA . TRP B 1 100 ? 8.625 2.98 -13.32 1 97.81 100 TRP B CA 1
ATOM 3602 C C . TRP B 1 100 ? 9.664 3.605 -12.398 1 97.81 100 TRP B C 1
ATOM 3604 O O . TRP B 1 100 ? 9.945 4.801 -12.5 1 97.81 100 TRP B O 1
ATOM 3614 N N . HIS B 1 101 ? 10.312 2.795 -11.539 1 97.88 101 HIS B N 1
ATOM 3615 C CA . HIS B 1 101 ? 11.289 3.334 -10.594 1 97.88 101 HIS B CA 1
ATOM 3616 C C . HIS B 1 101 ? 12.555 3.793 -11.312 1 97.88 101 HIS B C 1
ATOM 3618 O O . HIS B 1 101 ? 13.281 4.656 -10.805 1 97.88 101 HIS B O 1
ATOM 3624 N N . VAL B 1 102 ? 12.82 3.168 -12.445 1 97.38 102 VAL B N 1
ATOM 3625 C CA . VAL B 1 102 ? 13.945 3.609 -13.266 1 97.38 102 VAL B CA 1
ATOM 3626 C C . VAL B 1 102 ? 13.672 5.012 -13.805 1 97.38 102 VAL B C 1
ATOM 3628 O O . VAL B 1 102 ? 14.586 5.84 -13.883 1 97.38 102 VAL B O 1
ATOM 3631 N N . LYS B 1 103 ? 12.461 5.273 -14.062 1 95.88 103 LYS B N 1
ATOM 3632 C CA . LYS B 1 103 ? 12.078 6.559 -14.641 1 95.88 103 LYS B CA 1
ATOM 3633 C C . LYS B 1 103 ? 11.992 7.641 -13.57 1 95.88 103 LYS B C 1
ATOM 3635 O O . LYS B 1 103 ? 12.391 8.789 -13.812 1 95.88 103 LYS B O 1
ATOM 3640 N N . VAL B 1 104 ? 11.523 7.258 -12.398 1 96.19 104 VAL B N 1
ATOM 3641 C CA . VAL B 1 104 ? 11.133 8.352 -11.516 1 96.19 104 VAL B CA 1
ATOM 3642 C C . VAL B 1 104 ? 11.836 8.219 -10.172 1 96.19 104 VAL B C 1
ATOM 3644 O O . VAL B 1 104 ? 11.688 9.078 -9.297 1 96.19 104 VAL B O 1
ATOM 3647 N N . GLY B 1 105 ? 12.562 7.168 -9.945 1 95.38 105 GLY B N 1
ATOM 3648 C CA . GLY B 1 105 ? 13.203 6.918 -8.672 1 95.38 105 GLY B CA 1
ATOM 3649 C C . GLY B 1 105 ? 12.305 6.207 -7.676 1 95.38 105 GLY B C 1
ATOM 3650 O O . GLY B 1 105 ? 11.305 5.602 -8.062 1 95.38 105 GLY B O 1
ATOM 3651 N N . LEU B 1 106 ? 12.68 6.277 -6.422 1 96.25 106 LEU B N 1
ATOM 3652 C CA . LEU B 1 106 ? 12.008 5.5 -5.383 1 96.25 106 LEU B CA 1
ATOM 3653 C C . LEU B 1 106 ? 10.672 6.125 -5.008 1 96.25 106 LEU B C 1
ATOM 3655 O O . LEU B 1 106 ? 9.867 5.512 -4.301 1 96.25 106 LEU B O 1
ATOM 3659 N N . GLY B 1 107 ? 10.391 7.324 -5.555 1 96.88 107 GLY B N 1
ATOM 3660 C CA . GLY B 1 107 ? 9.047 7.848 -5.418 1 96.88 107 GLY B CA 1
ATOM 3661 C C . GLY B 1 107 ? 7.98 6.898 -5.945 1 96.88 107 GLY B C 1
ATOM 3662 O O . GLY B 1 107 ? 6.809 7.016 -5.586 1 96.88 107 GLY B O 1
ATOM 3663 N N . ALA B 1 108 ? 8.43 5.941 -6.762 1 98.38 108 ALA B N 1
ATOM 3664 C CA . ALA B 1 108 ? 7.551 4.914 -7.312 1 98.38 108 ALA B CA 1
ATOM 3665 C C . ALA B 1 108 ? 6.879 4.113 -6.199 1 98.38 108 ALA B C 1
ATOM 3667 O O . ALA B 1 108 ? 5.793 3.562 -6.391 1 98.38 108 ALA B O 1
ATOM 3668 N N . ILE B 1 109 ? 7.5 4.066 -5.035 1 98.69 109 ILE B N 1
ATOM 3669 C CA . ILE B 1 109 ? 6.938 3.348 -3.895 1 98.69 109 ILE B CA 1
ATOM 3670 C C . ILE B 1 109 ? 5.609 3.98 -3.492 1 98.69 109 ILE B C 1
ATOM 3672 O O . ILE B 1 109 ? 4.605 3.281 -3.322 1 98.69 109 ILE B O 1
ATOM 3676 N N . ASN B 1 110 ? 5.555 5.238 -3.4 1 98.56 110 ASN B N 1
ATOM 3677 C CA . ASN B 1 110 ? 4.305 5.922 -3.088 1 98.56 110 ASN B CA 1
ATOM 3678 C C . ASN B 1 110 ? 3.287 5.777 -4.215 1 98.56 110 ASN B C 1
ATOM 3680 O O . ASN B 1 110 ? 2.084 5.699 -3.965 1 98.56 110 ASN B O 1
ATOM 3684 N N . ASP B 1 111 ? 3.824 5.766 -5.438 1 98.62 111 ASP B N 1
ATOM 3685 C CA . ASP B 1 111 ? 2.926 5.578 -6.57 1 98.62 111 ASP B CA 1
ATOM 3686 C C . ASP B 1 111 ? 2.215 4.23 -6.492 1 98.62 111 ASP B C 1
ATOM 3688 O O . ASP B 1 111 ? 1.058 4.109 -6.902 1 98.62 111 ASP B O 1
ATOM 3692 N N . SER B 1 112 ? 2.916 3.234 -6 1 98.75 112 SER B N 1
ATOM 3693 C CA . SER B 1 112 ? 2.26 1.948 -5.781 1 98.75 112 SER B CA 1
ATOM 3694 C C . SER B 1 112 ? 1.098 2.08 -4.805 1 98.75 112 SER B C 1
ATOM 3696 O O . SER B 1 112 ? 0.026 1.512 -5.023 1 98.75 112 SER B O 1
ATOM 3698 N N . LEU B 1 113 ? 1.257 2.82 -3.766 1 98.38 113 LEU B N 1
ATOM 3699 C CA . LEU B 1 113 ? 0.187 3.066 -2.807 1 98.38 113 LEU B CA 1
ATOM 3700 C C . LEU B 1 113 ? -0.954 3.848 -3.451 1 98.38 113 LEU B C 1
ATOM 3702 O O . LEU B 1 113 ? -2.127 3.543 -3.225 1 98.38 113 LEU B O 1
ATOM 3706 N N . ILE B 1 114 ? -0.608 4.828 -4.234 1 97.81 114 ILE B N 1
ATOM 3707 C CA . ILE B 1 114 ? -1.61 5.625 -4.93 1 97.81 114 ILE B CA 1
ATOM 3708 C C . ILE B 1 114 ? -2.449 4.727 -5.836 1 97.81 114 ILE B C 1
ATOM 3710 O O . ILE B 1 114 ? -3.676 4.848 -5.879 1 97.81 114 ILE B O 1
ATOM 3714 N N . LEU B 1 115 ? -1.812 3.838 -6.5 1 98.31 115 LEU B N 1
ATOM 3715 C CA . LEU B 1 115 ? -2.535 2.91 -7.363 1 98.31 115 LEU B CA 1
ATOM 3716 C C . LEU B 1 115 ? -3.482 2.035 -6.547 1 98.31 115 LEU B C 1
ATOM 3718 O O . LEU B 1 115 ? -4.621 1.799 -6.953 1 98.31 115 LEU B O 1
ATOM 3722 N N . GLU B 1 116 ? -3.031 1.584 -5.449 1 98.19 116 GLU B N 1
ATOM 3723 C CA . GLU B 1 116 ? -3.908 0.807 -4.578 1 98.19 116 GLU B CA 1
ATOM 3724 C C . GLU B 1 116 ? -5.145 1.608 -4.184 1 98.19 116 GLU B C 1
ATOM 3726 O O . GLU B 1 116 ? -6.266 1.098 -4.238 1 98.19 116 GLU B O 1
ATOM 3731 N N . THR B 1 117 ? -4.93 2.836 -3.814 1 96.25 117 THR B N 1
ATOM 3732 C CA . THR B 1 117 ? -6.066 3.658 -3.404 1 96.25 117 THR B CA 1
ATOM 3733 C C . THR B 1 117 ? -6.992 3.926 -4.586 1 96.25 117 THR B C 1
ATOM 3735 O O . THR B 1 117 ? -8.211 4.031 -4.414 1 96.25 117 THR B O 1
ATOM 3738 N N . CYS B 1 118 ? -6.43 4.051 -5.77 1 97.31 118 CYS B N 1
ATOM 3739 C CA . CYS B 1 118 ? -7.23 4.234 -6.977 1 97.31 118 CYS B CA 1
ATOM 3740 C C . CYS B 1 118 ? -8.172 3.057 -7.188 1 97.31 118 CYS B C 1
ATOM 3742 O O . CYS B 1 118 ? -9.305 3.236 -7.633 1 97.31 118 CYS B O 1
ATOM 3744 N N . THR B 1 119 ? -7.719 1.885 -6.875 1 98.06 119 THR B N 1
ATOM 3745 C CA . THR B 1 119 ? -8.539 0.685 -6.992 1 98.06 119 THR B CA 1
ATOM 3746 C C . THR B 1 119 ? -9.812 0.814 -6.156 1 98.06 119 THR B C 1
ATOM 3748 O O . THR B 1 119 ? -10.922 0.63 -6.664 1 98.06 119 THR B O 1
ATOM 3751 N N . TYR B 1 120 ? -9.648 1.217 -4.957 1 97.56 120 TYR B N 1
ATOM 3752 C CA . TYR B 1 120 ? -10.789 1.266 -4.047 1 97.56 120 TYR B CA 1
ATOM 3753 C C . TYR B 1 120 ? -11.672 2.473 -4.34 1 97.56 120 TYR B C 1
ATOM 3755 O O . TYR B 1 120 ? -12.891 2.42 -4.148 1 97.56 120 TYR B O 1
ATOM 3763 N N . LYS B 1 121 ? -11.047 3.52 -4.852 1 96.25 121 LYS B N 1
ATOM 3764 C CA . LYS B 1 121 ? -11.844 4.664 -5.293 1 96.25 121 LYS B CA 1
ATOM 3765 C C . LYS B 1 121 ? -12.797 4.27 -6.418 1 96.25 121 LYS B C 1
ATOM 3767 O O . LYS B 1 121 ? -13.969 4.648 -6.406 1 96.25 121 LYS B O 1
ATOM 3772 N N . LEU B 1 122 ? -12.289 3.547 -7.309 1 96.75 122 LEU B N 1
ATOM 3773 C CA . LEU B 1 122 ? -13.094 3.092 -8.438 1 96.75 122 LEU B CA 1
ATOM 3774 C C . LEU B 1 122 ? -14.219 2.174 -7.973 1 96.75 122 LEU B C 1
ATOM 3776 O O . LEU B 1 122 ? -15.359 2.32 -8.398 1 96.75 122 LEU B O 1
ATOM 3780 N N . ILE B 1 123 ? -13.906 1.255 -7.117 1 98.38 123 ILE B N 1
ATOM 3781 C CA . ILE B 1 123 ? -14.883 0.301 -6.598 1 98.38 123 ILE B CA 1
ATOM 3782 C C . ILE B 1 123 ? -15.984 1.045 -5.84 1 98.38 123 ILE B C 1
ATOM 3784 O O . ILE B 1 123 ? -17.172 0.764 -6.02 1 98.38 123 ILE B O 1
ATOM 3788 N N . LYS B 1 124 ? -15.578 1.977 -5.051 1 97.62 124 LYS B N 1
ATOM 3789 C CA . LYS B 1 124 ? -16.562 2.742 -4.297 1 97.62 124 LYS B CA 1
ATOM 3790 C C . LYS B 1 124 ? -17.484 3.531 -5.23 1 97.62 124 LYS B C 1
ATOM 3792 O O . LYS B 1 124 ? -18.703 3.521 -5.066 1 97.62 124 LYS B O 1
ATOM 3797 N N . LYS B 1 125 ? -16.922 4.129 -6.176 1 96.31 125 LYS B N 1
ATOM 3798 C CA . LYS B 1 125 ? -17.688 4.98 -7.09 1 96.31 125 LYS B CA 1
ATOM 3799 C C . LYS B 1 125 ? -18.766 4.184 -7.801 1 96.31 125 LYS B C 1
ATOM 3801 O O . LYS B 1 125 ? -19.906 4.648 -7.926 1 96.31 125 LYS B O 1
ATOM 3806 N N . TYR B 1 126 ? -18.469 3.002 -8.172 1 97.94 126 TYR B N 1
ATOM 3807 C CA . TYR B 1 126 ? -19.359 2.309 -9.086 1 97.94 126 TYR B CA 1
ATOM 3808 C C . TYR B 1 126 ? -20.188 1.252 -8.352 1 97.94 126 TYR B C 1
ATOM 3810 O O . TYR B 1 126 ? -21.234 0.832 -8.836 1 97.94 126 TYR B O 1
ATOM 3818 N N . PHE B 1 127 ? -19.734 0.875 -7.137 1 98.56 127 PHE B N 1
ATOM 3819 C CA . PHE B 1 127 ? -20.391 -0.284 -6.539 1 98.56 127 PHE B CA 1
ATOM 3820 C C . PHE B 1 127 ? -20.938 0.054 -5.16 1 98.56 127 PHE B C 1
ATOM 3822 O O . PHE B 1 127 ? -21.594 -0.771 -4.531 1 98.56 127 PHE B O 1
ATOM 3829 N N . LYS B 1 128 ? -20.797 1.264 -4.676 1 97.88 128 LYS B N 1
ATOM 3830 C CA . LYS B 1 128 ? -21.188 1.63 -3.318 1 97.88 128 LYS B CA 1
ATOM 3831 C C . LYS B 1 128 ? -22.672 1.362 -3.088 1 97.88 128 LYS B C 1
ATOM 3833 O O . LYS B 1 128 ? -23.078 0.966 -1.993 1 97.88 128 LYS B O 1
ATOM 3838 N N . SER B 1 129 ? -23.469 1.569 -4.102 1 97.62 129 SER B N 1
ATOM 3839 C CA . SER B 1 129 ? -24.906 1.435 -3.955 1 97.62 129 SER B CA 1
ATOM 3840 C C . SER B 1 129 ? -25.359 -0.004 -4.191 1 97.62 129 SER B C 1
ATOM 3842 O O . SER B 1 129 ? -26.531 -0.328 -4.027 1 97.62 129 SER B O 1
ATOM 3844 N N . LYS B 1 130 ? -24.406 -0.838 -4.598 1 97.75 130 LYS B N 1
ATOM 3845 C CA . LYS B 1 130 ? -24.75 -2.23 -4.879 1 97.75 130 LYS B CA 1
ATOM 3846 C C . LYS B 1 130 ? -24.656 -3.088 -3.623 1 97.75 130 LYS B C 1
ATOM 3848 O O . LYS B 1 130 ? -23.797 -2.852 -2.771 1 97.75 130 LYS B O 1
ATOM 3853 N N . ASN B 1 131 ? -25.5 -4.098 -3.574 1 96.5 131 ASN B N 1
ATOM 3854 C CA . ASN B 1 131 ? -25.531 -4.992 -2.424 1 96.5 131 ASN B CA 1
ATOM 3855 C C . ASN B 1 131 ? -24.219 -5.75 -2.262 1 96.5 131 ASN B C 1
ATOM 3857 O O . ASN B 1 131 ? -23.875 -6.203 -1.165 1 96.5 131 ASN B O 1
ATOM 3861 N N . CYS B 1 132 ? -23.453 -5.848 -3.391 1 98 132 CYS B N 1
ATOM 3862 C CA . CYS B 1 132 ? -22.234 -6.641 -3.346 1 98 132 CYS B CA 1
ATOM 3863 C C . CYS B 1 132 ? -21.016 -5.77 -3.023 1 98 132 CYS B C 1
ATOM 3865 O O . CYS B 1 132 ? -19.891 -6.25 -3.014 1 98 132 CYS B O 1
ATOM 3867 N N . TYR B 1 133 ? -21.188 -4.504 -2.689 1 98.44 133 TYR B N 1
ATOM 3868 C CA . TYR B 1 133 ? -20.078 -3.562 -2.508 1 98.44 133 TYR B CA 1
ATOM 3869 C C . TYR B 1 133 ? -19.125 -4.051 -1.433 1 98.44 133 TYR B C 1
ATOM 3871 O O . TYR B 1 133 ? -17.922 -4.188 -1.681 1 98.44 133 TYR B O 1
ATOM 3879 N N . THR B 1 134 ? -19.625 -4.387 -0.247 1 97.81 134 THR B N 1
ATOM 3880 C CA . THR B 1 134 ? -18.797 -4.797 0.875 1 97.81 134 THR B CA 1
ATOM 3881 C C . THR B 1 134 ? -18.047 -6.082 0.544 1 97.81 134 THR B C 1
ATOM 3883 O O . THR B 1 134 ? -16.859 -6.211 0.862 1 97.81 134 THR B O 1
ATOM 3886 N N . ASP B 1 135 ? -18.719 -6.973 -0.153 1 98.19 135 ASP B N 1
ATOM 3887 C CA . ASP B 1 135 ? -18.094 -8.234 -0.533 1 98.19 135 ASP B CA 1
ATOM 3888 C C . ASP B 1 135 ? -16.953 -7.996 -1.528 1 98.19 135 ASP B C 1
ATOM 3890 O O . ASP B 1 135 ? -15.898 -8.625 -1.437 1 98.19 135 ASP B O 1
ATOM 3894 N N . ILE B 1 136 ? -17.203 -7.098 -2.465 1 98.69 136 ILE B N 1
ATOM 3895 C CA . ILE B 1 136 ? -16.188 -6.801 -3.479 1 98.69 136 ILE B CA 1
ATOM 3896 C C . ILE B 1 136 ? -14.953 -6.199 -2.814 1 98.69 136 ILE B C 1
ATOM 3898 O O . ILE B 1 136 ? -13.828 -6.602 -3.111 1 98.69 136 ILE B O 1
ATOM 3902 N N . VAL B 1 137 ? -15.156 -5.305 -1.86 1 98.62 137 VAL B N 1
ATOM 3903 C CA . VAL B 1 137 ? -14.047 -4.707 -1.126 1 98.62 137 VAL B CA 1
ATOM 3904 C C . VAL B 1 137 ? -13.305 -5.785 -0.341 1 98.62 137 VAL B C 1
ATOM 3906 O O . VAL B 1 137 ? -12.07 -5.867 -0.4 1 98.62 137 VAL B O 1
ATOM 3909 N N . ASP B 1 138 ? -14.047 -6.664 0.287 1 98 138 ASP B N 1
ATOM 3910 C CA . ASP B 1 138 ? -13.453 -7.727 1.093 1 98 138 ASP B CA 1
ATOM 3911 C C . ASP B 1 138 ? -12.648 -8.688 0.224 1 98 138 ASP B C 1
ATOM 3913 O O . ASP B 1 138 ? -11.594 -9.18 0.64 1 98 138 ASP B O 1
ATOM 3917 N N . ILE B 1 139 ? -13.148 -8.969 -0.951 1 98.38 139 ILE B N 1
ATOM 3918 C CA . ILE B 1 139 ? -12.469 -9.867 -1.872 1 98.38 139 ILE B CA 1
ATOM 3919 C C . ILE B 1 139 ? -11.141 -9.258 -2.307 1 98.38 139 ILE B C 1
ATOM 3921 O O . ILE B 1 139 ? -10.102 -9.922 -2.287 1 98.38 139 ILE B O 1
ATOM 3925 N N . PHE B 1 140 ? -11.141 -7.961 -2.637 1 98.56 140 PHE B N 1
ATOM 3926 C CA . PHE B 1 140 ? -9.906 -7.285 -3 1 98.56 140 PHE B CA 1
ATOM 3927 C C . PHE B 1 140 ? -8.914 -7.301 -1.837 1 98.56 140 PHE B C 1
ATOM 3929 O O . PHE B 1 140 ? -7.734 -7.598 -2.021 1 98.56 140 PHE B O 1
ATOM 3936 N N . LEU B 1 141 ? -9.398 -7.02 -0.673 1 97.69 141 LEU B N 1
ATOM 3937 C CA . LEU B 1 141 ? -8.531 -6.98 0.499 1 97.69 141 LEU B CA 1
ATOM 3938 C C . LEU B 1 141 ? -7.938 -8.352 0.783 1 97.69 141 LEU B C 1
ATOM 3940 O O . LEU B 1 141 ? -6.75 -8.469 1.091 1 97.69 141 LEU B O 1
ATOM 3944 N N . LYS B 1 142 ? -8.727 -9.352 0.644 1 96.75 142 LYS B N 1
ATOM 3945 C CA . LYS B 1 142 ? -8.305 -10.719 0.911 1 96.75 142 LYS B CA 1
ATOM 3946 C C . LYS B 1 142 ? -7.176 -11.141 -0.026 1 96.75 142 LYS B C 1
ATOM 3948 O O . LYS B 1 142 ? -6.125 -11.602 0.426 1 96.75 142 LYS B O 1
ATOM 3953 N N . TYR B 1 143 ? -7.402 -10.93 -1.229 1 97.75 143 TYR B N 1
ATOM 3954 C CA . TYR B 1 143 ? -6.434 -11.477 -2.174 1 97.75 143 TYR B CA 1
ATOM 3955 C C . TYR B 1 143 ? -5.234 -10.547 -2.326 1 97.75 143 TYR B C 1
ATOM 3957 O O . TYR B 1 143 ? -4.137 -10.992 -2.676 1 97.75 143 TYR B O 1
ATOM 3965 N N . ASN B 1 144 ? -5.406 -9.227 -2.053 1 97.44 144 ASN B N 1
ATOM 3966 C CA . ASN B 1 144 ? -4.25 -8.352 -1.89 1 97.44 144 ASN B CA 1
ATOM 3967 C C . ASN B 1 144 ? -3.342 -8.828 -0.759 1 97.44 144 ASN B C 1
ATOM 3969 O O . ASN B 1 144 ? -2.117 -8.828 -0.899 1 97.44 144 ASN B O 1
ATOM 3973 N N . THR B 1 145 ? -3.938 -9.25 0.327 1 96.69 145 THR B N 1
ATOM 3974 C CA . THR B 1 145 ? -3.199 -9.781 1.47 1 96.69 145 THR B CA 1
ATOM 3975 C C . THR B 1 145 ? -2.414 -11.031 1.075 1 96.69 145 THR B C 1
ATOM 3977 O O . THR B 1 145 ? -1.23 -11.148 1.395 1 96.69 145 THR B O 1
ATOM 3980 N N . LYS B 1 146 ? -3.072 -11.891 0.38 1 97 146 LYS B N 1
ATOM 3981 C CA . LYS B 1 146 ? -2.418 -13.133 -0.018 1 97 146 LYS B CA 1
ATOM 3982 C C . LYS B 1 146 ? -1.243 -12.859 -0.953 1 97 146 LYS B C 1
ATOM 3984 O O . LYS B 1 146 ? -0.178 -13.461 -0.813 1 97 146 LYS B O 1
ATOM 3989 N N . ALA B 1 147 ? -1.443 -11.938 -1.857 1 97.69 147 ALA B N 1
ATOM 3990 C CA . ALA B 1 147 ? -0.359 -11.57 -2.766 1 97.69 147 ALA B CA 1
ATOM 3991 C C . ALA B 1 147 ? 0.827 -10.992 -2 1 97.69 147 ALA B C 1
ATOM 3993 O O . ALA B 1 147 ? 1.979 -11.328 -2.279 1 97.69 147 ALA B O 1
ATOM 3994 N N . ALA B 1 148 ? 0.561 -10.141 -1.025 1 97.44 148 ALA B N 1
ATOM 3995 C CA . ALA B 1 148 ? 1.621 -9.547 -0.213 1 97.44 148 ALA B CA 1
ATOM 3996 C C . ALA B 1 148 ? 2.371 -10.617 0.577 1 97.44 148 ALA B C 1
ATOM 3998 O O . ALA B 1 148 ? 3.59 -10.531 0.742 1 97.44 148 ALA B O 1
ATOM 3999 N N . HIS B 1 149 ? 1.634 -11.594 1.047 1 97.06 149 HIS B N 1
ATOM 4000 C CA . HIS B 1 149 ? 2.254 -12.695 1.772 1 97.06 149 HIS B CA 1
ATOM 4001 C C . HIS B 1 149 ? 3.125 -13.539 0.85 1 97.06 149 HIS B C 1
ATOM 4003 O O . HIS B 1 149 ? 4.203 -13.992 1.246 1 97.06 149 HIS B O 1
ATOM 4009 N N . GLY B 1 150 ? 2.605 -13.797 -0.344 1 97.56 150 GLY B N 1
ATOM 4010 C CA . GLY B 1 150 ? 3.424 -14.5 -1.319 1 97.56 150 GLY B CA 1
ATOM 4011 C C . GLY B 1 150 ? 4.719 -13.781 -1.643 1 97.56 150 GLY B C 1
ATOM 4012 O O . GLY B 1 150 ? 5.781 -14.398 -1.715 1 97.56 150 GLY B O 1
ATOM 4013 N N . GLU B 1 151 ? 4.637 -12.461 -1.855 1 97.75 151 GLU B N 1
ATOM 4014 C CA . GLU B 1 151 ? 5.832 -11.656 -2.094 1 97.75 151 GLU B CA 1
ATOM 4015 C C . GLU B 1 151 ? 6.789 -11.719 -0.905 1 97.75 151 GLU B C 1
ATOM 4017 O O . GLU B 1 151 ? 8.008 -11.789 -1.084 1 97.75 151 GLU B O 1
ATOM 4022 N N . CYS B 1 152 ? 6.23 -11.703 0.275 1 96.94 152 CYS B N 1
ATOM 4023 C CA . CYS B 1 152 ? 7.039 -11.82 1.483 1 96.94 152 CYS B CA 1
ATOM 4024 C C . CYS B 1 152 ? 7.828 -13.125 1.486 1 96.94 152 CYS B C 1
ATOM 4026 O O . CYS B 1 152 ? 9.031 -13.133 1.759 1 96.94 152 CYS B O 1
ATOM 4028 N N . LEU B 1 153 ? 7.148 -14.203 1.209 1 96.44 153 LEU B N 1
ATOM 4029 C CA . LEU B 1 153 ? 7.828 -15.492 1.156 1 96.44 153 LEU B CA 1
ATOM 4030 C C . LEU B 1 153 ? 8.914 -15.492 0.086 1 96.44 153 LEU B C 1
ATOM 4032 O O . LEU B 1 153 ? 10.016 -15.984 0.318 1 96.44 153 LEU B O 1
ATOM 4036 N N . ASP B 1 154 ? 8.617 -14.93 -1.081 1 96.69 154 ASP B N 1
ATOM 4037 C CA . ASP B 1 154 ? 9.578 -14.82 -2.172 1 96.69 154 ASP B CA 1
ATOM 4038 C C . ASP B 1 154 ? 10.852 -14.117 -1.711 1 96.69 154 ASP B C 1
ATOM 4040 O O . ASP B 1 154 ? 11.961 -14.586 -1.99 1 96.69 154 ASP B O 1
ATOM 4044 N N . ILE B 1 155 ? 10.664 -13.062 -0.946 1 95.5 155 ILE B N 1
ATOM 4045 C CA . ILE B 1 155 ? 11.789 -12.281 -0.441 1 95.5 155 ILE B CA 1
ATOM 4046 C C . ILE B 1 155 ? 12.57 -13.102 0.577 1 95.5 155 ILE B C 1
ATOM 4048 O O . ILE B 1 155 ? 13.797 -13.195 0.493 1 95.5 155 ILE B O 1
ATOM 4052 N N . LEU B 1 156 ? 11.891 -13.797 1.459 1 94.5 156 LEU B N 1
ATOM 4053 C CA . LEU B 1 156 ? 12.508 -14.461 2.604 1 94.5 156 LEU B CA 1
ATOM 4054 C C . LEU B 1 156 ? 13.32 -15.672 2.158 1 94.5 156 LEU B C 1
ATOM 4056 O O . LEU B 1 156 ? 14.32 -16.016 2.789 1 94.5 156 LEU B O 1
ATOM 4060 N N . ILE B 1 157 ? 12.93 -16.281 1.037 1 93.88 157 ILE B N 1
ATOM 4061 C CA . ILE B 1 157 ? 13.578 -17.547 0.732 1 93.88 157 ILE B CA 1
ATOM 4062 C C . ILE B 1 157 ? 14.57 -17.359 -0.413 1 93.88 157 ILE B C 1
ATOM 4064 O O . ILE B 1 157 ? 15.32 -18.281 -0.744 1 93.88 157 ILE B O 1
ATOM 4068 N N . SER B 1 158 ? 14.57 -16.141 -1.026 1 91.88 158 SER B N 1
ATOM 4069 C CA . SER B 1 158 ? 15.547 -15.898 -2.082 1 91.88 158 SER B CA 1
ATOM 4070 C C . SER B 1 158 ? 16.969 -16 -1.551 1 91.88 158 SER B C 1
ATOM 4072 O O . SER B 1 158 ? 17.234 -15.695 -0.384 1 91.88 158 SER B O 1
ATOM 4074 N N . THR B 1 159 ? 17.891 -16.359 -2.363 1 84.88 159 THR B N 1
ATOM 4075 C CA . THR B 1 159 ? 19.234 -16.656 -1.896 1 84.88 159 THR B CA 1
ATOM 4076 C C . THR B 1 159 ? 19.984 -15.367 -1.529 1 84.88 159 THR B C 1
ATOM 4078 O O . THR B 1 159 ? 20.969 -15.406 -0.788 1 84.88 159 THR B O 1
ATOM 4081 N N . ASP B 1 160 ? 19.594 -14.328 -2.088 1 71.38 160 ASP B N 1
ATOM 4082 C CA . ASP B 1 160 ? 20.266 -13.07 -1.806 1 71.38 160 ASP B CA 1
ATOM 4083 C C . ASP B 1 160 ? 19.719 -12.422 -0.536 1 71.38 160 ASP B C 1
ATOM 4085 O O . ASP B 1 160 ? 20.281 -11.445 -0.038 1 71.38 160 ASP B O 1
ATOM 4089 N N . TRP B 1 161 ? 18.641 -13.156 -0.116 1 67.38 161 TRP B N 1
ATOM 4090 C CA . TRP B 1 161 ? 18.078 -12.625 1.118 1 67.38 161 TRP B CA 1
ATOM 4091 C C . TRP B 1 161 ? 18.891 -13.062 2.328 1 67.38 161 TRP B C 1
ATOM 4093 O O . TRP B 1 161 ? 19.312 -14.219 2.418 1 67.38 161 TRP B O 1
ATOM 4103 N N . ALA B 1 162 ? 19.281 -12.227 3.281 1 58.38 162 ALA B N 1
ATOM 4104 C CA . ALA B 1 162 ? 20.062 -12.422 4.5 1 58.38 162 ALA B CA 1
ATOM 4105 C C . ALA B 1 162 ? 21.422 -13.047 4.184 1 58.38 162 ALA B C 1
ATOM 4107 O O . ALA B 1 162 ? 22.078 -13.617 5.066 1 58.38 162 ALA B O 1
ATOM 4108 N N . LYS B 1 163 ? 21.953 -12.836 2.928 1 56.97 163 LYS B N 1
ATOM 4109 C CA . LYS B 1 163 ? 23.266 -13.297 2.51 1 56.97 163 LYS B CA 1
ATOM 4110 C C . LYS B 1 163 ? 23.406 -14.812 2.686 1 56.97 163 LYS B C 1
ATOM 4112 O O . LYS B 1 163 ? 24.484 -15.305 3.006 1 56.97 163 LYS B O 1
ATOM 4117 N N . ASN B 1 164 ? 22.203 -15.414 2.902 1 54.75 164 ASN B N 1
ATOM 4118 C CA . ASN B 1 164 ? 22.312 -16.844 3.127 1 54.75 164 ASN B CA 1
ATOM 4119 C C . ASN B 1 164 ? 22.703 -17.594 1.847 1 54.75 164 ASN B C 1
ATOM 4121 O O . ASN B 1 164 ? 21.953 -17.562 0.866 1 54.75 164 ASN B O 1
ATOM 4125 N N . GLU B 1 165 ? 23.891 -17.484 1.461 1 58.47 165 GLU B N 1
ATOM 4126 C CA . GLU B 1 165 ? 24.5 -18.078 0.271 1 58.47 165 GLU B CA 1
ATOM 4127 C C . GLU B 1 165 ? 23.969 -19.5 0.032 1 58.47 165 GLU B C 1
ATOM 4129 O O . GLU B 1 165 ? 24.562 -20.266 -0.731 1 58.47 165 GLU B O 1
ATOM 4134 N N . ASN B 1 166 ? 22.75 -20.016 0.617 1 72.25 166 ASN B N 1
ATOM 4135 C CA . ASN B 1 166 ? 22.562 -21.438 0.32 1 72.25 166 ASN B CA 1
ATOM 4136 C C . ASN B 1 166 ? 21.125 -21.75 -0.07 1 72.25 166 ASN B C 1
ATOM 4138 O O . ASN B 1 166 ? 20.297 -20.844 -0.214 1 72.25 166 ASN B O 1
ATOM 4142 N N . PHE B 1 167 ? 20.797 -22.828 -0.755 1 89.94 167 PHE B N 1
ATOM 4143 C CA . PHE B 1 167 ? 19.547 -23.438 -1.223 1 89.94 167 PHE B CA 1
ATOM 4144 C C . PHE B 1 167 ? 18.781 -24.047 -0.06 1 89.94 167 PHE B C 1
ATOM 4146 O O . PHE B 1 167 ? 17.781 -24.734 -0.268 1 89.94 167 PHE B O 1
ATOM 4153 N N . ASN B 1 168 ? 19.203 -23.609 1.193 1 87.75 168 ASN B N 1
ATOM 4154 C CA . ASN B 1 168 ? 18.656 -24.281 2.371 1 87.75 168 ASN B CA 1
ATOM 4155 C C . ASN B 1 168 ? 17.172 -23.953 2.572 1 87.75 168 ASN B C 1
ATOM 4157 O O . ASN B 1 168 ? 16.438 -24.75 3.156 1 87.75 168 ASN B O 1
ATOM 4161 N N . LEU B 1 169 ? 16.812 -22.891 1.957 1 91.44 169 LEU B N 1
ATOM 4162 C CA . LEU B 1 169 ? 15.422 -22.5 2.178 1 91.44 169 LEU B CA 1
ATOM 4163 C C . LEU B 1 169 ? 14.539 -22.938 1.012 1 91.44 169 LEU B C 1
ATOM 4165 O O . LEU B 1 169 ? 13.32 -22.75 1.05 1 91.44 169 LEU B O 1
ATOM 4169 N N . PHE B 1 170 ? 15.219 -23.484 0.042 1 94.75 170 PHE B N 1
ATOM 4170 C CA . PHE B 1 170 ? 14.445 -23.953 -1.105 1 94.75 170 PHE B CA 1
ATOM 4171 C C . PHE B 1 170 ? 13.812 -25.312 -0.824 1 94.75 170 PHE B C 1
ATOM 4173 O O . PHE B 1 170 ? 14.508 -26.25 -0.415 1 94.75 170 PHE B O 1
ATOM 4180 N N . SER B 1 171 ? 12.555 -25.438 -0.927 1 95.25 171 SER B N 1
ATOM 4181 C CA . SER B 1 171 ? 11.805 -26.688 -0.879 1 95.25 171 SER B CA 1
ATOM 4182 C C . SER B 1 171 ? 10.578 -26.625 -1.784 1 95.25 171 SER B C 1
ATOM 4184 O O . SER B 1 171 ? 10.039 -25.547 -2.047 1 95.25 171 SER B O 1
ATOM 4186 N N . MET B 1 172 ? 10.148 -27.781 -2.211 1 96 172 MET B N 1
ATOM 4187 C CA . MET B 1 172 ? 8.977 -27.812 -3.086 1 96 172 MET B CA 1
ATOM 4188 C C . MET B 1 172 ? 7.742 -27.297 -2.367 1 96 172 MET B C 1
ATOM 4190 O O . MET B 1 172 ? 6.879 -26.656 -2.984 1 96 172 MET B O 1
ATOM 4194 N N . ASP B 1 173 ? 7.695 -27.5 -1.079 1 96.12 173 ASP B N 1
ATOM 4195 C CA . ASP B 1 173 ? 6.57 -26.984 -0.302 1 96.12 173 ASP B CA 1
ATOM 4196 C C . ASP B 1 173 ? 6.555 -25.453 -0.307 1 96.12 173 ASP B C 1
ATOM 4198 O O . ASP B 1 173 ? 5.52 -24.844 -0.566 1 96.12 173 ASP B O 1
ATOM 4202 N N . ARG B 1 174 ? 7.711 -24.875 -0.039 1 95.69 174 ARG B N 1
ATOM 4203 C CA . ARG B 1 174 ? 7.805 -23.422 -0.05 1 95.69 174 ARG B CA 1
ATOM 4204 C C . ARG B 1 174 ? 7.523 -22.859 -1.441 1 95.69 174 ARG B C 1
ATOM 4206 O O . ARG B 1 174 ? 6.816 -21.859 -1.584 1 95.69 174 ARG B O 1
ATOM 4213 N N . TYR B 1 175 ? 8.039 -23.562 -2.445 1 97.5 175 TYR B N 1
ATOM 4214 C CA . TYR B 1 175 ? 7.789 -23.141 -3.818 1 97.5 175 TYR B CA 1
ATOM 4215 C C . TYR B 1 175 ? 6.301 -23.172 -4.145 1 97.5 175 TYR B C 1
ATOM 4217 O O . TYR B 1 175 ? 5.758 -22.203 -4.688 1 97.5 175 TYR B O 1
ATOM 4225 N N . ASN B 1 176 ? 5.676 -24.234 -3.77 1 97.88 176 ASN B N 1
ATOM 4226 C CA . ASN B 1 176 ? 4.254 -24.391 -4.055 1 97.88 176 ASN B CA 1
ATOM 4227 C C . ASN B 1 176 ? 3.416 -23.344 -3.334 1 97.88 176 ASN B C 1
ATOM 4229 O O . ASN B 1 176 ? 2.473 -22.797 -3.908 1 97.88 176 ASN B O 1
ATOM 4233 N N . HIS B 1 177 ? 3.748 -23.062 -2.098 1 97.44 177 HIS B N 1
ATOM 4234 C CA . HIS B 1 177 ? 3.027 -22.031 -1.353 1 97.44 177 HIS B CA 1
ATOM 4235 C C . HIS B 1 177 ? 3.297 -20.641 -1.924 1 97.44 177 HIS B C 1
ATOM 4237 O O . HIS B 1 177 ? 2.391 -19.812 -1.996 1 97.44 177 HIS B O 1
ATOM 4243 N N . LEU B 1 178 ? 4.488 -20.453 -2.314 1 97.44 178 LEU B N 1
ATOM 4244 C CA . LEU B 1 178 ? 4.844 -19.188 -2.947 1 97.44 178 LEU B CA 1
ATOM 4245 C C . LEU B 1 178 ? 3.979 -18.938 -4.176 1 97.44 178 LEU B C 1
ATOM 4247 O O . LEU B 1 178 ? 3.377 -17.859 -4.301 1 97.44 178 LEU B O 1
ATOM 4251 N N . ILE B 1 179 ? 3.83 -19.875 -5.008 1 98.25 179 ILE B N 1
ATOM 4252 C CA . ILE B 1 179 ? 3.072 -19.75 -6.246 1 98.25 179 ILE B CA 1
ATOM 4253 C C . ILE B 1 179 ? 1.588 -19.578 -5.926 1 98.25 179 ILE B C 1
ATOM 4255 O O . ILE B 1 179 ? 0.905 -18.75 -6.543 1 98.25 179 ILE B O 1
ATOM 4259 N N . LYS B 1 180 ? 1.142 -20.359 -4.996 1 98.25 180 LYS B N 1
ATOM 4260 C CA . LYS B 1 180 ? -0.261 -20.297 -4.598 1 98.25 180 LYS B CA 1
ATOM 4261 C C . LYS B 1 180 ? -0.64 -18.891 -4.145 1 98.25 180 LYS B C 1
ATOM 4263 O O . LYS B 1 180 ? -1.649 -18.344 -4.59 1 98.25 180 LYS B O 1
ATOM 4268 N N . TYR B 1 181 ? 0.244 -18.281 -3.352 1 97.69 181 TYR B N 1
ATOM 4269 C CA . TYR B 1 181 ? -0.07 -17 -2.723 1 97.69 181 TYR B CA 1
ATOM 4270 C C . TYR B 1 181 ? 0.297 -15.836 -3.637 1 97.69 181 TYR B C 1
ATOM 4272 O O . TYR B 1 181 ? -0.471 -14.883 -3.775 1 97.69 181 TYR B O 1
ATOM 4280 N N . LYS B 1 182 ? 1.396 -15.938 -4.27 1 97.62 182 LYS B N 1
ATOM 4281 C CA . LYS B 1 182 ? 1.894 -14.812 -5.066 1 97.62 182 LYS B CA 1
ATOM 4282 C C . LYS B 1 182 ? 1.194 -14.75 -6.418 1 97.62 182 LYS B C 1
ATOM 4284 O O . LYS B 1 182 ? 1.025 -13.664 -6.984 1 97.62 182 LYS B O 1
ATOM 4289 N N . THR B 1 183 ? 0.716 -15.891 -6.91 1 98 183 THR B N 1
ATOM 4290 C CA . THR B 1 183 ? 0.253 -15.906 -8.289 1 98 183 THR B CA 1
ATOM 4291 C C . THR B 1 183 ? -1.179 -16.422 -8.383 1 98 183 THR B C 1
ATOM 4293 O O . THR B 1 183 ? -2.078 -15.711 -8.828 1 98 183 THR B O 1
ATOM 4296 N N . SER B 1 184 ? -1.507 -17.625 -7.879 1 98.5 184 SER B N 1
ATOM 4297 C CA . SER B 1 184 ? -2.787 -18.281 -8.133 1 98.5 184 SER B CA 1
ATOM 4298 C C . SER B 1 184 ? -3.943 -17.469 -7.551 1 98.5 184 SER B C 1
ATOM 4300 O O . SER B 1 184 ? -4.945 -17.234 -8.234 1 98.5 184 SER B O 1
ATOM 4302 N N . TYR B 1 185 ? -3.766 -17.047 -6.352 1 98.12 185 TYR B N 1
ATOM 4303 C CA . TYR B 1 185 ? -4.848 -16.328 -5.68 1 98.12 185 TYR B CA 1
ATOM 4304 C C . TYR B 1 185 ? -5.164 -15.031 -6.402 1 98.12 185 TYR B C 1
ATOM 4306 O O . TYR B 1 185 ? -6.32 -14.773 -6.75 1 98.12 185 TYR B O 1
ATOM 4314 N N . PHE B 1 186 ? -4.164 -14.305 -6.68 1 98.31 186 PHE B N 1
ATOM 4315 C CA . PHE B 1 186 ? -4.402 -12.961 -7.195 1 98.31 186 PHE B CA 1
ATOM 4316 C C . PHE B 1 186 ? -4.777 -13.008 -8.672 1 98.31 186 PHE B C 1
ATOM 4318 O O . PHE B 1 186 ? -5.688 -12.297 -9.109 1 98.31 186 PHE B O 1
ATOM 4325 N N . SER B 1 187 ? -4.121 -13.836 -9.438 1 98.06 187 SER B N 1
ATOM 4326 C CA . SER B 1 187 ? -4.246 -13.75 -10.891 1 98.06 187 SER B CA 1
ATOM 4327 C C . SER B 1 187 ? -5.391 -14.617 -11.398 1 98.06 187 SER B C 1
ATOM 4329 O O . SER B 1 187 ? -5.918 -14.383 -12.484 1 98.06 187 SER B O 1
ATOM 4331 N N . PHE B 1 188 ? -5.797 -15.617 -10.633 1 98.62 188 PHE B N 1
ATOM 4332 C CA . PHE B 1 188 ? -6.754 -16.562 -11.195 1 98.62 188 PHE B CA 1
ATOM 4333 C C . PHE B 1 188 ? -7.996 -16.656 -10.312 1 98.62 188 PHE B C 1
ATOM 4335 O O . PHE B 1 188 ? -9.117 -16.719 -10.82 1 98.62 188 PHE B O 1
ATOM 4342 N N . ILE B 1 189 ? -7.848 -16.625 -9.047 1 98.69 189 ILE B N 1
ATOM 4343 C CA . ILE B 1 189 ? -8.992 -16.797 -8.156 1 98.69 189 ILE B CA 1
ATOM 4344 C C . ILE B 1 189 ? -9.711 -15.461 -7.984 1 98.69 189 ILE B C 1
ATOM 4346 O O . ILE B 1 189 ? -10.938 -15.398 -8.047 1 98.69 189 ILE B O 1
ATOM 4350 N N . LEU B 1 190 ? -8.977 -14.367 -7.789 1 98.75 190 LEU B N 1
ATOM 4351 C CA . LEU B 1 190 ? -9.555 -13.039 -7.582 1 98.75 190 LEU B CA 1
ATOM 4352 C C . LEU B 1 190 ? -10.492 -12.672 -8.727 1 98.75 190 LEU B C 1
ATOM 4354 O O . LEU B 1 190 ? -11.656 -12.336 -8.5 1 98.75 190 LEU B O 1
ATOM 4358 N N . PRO B 1 191 ? -10.062 -12.789 -10 1 98.69 191 PRO B N 1
ATOM 4359 C CA . PRO B 1 191 ? -10.961 -12.422 -11.102 1 98.69 191 PRO B CA 1
ATOM 4360 C C . PRO B 1 191 ? -12.266 -13.203 -11.094 1 98.69 191 PRO B C 1
ATOM 4362 O O . PRO B 1 191 ? -13.344 -12.625 -11.273 1 98.69 191 PRO B O 1
ATOM 4365 N N . PHE B 1 192 ? -12.141 -14.477 -10.828 1 98.75 192 PHE B N 1
ATOM 4366 C CA . PHE B 1 192 ? -13.32 -15.336 -10.859 1 98.75 192 PHE B CA 1
ATOM 4367 C C . PHE B 1 192 ? -14.234 -15.047 -9.672 1 98.75 192 PHE B C 1
ATOM 4369 O O . PHE B 1 192 ? -15.453 -15 -9.82 1 98.75 192 PHE B O 1
ATOM 4376 N N . SER B 1 193 ? -13.633 -14.828 -8.5 1 98.62 193 SER B N 1
ATOM 4377 C CA . SER B 1 193 ? -14.383 -14.531 -7.285 1 98.62 193 SER B CA 1
ATOM 4378 C C . SER B 1 193 ? -15.188 -13.242 -7.438 1 98.62 193 SER B C 1
ATOM 4380 O O . SER B 1 193 ? -16.344 -13.172 -7.016 1 98.62 193 SER B O 1
ATOM 4382 N N . LEU B 1 194 ? -14.594 -12.234 -8.023 1 98.81 194 LEU B N 1
ATOM 4383 C CA . LEU B 1 194 ? -15.281 -10.961 -8.234 1 98.81 194 LEU B CA 1
ATOM 4384 C C . LEU B 1 194 ? -16.453 -11.125 -9.203 1 98.81 194 LEU B C 1
ATOM 4386 O O . LEU B 1 194 ? -17.531 -10.602 -8.961 1 98.81 194 LEU B O 1
ATOM 4390 N N . ALA B 1 195 ? -16.172 -11.852 -10.258 1 98.75 195 ALA B N 1
ATOM 4391 C CA . ALA B 1 195 ? -17.219 -12.102 -11.234 1 98.75 195 ALA B CA 1
ATOM 4392 C C . ALA B 1 195 ? -18.391 -12.859 -10.609 1 98.75 195 ALA B C 1
ATOM 4394 O O . ALA B 1 195 ? -19.547 -12.516 -10.828 1 98.75 195 ALA B O 1
ATOM 4395 N N . MET B 1 196 ? -18.094 -13.914 -9.844 1 98.44 196 MET B N 1
ATOM 4396 C CA . MET B 1 196 ? -19.109 -14.703 -9.164 1 98.44 196 MET B CA 1
ATOM 4397 C C . MET B 1 196 ? -19.969 -13.828 -8.25 1 98.44 196 MET B C 1
ATOM 4399 O O . MET B 1 196 ? -21.188 -13.867 -8.312 1 98.44 196 MET B O 1
ATOM 4403 N N . ARG B 1 197 ? -19.312 -13.016 -7.465 1 98.5 197 ARG B N 1
ATOM 4404 C CA . ARG B 1 197 ? -20.047 -12.188 -6.508 1 98.5 197 ARG B CA 1
ATOM 4405 C C . ARG B 1 197 ? -20.891 -11.141 -7.219 1 98.5 197 ARG B C 1
ATOM 4407 O O . ARG B 1 197 ? -22.031 -10.867 -6.809 1 98.5 197 ARG B O 1
ATOM 4414 N N . PHE B 1 198 ? -20.328 -10.531 -8.242 1 98.75 198 PHE B N 1
ATOM 4415 C CA . PHE B 1 198 ? -21.047 -9.523 -9.008 1 98.75 198 PHE B CA 1
ATOM 4416 C C . PHE B 1 198 ? -22.266 -10.133 -9.695 1 98.75 198 PHE B C 1
ATOM 4418 O O . PHE B 1 198 ? -23.312 -9.477 -9.82 1 98.75 198 PHE B O 1
ATOM 4425 N N . ALA B 1 199 ? -22.172 -11.414 -10.047 1 98.44 199 ALA B N 1
ATOM 4426 C CA . ALA B 1 199 ? -23.281 -12.117 -10.688 1 98.44 199 ALA B CA 1
ATOM 4427 C C . ALA B 1 199 ? -24.312 -12.578 -9.656 1 98.44 199 ALA B C 1
ATOM 4429 O O . ALA B 1 199 ? -25.312 -13.195 -10.008 1 98.44 199 ALA B O 1
ATOM 4430 N N . GLY B 1 200 ? -24.016 -12.367 -8.422 1 98.06 200 GLY B N 1
ATOM 4431 C CA . GLY B 1 200 ? -24.969 -12.688 -7.371 1 98.06 200 GLY B CA 1
ATOM 4432 C C . GLY B 1 200 ? -24.797 -14.094 -6.828 1 98.06 200 GLY B C 1
ATOM 4433 O O . GLY B 1 200 ? -25.656 -14.594 -6.098 1 98.06 200 GLY B O 1
ATOM 4434 N N . ILE B 1 201 ? -23.688 -14.727 -7.164 1 97.31 201 ILE B N 1
ATOM 4435 C CA . ILE B 1 201 ? -23.438 -16.094 -6.727 1 97.31 201 ILE B CA 1
ATOM 4436 C C . ILE B 1 201 ? -22.656 -16.094 -5.414 1 97.31 201 ILE B C 1
ATOM 4438 O O . ILE B 1 201 ? -21.516 -15.633 -5.367 1 97.31 201 ILE B O 1
ATOM 4442 N N . ILE B 1 202 ? -23.219 -16.641 -4.371 1 95.06 202 ILE B N 1
ATOM 4443 C CA . ILE B 1 202 ? -22.594 -16.625 -3.053 1 95.06 202 ILE B CA 1
ATOM 4444 C C . ILE B 1 202 ? -22.453 -18.047 -2.531 1 95.06 202 ILE B C 1
ATOM 4446 O O . ILE B 1 202 ? -22.234 -18.266 -1.337 1 95.06 202 ILE B O 1
ATOM 4450 N N . ASP B 1 203 ? -22.531 -19.047 -3.379 1 95.38 203 ASP B N 1
ATOM 4451 C CA . ASP B 1 203 ? -22.438 -20.453 -3.008 1 95.38 203 ASP B CA 1
ATOM 4452 C C . ASP B 1 203 ? -20.984 -20.828 -2.664 1 95.38 203 ASP B C 1
ATOM 4454 O O . ASP B 1 203 ? -20.125 -20.891 -3.547 1 95.38 203 ASP B O 1
ATOM 4458 N N . PRO B 1 204 ? -20.688 -21.172 -1.45 1 95.44 204 PRO B N 1
ATOM 4459 C CA . PRO B 1 204 ? -19.312 -21.469 -1.048 1 95.44 204 PRO B CA 1
ATOM 4460 C C . PRO B 1 204 ? -18.766 -22.734 -1.703 1 95.44 204 PRO B C 1
ATOM 4462 O O . PRO B 1 204 ? -17.562 -22.828 -1.94 1 95.44 204 PRO B O 1
ATOM 4465 N N . GLU B 1 205 ? -19.609 -23.656 -2.012 1 96.12 205 GLU B N 1
ATOM 4466 C CA . GLU B 1 205 ? -19.156 -24.891 -2.646 1 96.12 205 GLU B CA 1
ATOM 4467 C C . GLU B 1 205 ? -18.703 -24.625 -4.078 1 96.12 205 GLU B C 1
ATOM 4469 O O . GLU B 1 205 ? -17.703 -25.203 -4.527 1 96.12 205 GLU B O 1
ATOM 4474 N N . MET B 1 206 ? -19.453 -23.797 -4.711 1 95.94 206 MET B N 1
ATOM 4475 C CA . MET B 1 206 ? -19.062 -23.422 -6.066 1 95.94 206 MET B CA 1
ATOM 4476 C C . MET B 1 206 ? -17.703 -22.734 -6.059 1 95.94 206 MET B C 1
ATOM 4478 O O . MET B 1 206 ? -16.859 -23.016 -6.906 1 95.94 206 MET B O 1
ATOM 4482 N N . HIS B 1 207 ? -17.578 -21.828 -5.125 1 96.81 207 HIS B N 1
ATOM 4483 C CA . HIS B 1 207 ? -16.297 -21.125 -5.008 1 96.81 207 HIS B CA 1
ATOM 4484 C C . HIS B 1 207 ? -15.156 -22.094 -4.715 1 96.81 207 HIS B C 1
ATOM 4486 O O . HIS B 1 207 ? -14.086 -21.984 -5.316 1 96.81 207 HIS B O 1
ATOM 4492 N N . ARG B 1 208 ? -15.359 -23.031 -3.863 1 96.81 208 ARG B N 1
ATOM 4493 C CA . ARG B 1 208 ? -14.336 -24 -3.479 1 96.81 208 ARG B CA 1
ATOM 4494 C C . ARG B 1 208 ? -13.938 -24.875 -4.664 1 96.81 208 ARG B C 1
ATOM 4496 O O . ARG B 1 208 ? -12.758 -25.172 -4.859 1 96.81 208 ARG B O 1
ATOM 4503 N N . GLU B 1 209 ? -14.914 -25.312 -5.348 1 97.12 209 GLU B N 1
ATOM 4504 C CA . GLU B 1 209 ? -14.656 -26.156 -6.512 1 97.12 209 GLU B CA 1
ATOM 4505 C C . GLU B 1 209 ? -13.852 -25.391 -7.566 1 97.12 209 GLU B C 1
ATOM 4507 O O . GLU B 1 209 ? -12.891 -25.922 -8.125 1 97.12 209 GLU B O 1
ATOM 4512 N N . ALA B 1 210 ? -14.234 -24.156 -7.809 1 97.81 210 ALA B N 1
ATOM 4513 C CA . ALA B 1 210 ? -13.5 -23.328 -8.766 1 97.81 210 ALA B CA 1
ATOM 4514 C C . ALA B 1 210 ? -12.07 -23.078 -8.297 1 97.81 210 ALA B C 1
ATOM 4516 O O . ALA B 1 210 ? -11.133 -23.156 -9.086 1 97.81 210 ALA B O 1
ATOM 4517 N N . GLU B 1 211 ? -11.945 -22.797 -7.062 1 97.81 211 GLU B N 1
ATOM 4518 C CA . GLU B 1 211 ? -10.633 -22.516 -6.48 1 97.81 211 GLU B CA 1
ATOM 4519 C C . GLU B 1 211 ? -9.672 -23.672 -6.664 1 97.81 211 GLU B C 1
ATOM 4521 O O . GLU B 1 211 ? -8.492 -23.484 -6.953 1 97.81 211 GLU B O 1
ATOM 4526 N N . LYS B 1 212 ? -10.109 -24.875 -6.488 1 97.25 212 LYS B N 1
ATOM 4527 C CA . LYS B 1 212 ? -9.266 -26.062 -6.609 1 97.25 212 LYS B CA 1
ATOM 4528 C C . LYS B 1 212 ? -8.625 -26.125 -7.992 1 97.25 212 LYS B C 1
ATOM 4530 O O . LYS B 1 212 ? -7.426 -26.406 -8.109 1 97.25 212 LYS B O 1
ATOM 4535 N N . ILE B 1 213 ? -9.398 -25.875 -8.984 1 97.69 213 ILE B N 1
ATOM 4536 C CA . ILE B 1 213 ? -8.891 -25.984 -10.352 1 97.69 213 ILE B CA 1
ATOM 4537 C C . ILE B 1 213 ? -8.047 -24.75 -10.68 1 97.69 213 ILE B C 1
ATOM 4539 O O . ILE B 1 213 ? -7.012 -24.859 -11.336 1 97.69 213 ILE B O 1
ATOM 4543 N N . LEU B 1 214 ? -8.492 -23.594 -10.211 1 98.69 214 LEU B N 1
ATOM 4544 C CA . LEU B 1 214 ? -7.812 -22.344 -10.531 1 98.69 214 LEU B CA 1
ATOM 4545 C C . LEU B 1 214 ? -6.441 -22.281 -9.867 1 98.69 214 LEU B C 1
ATOM 4547 O O . LEU B 1 214 ? -5.5 -21.719 -10.43 1 98.69 214 LEU B O 1
ATOM 4551 N N . ILE B 1 215 ? -6.285 -22.891 -8.703 1 98.44 215 ILE B N 1
ATOM 4552 C CA . ILE B 1 215 ? -4.984 -23 -8.039 1 98.44 215 ILE B CA 1
ATOM 4553 C C . ILE B 1 215 ? -4.016 -23.781 -8.922 1 98.44 215 ILE B C 1
ATOM 4555 O O . ILE B 1 215 ? -2.855 -23.391 -9.078 1 98.44 215 ILE B O 1
ATOM 4559 N N . LYS B 1 216 ? -4.504 -24.828 -9.508 1 98.19 216 LYS B N 1
ATOM 4560 C CA . LYS B 1 216 ? -3.668 -25.672 -10.344 1 98.19 216 LYS B CA 1
ATOM 4561 C C . LYS B 1 216 ? -3.32 -24.984 -11.656 1 98.19 216 LYS B C 1
ATOM 4563 O O . LYS B 1 216 ? -2.213 -25.141 -12.18 1 98.19 216 LYS B O 1
ATOM 4568 N N . ILE B 1 217 ? -4.277 -24.266 -12.219 1 98.5 217 ILE B N 1
ATOM 4569 C CA . ILE B 1 217 ? -4.004 -23.5 -13.43 1 98.5 217 ILE B CA 1
ATOM 4570 C C . ILE B 1 217 ? -2.961 -22.422 -13.133 1 98.5 217 ILE B C 1
ATOM 4572 O O . ILE B 1 217 ? -2.027 -22.219 -13.914 1 98.5 217 ILE B O 1
ATOM 4576 N N . GLY B 1 218 ? -3.156 -21.75 -12.039 1 98.5 218 GLY B N 1
ATOM 4577 C CA . GLY B 1 218 ? -2.174 -20.75 -11.633 1 98.5 218 GLY B CA 1
ATOM 4578 C C . GLY B 1 218 ? -0.788 -21.344 -11.43 1 98.5 218 GLY B C 1
ATOM 4579 O O . GLY B 1 218 ? 0.215 -20.703 -11.75 1 98.5 218 GLY B O 1
ATOM 4580 N N . HIS B 1 219 ? -0.76 -22.531 -10.867 1 98.62 219 HIS B N 1
ATOM 4581 C CA . HIS B 1 219 ? 0.516 -23.219 -10.68 1 98.62 219 HIS B CA 1
ATOM 4582 C C . HIS B 1 219 ? 1.19 -23.5 -12.016 1 98.62 219 HIS B C 1
ATOM 4584 O O . HIS B 1 219 ? 2.381 -23.234 -12.188 1 98.62 219 HIS B O 1
ATOM 4590 N N . LEU B 1 220 ? 0.449 -24.047 -12.953 1 98.56 220 LEU B N 1
ATOM 4591 C CA . LEU B 1 220 ? 0.976 -24.297 -14.289 1 98.56 220 LEU B CA 1
ATOM 4592 C C . LEU B 1 220 ? 1.482 -23.016 -14.93 1 98.56 220 LEU B C 1
ATOM 4594 O O . LEU B 1 220 ? 2.551 -23 -15.555 1 98.56 220 LEU B O 1
ATOM 4598 N N . PHE B 1 221 ? 0.736 -21.984 -14.797 1 98.06 221 PHE B N 1
ATOM 4599 C CA . PHE B 1 221 ? 1.101 -20.688 -15.352 1 98.06 221 PHE B CA 1
ATOM 4600 C C . PHE B 1 221 ? 2.461 -20.25 -14.828 1 98.06 221 PHE B C 1
ATOM 4602 O O . PHE B 1 221 ? 3.32 -19.812 -15.602 1 98.06 221 PHE B O 1
ATOM 4609 N N . GLN B 1 222 ? 2.672 -20.328 -13.531 1 97.88 222 GLN B N 1
ATOM 4610 C CA . GLN B 1 222 ? 3.924 -19.859 -12.953 1 97.88 222 GLN B CA 1
ATOM 4611 C C . GLN B 1 222 ? 5.09 -20.766 -13.352 1 97.88 222 GLN B C 1
ATOM 4613 O O . GLN B 1 222 ? 6.191 -20.281 -13.617 1 97.88 222 GLN B O 1
ATOM 4618 N N . VAL B 1 223 ? 4.855 -22.062 -13.344 1 97.94 223 VAL B N 1
ATOM 4619 C CA . VAL B 1 223 ? 5.902 -22.984 -13.773 1 97.94 223 VAL B CA 1
ATOM 4620 C C . VAL B 1 223 ? 6.332 -22.641 -15.203 1 97.94 223 VAL B C 1
ATOM 4622 O O . VAL B 1 223 ? 7.527 -22.625 -15.508 1 97.94 223 VAL B O 1
ATOM 4625 N N . GLN B 1 224 ? 5.383 -22.391 -16.031 1 96.69 224 GLN B N 1
ATOM 4626 C CA . GLN B 1 224 ? 5.688 -22.016 -17.406 1 96.69 224 GLN B CA 1
ATOM 4627 C C . GLN B 1 224 ? 6.496 -20.734 -17.453 1 96.69 224 GLN B C 1
ATOM 4629 O O . GLN B 1 224 ? 7.469 -20.625 -18.219 1 96.69 224 GLN B O 1
ATOM 4634 N N . ASN B 1 225 ? 6.082 -19.766 -16.688 1 94.5 225 ASN B N 1
ATOM 4635 C CA . ASN B 1 225 ? 6.82 -18.516 -16.656 1 94.5 225 ASN B CA 1
ATOM 4636 C C . ASN B 1 225 ? 8.25 -18.719 -16.172 1 94.5 225 ASN B C 1
ATOM 4638 O O . ASN B 1 225 ? 9.188 -18.109 -16.703 1 94.5 225 ASN B O 1
ATOM 4642 N N . ASP B 1 226 ? 8.414 -19.516 -15.172 1 96.38 226 ASP B N 1
ATOM 4643 C CA . ASP B 1 226 ? 9.75 -19.844 -14.68 1 96.38 226 ASP B CA 1
ATOM 4644 C C . ASP B 1 226 ? 10.609 -20.469 -15.781 1 96.38 226 ASP B C 1
ATOM 4646 O O . ASP B 1 226 ? 11.773 -20.094 -15.938 1 96.38 226 ASP B O 1
ATOM 4650 N N . PHE B 1 227 ? 10.031 -21.359 -16.5 1 96.5 227 PHE B N 1
ATOM 4651 C CA . PHE B 1 227 ? 10.727 -22.062 -17.578 1 96.5 227 PHE B CA 1
ATOM 4652 C C . PHE B 1 227 ? 11.117 -21.094 -18.688 1 96.5 227 PHE B C 1
ATOM 4654 O O . PHE B 1 227 ? 12.25 -21.125 -19.172 1 96.5 227 PHE B O 1
ATOM 4661 N N . LEU B 1 228 ? 10.188 -20.234 -19.016 1 93.62 228 LEU B N 1
ATOM 4662 C CA . LEU B 1 228 ? 10.422 -19.312 -20.125 1 93.62 228 LEU B CA 1
ATOM 4663 C C . LEU B 1 228 ? 11.492 -18.281 -19.766 1 93.62 228 LEU B C 1
ATOM 4665 O O . LEU B 1 228 ? 12.18 -17.781 -20.656 1 93.62 228 LEU B O 1
ATOM 4669 N N . ASP B 1 229 ? 11.711 -18.016 -18.547 1 92.5 229 ASP B N 1
ATOM 4670 C CA . ASP B 1 229 ? 12.766 -17.109 -18.109 1 92.5 229 ASP B CA 1
ATOM 4671 C C . ASP B 1 229 ? 14.148 -17.672 -18.438 1 92.5 229 ASP B C 1
ATOM 4673 O O . ASP B 1 229 ? 15.094 -16.922 -18.672 1 92.5 229 ASP B O 1
ATOM 4677 N N . TYR B 1 230 ? 14.188 -18.922 -18.422 1 88.62 230 TYR B N 1
ATOM 4678 C CA . TYR B 1 230 ? 15.414 -19.656 -18.75 1 88.62 230 TYR B CA 1
ATOM 4679 C C . TYR B 1 230 ? 15.469 -20 -20.234 1 88.62 230 TYR B C 1
ATOM 4681 O O . TYR B 1 230 ? 16.5 -19.797 -20.875 1 88.62 230 TYR B O 1
ATOM 4689 N N . TYR B 1 231 ? 14.508 -20.422 -20.828 1 88.94 231 TYR B N 1
ATOM 4690 C CA . TYR B 1 231 ? 14.453 -21.062 -22.125 1 88.94 231 TYR B CA 1
ATOM 4691 C C . TYR B 1 231 ? 14.383 -20.031 -23.25 1 88.94 231 TYR B C 1
ATOM 4693 O O . TYR B 1 231 ? 14.891 -20.281 -24.344 1 88.94 231 TYR B O 1
ATOM 4701 N N . SER B 1 232 ? 13.648 -19 -23.031 1 77.25 232 SER B N 1
ATOM 4702 C CA . SER B 1 232 ? 13.375 -18.047 -24.109 1 77.25 232 SER B CA 1
ATOM 4703 C C . SER B 1 232 ? 14.641 -17.312 -24.531 1 77.25 232 SER B C 1
ATOM 4705 O O . SER B 1 232 ? 15.5 -17.016 -23.703 1 77.25 232 SER B O 1
ATOM 4707 N N . LYS B 1 233 ? 15 -17.734 -25.844 1 62.81 233 LYS B N 1
ATOM 4708 C CA . LYS B 1 233 ? 16.109 -16.969 -26.438 1 62.81 233 LYS B CA 1
ATOM 4709 C C . LYS B 1 233 ? 15.859 -15.469 -26.312 1 62.81 233 LYS B C 1
ATOM 4711 O O . LYS B 1 233 ? 14.719 -15.023 -26.25 1 62.81 233 LYS B O 1
ATOM 4716 N N . GLU B 1 234 ? 16.859 -14.859 -25.812 1 54.88 234 GLU B N 1
ATOM 4717 C CA . GLU B 1 234 ? 16.844 -13.414 -25.594 1 54.88 234 GLU B CA 1
ATOM 4718 C C . GLU B 1 234 ? 15.992 -12.703 -26.641 1 54.88 234 GLU B C 1
ATOM 4720 O O . GLU B 1 234 ? 16.188 -12.891 -27.844 1 54.88 234 GLU B O 1
ATOM 4725 N N . GLU B 1 235 ? 14.711 -12.789 -26.547 1 45.56 235 GLU B N 1
ATOM 4726 C CA . GLU B 1 235 ? 14.211 -11.75 -27.453 1 45.56 235 GLU B CA 1
ATOM 4727 C C . GLU B 1 235 ? 14.719 -10.375 -27.047 1 45.56 235 GLU B C 1
ATOM 4729 O O . GLU B 1 235 ? 15.062 -10.156 -25.875 1 45.56 235 GLU B O 1
ATOM 4734 N N . ILE B 1 236 ? 14.945 -9.5 -27.969 1 41.5 236 ILE B N 1
ATOM 4735 C CA . ILE B 1 236 ? 15.367 -8.109 -27.875 1 41.5 236 ILE B CA 1
ATOM 4736 C C . ILE B 1 236 ? 14.562 -7.406 -26.781 1 41.5 236 ILE B C 1
ATOM 4738 O O . ILE B 1 236 ? 13.336 -7.324 -26.844 1 41.5 236 ILE B O 1
ATOM 4742 N N . GLY B 1 237 ? 15.148 -7.121 -25.547 1 47.62 237 GLY B N 1
ATOM 4743 C CA . GLY B 1 237 ? 14.641 -6.223 -24.531 1 47.62 237 GLY B CA 1
ATOM 4744 C C . GLY B 1 237 ? 14.227 -6.938 -23.25 1 47.62 237 GLY B C 1
ATOM 4745 O O . GLY B 1 237 ? 14.062 -6.309 -22.203 1 47.62 237 GLY B O 1
ATOM 4746 N N . GLU B 1 238 ? 13.719 -8.266 -23.406 1 55.78 238 GLU B N 1
ATOM 4747 C CA . GLU B 1 238 ? 13.359 -8.906 -22.141 1 55.78 238 GLU B CA 1
ATOM 4748 C C . GLU B 1 238 ? 14.445 -9.883 -21.688 1 55.78 238 GLU B C 1
ATOM 4750 O O . GLU B 1 238 ? 14.852 -10.758 -22.453 1 55.78 238 GLU B O 1
ATOM 4755 N N . LYS B 1 239 ? 15.172 -9.445 -20.688 1 61.22 239 LYS B N 1
ATOM 4756 C CA . LYS B 1 239 ? 16.297 -10.195 -20.141 1 61.22 239 LYS B CA 1
ATOM 4757 C C . LYS B 1 239 ? 15.867 -11.602 -19.734 1 61.22 239 LYS B C 1
ATOM 4759 O O . LYS B 1 239 ? 14.812 -11.781 -19.125 1 61.22 239 LYS B O 1
ATOM 4764 N N . SER B 1 240 ? 16.406 -12.547 -20.266 1 75.94 240 SER B N 1
ATOM 4765 C CA . SER B 1 240 ? 16.297 -13.938 -19.812 1 75.94 240 SER B CA 1
ATOM 4766 C C . SER B 1 240 ? 17.234 -14.234 -18.656 1 75.94 240 SER B C 1
ATOM 4768 O O . SER B 1 240 ? 18.281 -13.594 -18.531 1 75.94 240 SER B O 1
ATOM 4770 N N . GLY B 1 241 ? 16.797 -15.07 -17.719 1 86.56 241 GLY B N 1
ATOM 4771 C CA . GLY B 1 241 ? 17.609 -15.531 -16.609 1 86.56 241 GLY B CA 1
ATOM 4772 C C . GLY B 1 241 ? 17.594 -14.586 -15.43 1 86.56 241 GLY B C 1
ATOM 4773 O O . GLY B 1 241 ? 18.547 -14.562 -14.641 1 86.56 241 GLY B O 1
ATOM 4774 N N . THR B 1 242 ? 16.609 -13.789 -15.414 1 90.38 242 THR B N 1
ATOM 4775 C CA . THR B 1 242 ? 16.516 -12.844 -14.305 1 90.38 242 THR B CA 1
ATOM 4776 C C . THR B 1 242 ? 16.312 -13.578 -12.984 1 90.38 242 THR B C 1
ATOM 4778 O O . THR B 1 242 ? 16.812 -13.141 -11.945 1 90.38 242 THR B O 1
ATOM 4781 N N . ASP B 1 243 ? 15.625 -14.727 -13.062 1 93.81 243 ASP B N 1
ATOM 4782 C CA . ASP B 1 243 ? 15.406 -15.523 -11.867 1 93.81 243 ASP B CA 1
ATOM 4783 C C . ASP B 1 243 ? 16.719 -16.047 -11.305 1 93.81 243 ASP B C 1
ATOM 4785 O O . ASP B 1 243 ? 16.906 -16.125 -10.086 1 93.81 243 ASP B O 1
ATOM 4789 N N . ILE B 1 244 ? 17.578 -16.406 -12.234 1 93.94 244 ILE B N 1
ATOM 4790 C CA . ILE B 1 244 ? 18.891 -16.906 -11.852 1 93.94 244 ILE B CA 1
ATOM 4791 C C . ILE B 1 244 ? 19.703 -15.789 -11.195 1 93.94 244 ILE B C 1
ATOM 4793 O O . ILE B 1 244 ? 20.281 -15.977 -10.117 1 93.94 244 ILE B O 1
ATOM 4797 N N . GLN B 1 245 ? 19.672 -14.625 -11.781 1 92 245 GLN B N 1
ATOM 4798 C CA . GLN B 1 245 ? 20.406 -13.477 -11.273 1 92 245 GLN B CA 1
ATOM 4799 C C . GLN B 1 245 ? 19.922 -13.07 -9.883 1 92 245 GLN B C 1
ATOM 4801 O O . GLN B 1 245 ? 20.719 -12.711 -9.016 1 92 245 GLN B O 1
ATOM 4806 N N . GLU B 1 246 ? 18.656 -13.227 -9.672 1 91.44 246 GLU B N 1
ATOM 4807 C CA . GLU B 1 246 ? 18 -12.727 -8.469 1 91.44 246 GLU B CA 1
ATOM 4808 C C . GLU B 1 246 ? 17.969 -13.789 -7.375 1 91.44 246 GLU B C 1
ATOM 4810 O O . GLU B 1 246 ? 17.578 -13.5 -6.238 1 91.44 246 GLU B O 1
ATOM 4815 N N . GLY B 1 247 ? 18.328 -15 -7.727 1 93.62 247 GLY B N 1
ATOM 4816 C CA . GLY B 1 247 ? 18.359 -16.062 -6.73 1 93.62 247 GLY B CA 1
ATOM 4817 C C . GLY B 1 247 ? 16.984 -16.516 -6.305 1 93.62 247 GLY B C 1
ATOM 4818 O O . GLY B 1 247 ? 16.766 -16.875 -5.145 1 93.62 247 GLY B O 1
ATOM 4819 N N . LYS B 1 248 ? 16.047 -16.547 -7.191 1 95.38 248 LYS B N 1
ATOM 4820 C CA . LYS B 1 248 ? 14.656 -16.859 -6.875 1 95.38 248 LYS B CA 1
ATOM 4821 C C . LYS B 1 248 ? 14.43 -18.359 -6.777 1 95.38 248 LYS B C 1
ATOM 4823 O O . LYS B 1 248 ? 15.078 -19.141 -7.484 1 95.38 248 LYS B O 1
ATOM 4828 N N . CYS B 1 249 ? 13.547 -18.719 -5.914 1 96.44 249 CYS B N 1
ATOM 4829 C CA . CYS B 1 249 ? 13.07 -20.094 -5.852 1 96.44 249 CYS B CA 1
ATOM 4830 C C . CYS B 1 249 ? 12.07 -20.375 -6.965 1 96.44 249 CYS B C 1
ATOM 4832 O O . CYS B 1 249 ? 10.883 -20.062 -6.832 1 96.44 249 CYS B O 1
ATOM 4834 N N . THR B 1 250 ? 12.562 -20.953 -8.078 1 97.38 250 THR B N 1
ATOM 4835 C CA . THR B 1 250 ? 11.727 -21.203 -9.25 1 97.38 250 THR B CA 1
ATOM 4836 C C . THR B 1 250 ? 11.773 -22.688 -9.633 1 97.38 250 THR B C 1
ATOM 4838 O O . THR B 1 250 ? 12.57 -23.453 -9.086 1 97.38 250 THR B O 1
ATOM 4841 N N . TRP B 1 251 ? 10.961 -23.031 -10.586 1 98.06 251 TRP B N 1
ATOM 4842 C CA . TRP B 1 251 ? 10.773 -24.438 -10.945 1 98.06 251 TRP B CA 1
ATOM 4843 C C . TRP B 1 251 ? 12.055 -25.031 -11.508 1 98.06 251 TRP B C 1
ATOM 4845 O O . TRP B 1 251 ? 12.484 -26.109 -11.078 1 98.06 251 TRP B O 1
ATOM 4855 N N . PRO B 1 252 ? 12.805 -24.328 -12.398 1 97.81 252 PRO B N 1
ATOM 4856 C CA . PRO B 1 252 ? 14.008 -24.938 -12.969 1 97.81 252 PRO B CA 1
ATOM 4857 C C . PRO B 1 252 ? 15.062 -25.25 -11.914 1 97.81 252 PRO B C 1
ATOM 4859 O O . PRO B 1 252 ? 15.672 -26.328 -11.945 1 97.81 252 PRO B O 1
ATOM 4862 N N . ILE B 1 253 ? 15.297 -24.344 -11 1 97.69 253 ILE B N 1
ATOM 4863 C CA . ILE B 1 253 ? 16.328 -24.578 -9.992 1 97.69 253 ILE B CA 1
ATOM 4864 C C . ILE B 1 253 ? 15.891 -25.703 -9.055 1 97.69 253 ILE B C 1
ATOM 4866 O O . ILE B 1 253 ? 16.719 -26.469 -8.578 1 97.69 253 ILE B O 1
ATOM 4870 N N . MET B 1 254 ? 14.609 -25.812 -8.773 1 97.62 254 MET B N 1
ATOM 4871 C CA . MET B 1 254 ? 14.109 -26.875 -7.91 1 97.62 254 MET B CA 1
ATOM 4872 C C . MET B 1 254 ? 14.336 -28.234 -8.539 1 97.62 254 MET B C 1
ATOM 4874 O O . MET B 1 254 ? 14.773 -29.172 -7.867 1 97.62 254 MET B O 1
ATOM 4878 N N . ILE B 1 255 ? 14.07 -28.359 -9.812 1 97.94 255 ILE B N 1
ATOM 4879 C CA . ILE B 1 255 ? 14.289 -29.594 -10.539 1 97.94 255 ILE B CA 1
ATOM 4880 C C . ILE B 1 255 ? 15.781 -29.891 -10.633 1 97.94 255 ILE B C 1
ATOM 4882 O O . ILE B 1 255 ? 16.219 -31.031 -10.453 1 97.94 255 ILE B O 1
ATOM 4886 N N . ALA B 1 256 ? 16.562 -28.859 -10.883 1 98.06 256 ALA B N 1
ATOM 4887 C CA . ALA B 1 256 ? 18.016 -29.016 -11.008 1 98.06 256 ALA B CA 1
ATOM 4888 C C . ALA B 1 256 ? 18.625 -29.531 -9.703 1 98.06 256 ALA B C 1
ATOM 4890 O O . ALA B 1 256 ? 19.484 -30.406 -9.719 1 98.06 256 ALA B O 1
ATOM 4891 N N . LEU B 1 257 ? 18.188 -28.984 -8.617 1 96.56 257 LEU B N 1
ATOM 4892 C CA . LEU B 1 257 ? 18.75 -29.375 -7.324 1 96.56 257 LEU B CA 1
ATOM 4893 C C . LEU B 1 257 ? 18.406 -30.828 -6.996 1 96.56 257 LEU B C 1
ATOM 4895 O O . LEU B 1 257 ? 19.172 -31.5 -6.297 1 96.56 257 LEU B O 1
ATOM 4899 N N . GLU B 1 258 ? 17.359 -31.328 -7.504 1 96.56 258 GLU B N 1
ATOM 4900 C CA . GLU B 1 258 ? 16.938 -32.719 -7.281 1 96.56 258 GLU B CA 1
ATOM 4901 C C . GLU B 1 258 ? 17.75 -33.688 -8.141 1 96.56 258 GLU B C 1
ATOM 4903 O O . GLU B 1 258 ? 18 -34.812 -7.738 1 96.56 258 GLU B O 1
ATOM 4908 N N . ARG B 1 259 ? 18.281 -33.188 -9.242 1 97.12 259 ARG B N 1
ATOM 4909 C CA . ARG B 1 259 ? 18.844 -34.125 -10.234 1 97.12 259 ARG B CA 1
ATOM 4910 C C . ARG B 1 259 ? 20.344 -33.906 -10.406 1 97.12 259 ARG B C 1
ATOM 4912 O O . ARG B 1 259 ? 21.031 -34.75 -10.984 1 97.12 259 ARG B O 1
ATOM 4919 N N . ALA B 1 260 ? 20.828 -32.812 -9.93 1 97.25 260 ALA B N 1
ATOM 4920 C CA . ALA B 1 260 ? 22.203 -32.406 -10.188 1 97.25 260 ALA B CA 1
ATOM 4921 C C . ALA B 1 260 ? 23.188 -33.312 -9.461 1 97.25 260 ALA B C 1
ATOM 4923 O O . ALA B 1 260 ? 22.891 -33.844 -8.383 1 97.25 260 ALA B O 1
ATOM 4924 N N . THR B 1 261 ? 24.328 -33.5 -10.094 1 97.94 261 THR B N 1
ATOM 4925 C CA . THR B 1 261 ? 25.453 -34.156 -9.422 1 97.94 261 THR B CA 1
ATOM 4926 C C . THR B 1 261 ? 26.047 -33.25 -8.359 1 97.94 261 THR B C 1
ATOM 4928 O O . THR B 1 261 ? 25.719 -32.062 -8.297 1 97.94 261 THR B O 1
ATOM 4931 N N . ALA B 1 262 ? 26.906 -33.844 -7.59 1 97.25 262 ALA B N 1
ATOM 4932 C CA . ALA B 1 262 ? 27.562 -33.062 -6.551 1 97.25 262 ALA B CA 1
ATOM 4933 C C . ALA B 1 262 ? 28.359 -31.906 -7.156 1 97.25 262 ALA B C 1
ATOM 4935 O O . ALA B 1 262 ? 28.359 -30.797 -6.613 1 97.25 262 ALA B O 1
ATOM 4936 N N . GLU B 1 263 ? 28.953 -32.188 -8.219 1 97.38 263 GLU B N 1
ATOM 4937 C CA . GLU B 1 263 ? 29.734 -31.172 -8.891 1 97.38 263 GLU B CA 1
ATOM 4938 C C . GLU B 1 263 ? 28.844 -30.062 -9.445 1 97.38 263 GLU B C 1
ATOM 4940 O O . GLU B 1 263 ? 29.156 -28.875 -9.32 1 97.38 263 GLU B O 1
ATOM 4945 N N . GLN B 1 264 ? 27.766 -30.438 -10.008 1 97.62 264 GLN B N 1
ATOM 4946 C CA . GLN B 1 264 ? 26.812 -29.469 -10.555 1 97.62 264 GLN B CA 1
ATOM 4947 C C . GLN B 1 264 ? 26.203 -28.609 -9.445 1 97.62 264 GLN B C 1
ATOM 4949 O O . GLN B 1 264 ? 26.031 -27.406 -9.617 1 97.62 264 GLN B O 1
ATOM 4954 N N . LYS B 1 265 ? 25.938 -29.281 -8.32 1 96.38 265 LYS B N 1
ATOM 4955 C CA . LYS B 1 265 ? 25.391 -28.547 -7.188 1 96.38 265 LYS B CA 1
ATOM 4956 C C . LYS B 1 265 ? 26.359 -27.5 -6.672 1 96.38 265 LYS B C 1
ATOM 4958 O O . LYS B 1 265 ? 25.953 -26.406 -6.254 1 96.38 265 LYS B O 1
ATOM 4963 N N . ARG B 1 266 ? 27.594 -27.797 -6.691 1 95.5 266 ARG B N 1
ATOM 4964 C CA . ARG B 1 266 ? 28.609 -26.844 -6.27 1 95.5 266 ARG B CA 1
ATOM 4965 C C . ARG B 1 266 ? 28.625 -25.609 -7.184 1 95.5 266 ARG B C 1
ATOM 4967 O O . ARG B 1 266 ? 28.703 -24.484 -6.707 1 95.5 266 ARG B O 1
ATOM 4974 N N . ILE B 1 267 ? 28.516 -25.875 -8.43 1 95.94 267 ILE B N 1
ATOM 4975 C CA . ILE B 1 267 ? 28.516 -24.781 -9.398 1 95.94 267 ILE B CA 1
ATOM 4976 C C . ILE B 1 267 ? 27.266 -23.938 -9.227 1 95.94 267 ILE B C 1
ATOM 4978 O O . ILE B 1 267 ? 27.312 -22.703 -9.266 1 95.94 267 ILE B O 1
ATOM 4982 N N . LEU B 1 268 ? 26.141 -24.625 -9.047 1 96.5 268 LEU B N 1
ATOM 4983 C CA . LEU B 1 268 ? 24.906 -23.906 -8.828 1 96.5 268 LEU B CA 1
ATOM 4984 C C . LEU B 1 268 ? 25 -23.016 -7.602 1 96.5 268 LEU B C 1
ATOM 4986 O O . LEU B 1 268 ? 24.594 -21.844 -7.641 1 96.5 268 LEU B O 1
ATOM 4990 N N . LYS B 1 269 ? 25.547 -23.516 -6.547 1 93.44 269 LYS B N 1
ATOM 4991 C CA . LYS B 1 269 ? 25.672 -22.766 -5.309 1 93.44 269 LYS B CA 1
ATOM 4992 C C . LYS B 1 269 ? 26.547 -21.531 -5.512 1 93.44 269 LYS B C 1
ATOM 4994 O O . LYS B 1 269 ? 26.297 -20.469 -4.922 1 93.44 269 LYS B O 1
ATOM 4999 N N . GLU B 1 270 ? 27.484 -21.625 -6.348 1 93.06 270 GLU B N 1
ATOM 5000 C CA . GLU B 1 270 ? 28.438 -20.531 -6.586 1 93.06 270 GLU B CA 1
ATOM 5001 C C . GLU B 1 270 ? 27.844 -19.469 -7.512 1 93.06 270 GLU B C 1
ATOM 5003 O O . GLU B 1 270 ? 28.141 -18.281 -7.387 1 93.06 270 GLU B O 1
ATOM 5008 N N . CYS B 1 271 ? 26.984 -19.938 -8.391 1 94.19 271 CYS B N 1
ATOM 5009 C CA . CYS B 1 271 ? 26.656 -19.062 -9.508 1 94.19 271 CYS B CA 1
ATOM 5010 C C . CYS B 1 271 ? 25.25 -18.516 -9.375 1 94.19 271 CYS B C 1
ATOM 5012 O O . CYS B 1 271 ? 24.906 -17.484 -9.961 1 94.19 271 CYS B O 1
ATOM 5014 N N . TYR B 1 272 ? 24.359 -19.234 -8.656 1 95.12 272 TYR B N 1
ATOM 5015 C CA . TYR B 1 272 ? 22.953 -18.828 -8.562 1 95.12 272 TYR B CA 1
ATOM 5016 C C . TYR B 1 272 ? 22.812 -17.641 -7.633 1 95.12 272 TYR B C 1
ATOM 5018 O O . TYR B 1 272 ? 23.422 -17.578 -6.57 1 95.12 272 TYR B O 1
ATOM 5026 N N . GLY B 1 273 ? 22.016 -16.625 -8.039 1 92 273 GLY B N 1
ATOM 5027 C CA . GLY B 1 273 ? 21.781 -15.43 -7.238 1 92 273 GLY B CA 1
ATOM 5028 C C . GLY B 1 273 ? 22.859 -14.367 -7.422 1 92 273 GLY B C 1
ATOM 5029 O O . GLY B 1 273 ? 23.031 -13.5 -6.559 1 92 273 GLY B O 1
ATOM 5030 N N . VAL B 1 274 ? 23.625 -14.531 -8.508 1 91.06 274 VAL B N 1
ATOM 5031 C CA . VAL B 1 274 ? 24.688 -13.586 -8.805 1 91.06 274 VAL B CA 1
ATOM 5032 C C . VAL B 1 274 ? 24.422 -12.914 -10.148 1 91.06 274 VAL B C 1
ATOM 5034 O O . VAL B 1 274 ? 24.266 -13.594 -11.172 1 91.06 274 VAL B O 1
ATOM 5037 N N . ALA B 1 275 ? 24.406 -11.625 -10.055 1 89.25 275 ALA B N 1
ATOM 5038 C CA . ALA B 1 275 ? 24.156 -10.867 -11.273 1 89.25 275 ALA B CA 1
ATOM 5039 C C . ALA B 1 275 ? 25.422 -10.742 -12.117 1 89.25 275 ALA B C 1
ATOM 5041 O O . ALA B 1 275 ? 26.016 -9.664 -12.203 1 89.25 275 ALA B O 1
ATOM 5042 N N . ASP B 1 276 ? 25.828 -11.789 -12.695 1 92.62 276 ASP B N 1
ATOM 5043 C CA . ASP B 1 276 ? 26.984 -11.938 -13.578 1 92.62 276 ASP B CA 1
ATOM 5044 C C . ASP B 1 276 ? 26.641 -12.805 -14.789 1 92.62 276 ASP B C 1
ATOM 5046 O O . ASP B 1 276 ? 26.172 -13.938 -14.641 1 92.62 276 ASP B O 1
ATOM 5050 N N . GLU B 1 277 ? 26.828 -12.289 -15.906 1 93 277 GLU B N 1
ATOM 5051 C CA . GLU B 1 277 ? 26.422 -12.938 -17.141 1 93 277 GLU B CA 1
ATOM 5052 C C . GLU B 1 277 ? 27.047 -14.32 -17.281 1 93 277 GLU B C 1
ATOM 5054 O O . GLU B 1 277 ? 26.391 -15.266 -17.734 1 93 277 GLU B O 1
ATOM 5059 N N . GLU B 1 278 ? 28.25 -14.359 -16.906 1 96.06 278 GLU B N 1
ATOM 5060 C CA . GLU B 1 278 ? 28.953 -15.633 -17.031 1 96.06 278 GLU B CA 1
ATOM 5061 C C . GLU B 1 278 ? 28.391 -16.656 -16.047 1 96.06 278 GLU B C 1
ATOM 5063 O O . GLU B 1 278 ? 28.281 -17.844 -16.375 1 96.06 278 GLU B O 1
ATOM 5068 N N . LYS B 1 279 ? 28.094 -16.25 -14.906 1 95.56 279 LYS B N 1
ATOM 5069 C CA . LYS B 1 279 ? 27.547 -17.156 -13.898 1 95.56 279 LYS B CA 1
ATOM 5070 C C . LYS B 1 279 ? 26.141 -17.609 -14.273 1 95.56 279 LYS B C 1
ATOM 5072 O O . LYS B 1 279 ? 25.766 -18.766 -14.062 1 95.56 279 LYS B O 1
ATOM 5077 N N . VAL B 1 280 ? 25.391 -16.75 -14.859 1 95.12 280 VAL B N 1
ATOM 5078 C CA . VAL B 1 280 ? 24.062 -17.094 -15.344 1 95.12 280 VAL B CA 1
ATOM 5079 C C . VAL B 1 280 ? 24.156 -18.156 -16.438 1 95.12 280 VAL B C 1
ATOM 5081 O O . VAL B 1 280 ? 23.406 -19.125 -16.453 1 95.12 280 VAL B O 1
ATOM 5084 N N . LYS B 1 281 ? 25.094 -17.906 -17.297 1 95.88 281 LYS B N 1
ATOM 5085 C CA . LYS B 1 281 ? 25.312 -18.859 -18.391 1 95.88 281 LYS B CA 1
ATOM 5086 C C . LYS B 1 281 ? 25.672 -20.234 -17.844 1 95.88 281 LYS B C 1
ATOM 5088 O O . LYS B 1 281 ? 25.219 -21.266 -18.359 1 95.88 281 LYS B O 1
ATOM 5093 N N . ARG B 1 282 ? 26.469 -20.266 -16.797 1 97.25 282 ARG B N 1
ATOM 5094 C CA . ARG B 1 282 ? 26.875 -21.531 -16.188 1 97.25 282 ARG B CA 1
ATOM 5095 C C . ARG B 1 282 ? 25.672 -22.266 -15.602 1 97.25 282 ARG B C 1
ATOM 5097 O O . ARG B 1 282 ? 25.562 -23.484 -15.727 1 97.25 282 ARG B O 1
ATOM 5104 N N . VAL B 1 283 ? 24.828 -21.562 -15 1 97.12 283 VAL B N 1
ATOM 5105 C CA . VAL B 1 283 ? 23.609 -22.172 -14.445 1 97.12 283 VAL B CA 1
ATOM 5106 C C . VAL B 1 283 ? 22.75 -22.734 -15.578 1 97.12 283 VAL B C 1
ATOM 5108 O O . VAL B 1 283 ? 22.281 -23.859 -15.492 1 97.12 283 VAL B O 1
ATOM 5111 N N . LYS B 1 284 ? 22.625 -21.969 -16.656 1 96.69 284 LYS B N 1
ATOM 5112 C CA . LYS B 1 284 ? 21.812 -22.406 -17.797 1 96.69 284 LYS B CA 1
ATOM 5113 C C . LYS B 1 284 ? 22.406 -23.656 -18.438 1 96.69 284 LYS B C 1
ATOM 5115 O O . LYS B 1 284 ? 21.672 -24.547 -18.875 1 96.69 284 LYS B O 1
ATOM 5120 N N . GLU B 1 285 ? 23.672 -23.688 -18.469 1 97.62 285 GLU B N 1
ATOM 5121 C CA . GLU B 1 285 ? 24.344 -24.859 -19.031 1 97.62 285 GLU B CA 1
ATOM 5122 C C . GLU B 1 285 ? 24.031 -26.109 -18.203 1 97.62 285 GLU B C 1
ATOM 5124 O O . GLU B 1 285 ? 23.844 -27.188 -18.75 1 97.62 285 GLU B O 1
ATOM 5129 N N . ILE B 1 286 ? 24.047 -25.953 -16.938 1 98.19 286 ILE B N 1
ATOM 5130 C CA . ILE B 1 286 ? 23.703 -27.062 -16.062 1 98.19 286 ILE B CA 1
ATOM 5131 C C . ILE B 1 286 ? 22.266 -27.5 -16.297 1 98.19 286 ILE B C 1
ATOM 5133 O O . ILE B 1 286 ? 21.969 -28.688 -16.359 1 98.19 286 ILE B O 1
ATOM 5137 N N . TYR B 1 287 ? 21.344 -26.516 -16.438 1 98 287 TYR B N 1
ATOM 5138 C CA . TYR B 1 287 ? 19.953 -26.828 -16.766 1 98 287 TYR B CA 1
ATOM 5139 C C . TYR B 1 287 ? 19.859 -27.656 -18.031 1 98 287 TYR B C 1
ATOM 5141 O O . TYR B 1 287 ? 19.125 -28.641 -18.094 1 98 287 TYR B O 1
ATOM 5149 N N . ASP B 1 288 ? 20.656 -27.266 -19 1 97.25 288 ASP B N 1
ATOM 5150 C CA . ASP B 1 288 ? 20.656 -27.938 -20.281 1 97.25 288 ASP B CA 1
ATOM 5151 C C . ASP B 1 288 ? 21.172 -29.375 -20.156 1 97.25 288 ASP B C 1
ATOM 5153 O O . ASP B 1 288 ? 20.594 -30.297 -20.719 1 97.25 288 ASP B O 1
ATOM 5157 N N . LYS B 1 289 ? 22.266 -29.5 -19.438 1 97.94 289 LYS B N 1
ATOM 5158 C CA . LYS B 1 289 ? 22.875 -30.828 -19.281 1 97.94 289 LYS B CA 1
ATOM 5159 C C . LYS B 1 289 ? 21.922 -31.781 -18.547 1 97.94 289 LYS B C 1
ATOM 5161 O O . LYS B 1 289 ? 21.891 -32.969 -18.859 1 97.94 289 LYS B O 1
ATOM 5166 N N . ILE B 1 290 ? 21.219 -31.281 -17.609 1 97.56 290 ILE B N 1
ATOM 5167 C CA . ILE B 1 290 ? 20.266 -32.062 -16.844 1 97.56 290 ILE B CA 1
ATOM 5168 C C . ILE B 1 290 ? 19.047 -32.406 -17.703 1 97.56 290 ILE B C 1
ATOM 5170 O O . ILE B 1 290 ? 18.391 -33.438 -17.484 1 97.56 290 ILE B O 1
ATOM 5174 N N . GLY B 1 291 ? 18.75 -31.531 -18.75 1 97.19 291 GLY B N 1
ATOM 5175 C CA . GLY B 1 291 ? 17.609 -31.734 -19.609 1 97.19 291 GLY B CA 1
ATOM 5176 C C . GLY B 1 291 ? 16.328 -31.141 -19.062 1 97.19 291 GLY B C 1
ATOM 5177 O O . GLY B 1 291 ? 15.258 -31.75 -19.141 1 97.19 291 GLY B O 1
ATOM 5178 N N . ILE B 1 292 ? 16.406 -30 -18.484 1 97.06 292 ILE B N 1
ATOM 5179 C CA . ILE B 1 292 ? 15.273 -29.344 -17.859 1 97.06 292 ILE B CA 1
ATOM 5180 C C . ILE B 1 292 ? 14.18 -29.094 -18.891 1 97.06 292 ILE B C 1
ATOM 5182 O O . ILE B 1 292 ? 12.984 -29.188 -18.578 1 97.06 292 ILE B O 1
ATOM 5186 N N . SER B 1 293 ? 14.531 -28.812 -20.109 1 95.94 293 SER B N 1
ATOM 5187 C CA . SER B 1 293 ? 13.539 -28.531 -21.156 1 95.94 293 SER B CA 1
ATOM 5188 C C . SER B 1 293 ? 12.664 -29.766 -21.422 1 95.94 293 SER B C 1
ATOM 5190 O O . SER B 1 293 ? 11.445 -29.656 -21.484 1 95.94 293 SER B O 1
ATOM 5192 N N . ASN B 1 294 ? 13.273 -30.906 -21.5 1 96.44 294 ASN B N 1
ATOM 5193 C CA . ASN B 1 294 ? 12.516 -32.125 -21.719 1 96.44 294 ASN B CA 1
ATOM 5194 C C . ASN B 1 294 ? 11.609 -32.469 -20.531 1 96.44 294 ASN B C 1
ATOM 5196 O O . ASN B 1 294 ? 10.477 -32.906 -20.719 1 96.44 294 ASN B O 1
ATOM 5200 N N . ILE B 1 295 ? 12.172 -32.25 -19.375 1 97.31 295 ILE B N 1
ATOM 5201 C CA . ILE B 1 295 ? 11.391 -32.5 -18.172 1 97.31 295 ILE B CA 1
ATOM 5202 C C . ILE B 1 295 ? 10.18 -31.578 -18.141 1 97.31 295 ILE B C 1
ATOM 5204 O O . ILE B 1 295 ? 9.078 -32 -17.781 1 97.31 295 ILE B O 1
ATOM 5208 N N . TYR B 1 296 ? 10.359 -30.328 -18.547 1 97.38 296 TYR B N 1
ATOM 5209 C CA . TYR B 1 296 ? 9.266 -29.359 -18.578 1 97.38 296 TYR B CA 1
ATOM 5210 C C . TYR B 1 296 ? 8.195 -29.797 -19.594 1 97.38 296 TYR B C 1
ATOM 5212 O O . TYR B 1 296 ? 7 -29.719 -19.312 1 97.38 296 TYR B O 1
ATOM 5220 N N . PHE B 1 297 ? 8.617 -30.234 -20.734 1 97 297 PHE B N 1
ATOM 5221 C CA . PHE B 1 297 ? 7.66 -30.594 -21.781 1 97 297 PHE B CA 1
ATOM 5222 C C . PHE B 1 297 ? 6.809 -31.781 -21.359 1 97 297 PHE B C 1
ATOM 5224 O O . PHE B 1 297 ? 5.613 -31.828 -21.641 1 97 297 PHE B O 1
ATOM 5231 N N . ASP B 1 298 ? 7.477 -32.719 -20.688 1 97.31 298 ASP B N 1
ATOM 5232 C CA . ASP B 1 298 ? 6.711 -33.812 -20.125 1 97.31 298 ASP B CA 1
ATOM 5233 C C . ASP B 1 298 ? 5.73 -33.344 -19.062 1 97.31 298 ASP B C 1
ATOM 5235 O O . ASP B 1 298 ? 4.562 -33.75 -19.062 1 97.31 298 ASP B O 1
ATOM 5239 N N . TYR B 1 299 ? 6.172 -32.5 -18.188 1 97.62 299 TYR B N 1
ATOM 5240 C CA . TYR B 1 299 ? 5.352 -31.938 -17.125 1 97.62 299 TYR B CA 1
ATOM 5241 C C . TYR B 1 299 ? 4.16 -31.172 -17.719 1 97.62 299 TYR B C 1
ATOM 5243 O O . TYR B 1 299 ? 3.031 -31.328 -17.25 1 97.62 299 TYR B O 1
ATOM 5251 N N . GLU B 1 300 ? 4.434 -30.328 -18.688 1 97.25 300 GLU B N 1
ATOM 5252 C CA . GLU B 1 300 ? 3.416 -29.5 -19.328 1 97.25 300 GLU B CA 1
ATOM 5253 C C . GLU B 1 300 ? 2.312 -30.359 -19.938 1 97.25 300 GLU B C 1
ATOM 5255 O O . GLU B 1 300 ? 1.126 -30.094 -19.734 1 97.25 300 GLU B O 1
ATOM 5260 N N . GLU B 1 301 ? 2.73 -31.406 -20.641 1 96.69 301 GLU B N 1
ATOM 5261 C CA . GLU B 1 301 ? 1.774 -32.281 -21.297 1 96.69 301 GLU B CA 1
ATOM 5262 C C . GLU B 1 301 ? 0.909 -33 -20.266 1 96.69 301 GLU B C 1
ATOM 5264 O O . GLU B 1 301 ? -0.318 -33.031 -20.375 1 96.69 301 GLU B O 1
ATOM 5269 N N . GLU B 1 302 ? 1.567 -33.562 -19.312 1 97.69 302 GLU B N 1
ATOM 5270 C CA . GLU B 1 302 ? 0.859 -34.312 -18.266 1 97.69 302 GLU B CA 1
ATOM 5271 C C . GLU B 1 302 ? -0.105 -33.406 -17.5 1 97.69 302 GLU B C 1
ATOM 5273 O O . GLU B 1 302 ? -1.235 -33.781 -17.219 1 97.69 302 GLU B O 1
ATOM 5278 N N . THR B 1 303 ? 0.317 -32.219 -17.172 1 97.88 303 THR B N 1
ATOM 5279 C CA . THR B 1 303 ? -0.496 -31.312 -16.391 1 97.88 303 THR B CA 1
ATOM 5280 C C . THR B 1 303 ? -1.694 -30.828 -17.203 1 97.88 303 THR B C 1
ATOM 5282 O O . THR B 1 303 ? -2.803 -30.703 -16.672 1 97.88 303 THR B O 1
ATOM 5285 N N . HIS B 1 304 ? -1.489 -30.516 -18.484 1 97.5 304 HIS B N 1
ATOM 5286 C CA . HIS B 1 304 ? -2.604 -30.141 -19.344 1 97.5 304 HIS B CA 1
ATOM 5287 C C . HIS B 1 304 ? -3.658 -31.234 -19.406 1 97.5 304 HIS B C 1
ATOM 5289 O O . HIS B 1 304 ? -4.855 -30.953 -19.312 1 97.5 304 HIS B O 1
ATOM 5295 N N . ASN B 1 305 ? -3.16 -32.469 -19.594 1 97.38 305 ASN B N 1
ATOM 5296 C CA . ASN B 1 305 ? -4.09 -33.594 -19.641 1 97.38 305 ASN B CA 1
ATOM 5297 C C . ASN B 1 305 ? -4.875 -33.719 -18.344 1 97.38 305 ASN B C 1
ATOM 5299 O O . ASN B 1 305 ? -6.09 -33.938 -18.359 1 97.38 305 ASN B O 1
ATOM 5303 N N . LEU B 1 306 ? -4.223 -33.594 -17.266 1 97.88 306 LEU B N 1
ATOM 5304 C CA . LEU B 1 306 ? -4.848 -33.688 -15.961 1 97.88 306 LEU B CA 1
ATOM 5305 C C . LEU B 1 306 ? -5.883 -32.594 -15.773 1 97.88 306 LEU B C 1
ATOM 5307 O O . LEU B 1 306 ? -6.996 -32.844 -15.312 1 97.88 306 LEU B O 1
ATOM 5311 N N . LEU B 1 307 ? -5.562 -31.359 -16.109 1 98.12 307 LEU B N 1
ATOM 5312 C CA . LEU B 1 307 ? -6.457 -30.219 -15.938 1 98.12 307 LEU B CA 1
ATOM 5313 C C . LEU B 1 307 ? -7.676 -30.344 -16.844 1 98.12 307 LEU B C 1
ATOM 5315 O O . LEU B 1 307 ? -8.797 -30 -16.438 1 98.12 307 LEU B O 1
ATOM 5319 N N . ASN B 1 308 ? -7.43 -30.859 -18.016 1 97.19 308 ASN B N 1
ATOM 5320 C CA . ASN B 1 308 ? -8.555 -31.094 -18.906 1 97.19 308 ASN B CA 1
ATOM 5321 C C . ASN B 1 308 ? -9.539 -32.094 -18.328 1 97.19 308 ASN B C 1
ATOM 5323 O O . ASN B 1 308 ? -10.75 -31.938 -18.438 1 97.19 308 ASN B O 1
ATOM 5327 N N . THR B 1 309 ? -8.992 -33.125 -17.75 1 97.56 309 THR B N 1
ATOM 5328 C CA . THR B 1 309 ? -9.828 -34.125 -17.109 1 97.56 309 THR B CA 1
ATOM 5329 C C . THR B 1 309 ? -10.617 -33.531 -15.953 1 97.56 309 THR B C 1
ATOM 5331 O O . THR B 1 309 ? -11.812 -33.75 -15.812 1 97.56 309 THR B O 1
ATOM 5334 N N . TYR B 1 310 ? -9.969 -32.688 -15.094 1 96.75 310 TYR B N 1
ATOM 5335 C CA . TYR B 1 310 ? -10.633 -32.031 -13.977 1 96.75 310 TYR B CA 1
ATOM 5336 C C . TYR B 1 310 ? -11.75 -31.125 -14.469 1 96.75 310 TYR B C 1
ATOM 5338 O O . TYR B 1 310 ? -12.836 -31.078 -13.875 1 96.75 310 TYR B O 1
ATOM 5346 N N . ILE B 1 311 ? -11.516 -30.391 -15.531 1 97.5 311 ILE B N 1
ATOM 5347 C CA . ILE B 1 311 ? -12.477 -29.438 -16.062 1 97.5 311 ILE B CA 1
ATOM 5348 C C . ILE B 1 311 ? -13.711 -30.172 -16.578 1 97.5 311 ILE B C 1
ATOM 5350 O O . ILE B 1 311 ? -14.844 -29.719 -16.391 1 97.5 311 ILE B O 1
ATOM 5354 N N . GLN B 1 312 ? -13.539 -31.359 -17.125 1 95.38 312 GLN B N 1
ATOM 5355 C CA . GLN B 1 312 ? -14.641 -32.156 -17.641 1 95.38 312 GLN B CA 1
ATOM 5356 C C . GLN B 1 312 ? -15.5 -32.719 -16.5 1 95.38 312 GLN B C 1
ATOM 5358 O O . GLN B 1 312 ? -16.656 -33.094 -16.719 1 95.38 312 GLN B O 1
ATOM 5363 N N . GLN B 1 313 ? -14.945 -32.781 -15.336 1 95.56 313 GLN B N 1
ATOM 5364 C CA . GLN B 1 313 ? -15.625 -33.375 -14.195 1 95.56 313 GLN B CA 1
ATOM 5365 C C . GLN B 1 313 ? -16.25 -32.312 -13.312 1 95.56 313 GLN B C 1
ATOM 5367 O O . GLN B 1 313 ? -16.812 -32.594 -12.258 1 95.56 313 GLN B O 1
ATOM 5372 N N . LEU B 1 314 ? -16.188 -31.094 -13.695 1 94.25 314 LEU B N 1
ATOM 5373 C CA . LEU B 1 314 ? -16.75 -29.984 -12.914 1 94.25 314 LEU B CA 1
ATOM 5374 C C . LEU B 1 314 ? -18.266 -30.125 -12.789 1 94.25 314 LEU B C 1
ATOM 5376 O O . LEU B 1 314 ? -18.922 -30.672 -13.688 1 94.25 314 LEU B O 1
ATOM 5380 N N . SER B 1 315 ? -18.734 -29.625 -11.68 1 91.5 315 SER B N 1
ATOM 5381 C CA . SER B 1 315 ? -20.188 -29.578 -11.516 1 91.5 315 SER B CA 1
ATOM 5382 C C . SER B 1 315 ? -20.828 -28.703 -12.586 1 91.5 315 SER B C 1
ATOM 5384 O O . SER B 1 315 ? -20.172 -27.812 -13.148 1 91.5 315 SER B O 1
ATOM 5386 N N . SER B 1 316 ? -22.125 -28.906 -12.734 1 88.75 316 SER B N 1
ATOM 5387 C CA . SER B 1 316 ? -22.859 -28.188 -13.773 1 88.75 316 SER B CA 1
ATOM 5388 C C . SER B 1 316 ? -23.016 -26.719 -13.43 1 88.75 316 SER B C 1
ATOM 5390 O O . SER B 1 316 ? -23.375 -25.906 -14.289 1 88.75 316 SER B O 1
ATOM 5392 N N . LYS B 1 317 ? -22.625 -26.359 -12.258 1 92.31 317 LYS B N 1
ATOM 5393 C CA . LYS B 1 317 ? -22.781 -24.969 -11.828 1 92.31 317 LYS B CA 1
ATOM 5394 C C . LYS B 1 317 ? -21.641 -24.094 -12.336 1 92.31 317 LYS B C 1
ATOM 5396 O O . LYS B 1 317 ? -21.734 -22.875 -12.352 1 92.31 317 LYS B O 1
ATOM 5401 N N . LEU B 1 318 ? -20.547 -24.719 -12.648 1 96.69 318 LEU B N 1
ATOM 5402 C CA . LEU B 1 318 ? -19.375 -23.984 -13.133 1 96.69 318 LEU B CA 1
ATOM 5403 C C . LEU B 1 318 ? -19.25 -24.094 -14.648 1 96.69 318 LEU B C 1
ATOM 5405 O O . LEU B 1 318 ? -19.5 -25.156 -15.227 1 96.69 318 LEU B O 1
ATOM 5409 N N . PRO B 1 319 ? -18.922 -23.031 -15.273 1 97.5 319 PRO B N 1
ATOM 5410 C CA . PRO B 1 319 ? -18.766 -23.062 -16.734 1 97.5 319 PRO B CA 1
ATOM 5411 C C . PRO B 1 319 ? -17.406 -23.609 -17.156 1 97.5 319 PRO B C 1
ATOM 5413 O O . PRO B 1 319 ? -16.391 -22.922 -17.047 1 97.5 319 PRO B O 1
ATOM 5416 N N . PRO B 1 320 ? -17.359 -24.781 -17.688 1 97.62 320 PRO B N 1
ATOM 5417 C CA . PRO B 1 320 ? -16.078 -25.344 -18.109 1 97.62 320 PRO B CA 1
ATOM 5418 C C . PRO B 1 320 ? -15.359 -24.484 -19.156 1 97.62 320 PRO B C 1
ATOM 5420 O O . PRO B 1 320 ? -14.133 -24.484 -19.219 1 97.62 320 PRO B O 1
ATOM 5423 N N . GLU B 1 321 ? -16.141 -23.734 -19.938 1 97.44 321 GLU B N 1
ATOM 5424 C CA . GLU B 1 321 ? -15.602 -22.875 -20.984 1 97.44 321 GLU B CA 1
ATOM 5425 C C . GLU B 1 321 ? -14.617 -21.859 -20.422 1 97.44 321 GLU B C 1
ATOM 5427 O O . GLU B 1 321 ? -13.625 -21.516 -21.078 1 97.44 321 GLU B O 1
ATOM 5432 N N . TYR B 1 322 ? -14.883 -21.406 -19.234 1 98.31 322 TYR B N 1
ATOM 5433 C CA . TYR B 1 322 ? -14.008 -20.422 -18.609 1 98.31 322 TYR B CA 1
ATOM 5434 C C . TYR B 1 322 ? -12.633 -21.016 -18.328 1 98.31 322 TYR B C 1
ATOM 5436 O O . TYR B 1 322 ? -11.609 -20.406 -18.656 1 98.31 322 TYR B O 1
ATOM 5444 N N . PHE B 1 323 ? -12.594 -22.156 -17.766 1 98.44 323 PHE B N 1
ATOM 5445 C CA . PHE B 1 323 ? -11.344 -22.797 -17.359 1 98.44 323 PHE B CA 1
ATOM 5446 C C . PHE B 1 323 ? -10.547 -23.234 -18.594 1 98.44 323 PHE B C 1
ATOM 5448 O O . PHE B 1 323 ? -9.32 -23.125 -18.609 1 98.44 323 PHE B O 1
ATOM 5455 N N . LEU B 1 324 ? -11.273 -23.688 -19.594 1 97.81 324 LEU B N 1
ATOM 5456 C CA . LEU B 1 324 ? -10.617 -24.016 -20.844 1 97.81 324 LEU B CA 1
ATOM 5457 C C . LEU B 1 324 ? -10.016 -22.781 -21.5 1 97.81 324 LEU B C 1
ATOM 5459 O O . LEU B 1 324 ? -8.93 -22.844 -22.078 1 97.81 324 LEU B O 1
ATOM 5463 N N . TYR B 1 325 ? -10.742 -21.719 -21.422 1 97.25 325 TYR B N 1
ATOM 5464 C CA . TYR B 1 325 ? -10.242 -20.453 -21.938 1 97.25 325 TYR B CA 1
ATOM 5465 C C . TYR B 1 325 ? -8.938 -20.047 -21.25 1 97.25 325 TYR B C 1
ATOM 5467 O O . TYR B 1 325 ? -7.988 -19.625 -21.922 1 97.25 325 TYR B O 1
ATOM 5475 N N . LEU B 1 326 ? -8.883 -20.188 -19.922 1 97.81 326 LEU B N 1
ATOM 5476 C CA . LEU B 1 326 ? -7.676 -19.844 -19.188 1 97.81 326 LEU B CA 1
ATOM 5477 C C . LEU B 1 326 ? -6.504 -20.719 -19.609 1 97.81 326 LEU B C 1
ATOM 5479 O O . LEU B 1 326 ? -5.395 -20.219 -19.812 1 97.81 326 LEU B O 1
ATOM 5483 N N . LEU B 1 327 ? -6.766 -22.016 -19.734 1 96.5 327 LEU B N 1
ATOM 5484 C CA . LEU B 1 327 ? -5.707 -22.938 -20.156 1 96.5 327 LEU B CA 1
ATOM 5485 C C . LEU B 1 327 ? -5.172 -22.562 -21.531 1 96.5 327 LEU B C 1
ATOM 5487 O O . LEU B 1 327 ? -3.961 -22.594 -21.766 1 96.5 327 LEU B O 1
ATOM 5491 N N . ALA B 1 328 ? -6.047 -22.125 -22.375 1 94.81 328 ALA B N 1
ATOM 5492 C CA . ALA B 1 328 ? -5.688 -21.828 -23.766 1 94.81 328 ALA B CA 1
ATOM 5493 C C . ALA B 1 328 ? -4.957 -20.5 -23.875 1 94.81 328 ALA B C 1
ATOM 5495 O O . ALA B 1 328 ? -4.105 -20.312 -24.75 1 94.81 328 ALA B O 1
ATOM 5496 N N . THR B 1 329 ? -5.238 -19.578 -23.016 1 94.62 329 THR B N 1
ATOM 5497 C CA . THR B 1 329 ? -4.723 -18.234 -23.188 1 94.62 329 THR B CA 1
ATOM 5498 C C . THR B 1 329 ? -3.576 -17.953 -22.219 1 94.62 329 THR B C 1
ATOM 5500 O O . THR B 1 329 ? -2.588 -17.328 -22.594 1 94.62 329 THR B O 1
ATOM 5503 N N . SER B 1 330 ? -3.654 -18.453 -20.984 1 93.44 330 SER B N 1
ATOM 5504 C CA . SER B 1 330 ? -2.643 -18.156 -19.984 1 93.44 330 SER B CA 1
ATOM 5505 C C . SER B 1 330 ? -1.602 -19.266 -19.891 1 93.44 330 SER B C 1
ATOM 5507 O O . SER B 1 330 ? -0.484 -19.047 -19.422 1 93.44 330 SER B O 1
ATOM 5509 N N . CYS B 1 331 ? -1.974 -20.484 -20.359 1 94.25 331 CYS B N 1
ATOM 5510 C CA . CYS B 1 331 ? -1.083 -21.625 -20.219 1 94.25 331 CYS B CA 1
ATOM 5511 C C . CYS B 1 331 ? -0.942 -22.359 -21.547 1 94.25 331 CYS B C 1
ATOM 5513 O O . CYS B 1 331 ? -0.917 -23.594 -21.578 1 94.25 331 CYS B O 1
ATOM 5515 N N . SER B 1 332 ? -0.956 -21.562 -22.594 1 91.56 332 SER B N 1
ATOM 5516 C CA . SER B 1 332 ? -0.772 -22.219 -23.891 1 91.56 332 SER B CA 1
ATOM 5517 C C . SER B 1 332 ? 0.526 -23.016 -23.938 1 91.56 332 SER B C 1
ATOM 5519 O O . SER B 1 332 ? 1.56 -22.562 -23.438 1 91.56 332 SER B O 1
ATOM 5521 N N . LYS B 1 333 ? 0.489 -24.172 -24.547 1 88.5 333 LYS B N 1
ATOM 5522 C CA . LYS B 1 333 ? 1.655 -25.047 -24.562 1 88.5 333 LYS B CA 1
ATOM 5523 C C . LYS B 1 333 ? 2.814 -24.422 -25.328 1 88.5 333 LYS B C 1
ATOM 5525 O O . LYS B 1 333 ? 2.619 -23.844 -26.406 1 88.5 333 LYS B O 1
ATOM 5530 N N . VAL B 1 334 ? 3.896 -24.469 -24.734 1 84.38 334 VAL B N 1
ATOM 5531 C CA . VAL B 1 334 ? 5.129 -24.016 -25.375 1 84.38 334 VAL B CA 1
ATOM 5532 C C . VAL B 1 334 ? 5.586 -25.047 -26.391 1 84.38 334 VAL B C 1
ATOM 5534 O O . VAL B 1 334 ? 5.871 -24.703 -27.547 1 84.38 334 VAL B O 1
ATOM 5537 N N . GLY B 1 335 ? 5.352 -26.281 -26.141 1 79.31 335 GLY B N 1
ATOM 5538 C CA . GLY B 1 335 ? 5.641 -27.375 -27.047 1 79.31 335 GLY B CA 1
ATOM 5539 C C . GLY B 1 335 ? 7.125 -27.562 -27.312 1 79.31 335 GLY B C 1
ATOM 5540 O O . GLY B 1 335 ? 7.906 -26.625 -27.156 1 79.31 335 GLY B O 1
ATOM 5541 N N . ARG B 1 336 ? 7.504 -28.828 -27.594 1 70.94 336 ARG B N 1
ATOM 5542 C CA . ARG B 1 336 ? 8.867 -29.188 -27.969 1 70.94 336 ARG B CA 1
ATOM 5543 C C . ARG B 1 336 ? 9.219 -28.641 -29.344 1 70.94 336 ARG B C 1
ATOM 5545 O O . ARG B 1 336 ? 8.43 -28.734 -30.281 1 70.94 336 ARG B O 1
ATOM 5552 N N . LYS B 1 337 ? 9.953 -27.484 -29.406 1 57.34 337 LYS B N 1
ATOM 5553 C CA . LYS B 1 337 ? 10.391 -27.016 -30.719 1 57.34 337 LYS B CA 1
ATOM 5554 C C . LYS B 1 337 ? 11.156 -28.109 -31.469 1 57.34 337 LYS B C 1
ATOM 5556 O O . LYS B 1 337 ? 12.07 -28.719 -30.906 1 57.34 337 LYS B O 1
ATOM 5561 N N . HIS B 1 338 ? 10.508 -28.828 -32.375 1 45.12 338 HIS B N 1
ATOM 5562 C CA . HIS B 1 338 ? 11.234 -29.703 -33.281 1 45.12 338 HIS B CA 1
ATOM 5563 C C . HIS B 1 338 ? 12.203 -28.922 -34.156 1 45.12 338 HIS B C 1
ATOM 5565 O O . HIS B 1 338 ? 11.961 -27.766 -34.469 1 45.12 338 HIS B O 1
#

Nearest PDB structures (foldseek):
  8a6v-assembly1_A  TM=9.456E-01  e=4.722E-23  Phaedon cochleariae
  8a7l-assembly1_A  TM=9.282E-01  e=2.738E-23  Phaedon cochleariae
  4kfa-assembly1_A  TM=9.607E-01  e=3.545E-21  Homo sapiens
  4kqs-assembly1_A-2  TM=9.443E-01  e=3.126E-21  Homo sapiens
  4kqu-assembly1_A  TM=9.481E-01  e=4.560E-21  Homo sapiens

Foldseek 3Di:
DPCLVVLLCPLLVDPVCVVPVVVSVVLSVLSVPQQDLDPLLQLVLLLVLLVVQADPVCPDPLNSVVSNLLSSLLSLLVSLVVLVVCVLLVPQDDSLHGRPCNVPNPVVNVSSVSSNVSSLVSLCVSPVPPPCSVVLVVLCVVLSVLLVVLVVLQQVQFCPHVVVLDCVSADPVSVLSSQLRNWLSSRFLSSNSNSCVSSVHDDVVLSVLSSVLSSLLSVLLQLVVLVCLLPPDPDPRDHRQSCQLQRTRHDLVNVLVVQPDPVLNVLSSVQGNHNDPVSSVSVSVSSVVSPVVVVSLVVLVVSVVVSVVSLVVDDPSHDSVSSVVSCCPSVNRPDDPD/DPCLVVLLCPLLVDDVCVVPVVVSVVLSVLSVPQQPLDPLLQLVLLLVLLVVQADPVCPDPLNSVVSNLLSSLLSLLVSLVVLVVCVLLVPQDDSLHGRPCNVPNPVVNVSSVSSNVSSLVSLCVSPVPPPCSVVLVVLCVVLSVLLVVLVVLQQCQFCPRPVVLDCVSADPVSVLSSLLRNWLSSRFLSSNSNSCVSSVHDDVVLSVLSSVLSSLLSVLLQLVVLVCLLPPDPDPRDHRQSCQLQRTRHDLVNVLVVQPDPVLNVLSSVQGNHNDPVSSVSVSVSSVVSPVVVVSLVVLVVSVVVSVVSLVVDDPSHDSVSSVVSCCPSVNHPDDPD